Protein AF-0000000085160464 (afdb_homodimer)

Sequence (758 aa):
MPRIQLLLGLDDAFGRAIARGVIRYAKAKPDWKVYGYGRLFTGELAQPDGLIVRAETPEESERFSAMNIPVVDVACAYPGTGLMEAYNDDEETGRRGAAYLRSLGFQSFAFGGIEGTLWSRRRFQGYFEFLHRDFSLITQFERPLHWWRDPALDRTDLKQWLQSLSRPTALFAANDIVGLRIIESCKEVGLSVPSDISVLGVDDEDLLCELADPSLSSIRLNCEGIGMVAAELLDKALNQQSDSIRVLNIEKGLHPMHIVERESTQTVIHSDPLVVQTVTWLRANARKHIDVRDLVINLPASRRTVEKRIRKALGCSPRQLIEQYRLEYAKYLLATTNMPLDSVAQSSGFTVIQRFYSVFKKSEGCTPAIWRRNNRKNPMPRIQLLLGLDDAFGRAIARGVIRYAKAKPDWKVYGYGRLFTGELAQPDGLIVRAETPEESERFSAMNIPVVDVACAYPGTGLMEAYNDDEETGRRGAAYLRSLGFQSFAFGGIEGTLWSRRRFQGYFEFLHRDFSLITQFERPLHWWRDPALDRTDLKQWLQSLSRPTALFAANDIVGLRIIESCKEVGLSVPSDISVLGVDDEDLLCELADPSLSSIRLNCEGIGMVAAELLDKALNQQSDSIRVLNIEKGLHPMHIVERESTQTVIHSDPLVVQTVTWLRANARKHIDVRDLVINLPASRRTVEKRIRKALGCSPRQLIEQYRLEYAKYLLATTNMPLDSVAQSSGFTVIQRFYSVFKKSEGCTPAIWRRNNRKNP

Nearest PDB structures (foldseek):
  4fe7-assembly1_A-2  TM=7.861E-01  e=1.285E-26  Escherichia coli
  3hcw-assembly1_B  TM=7.671E-01  e=3.015E-11  Staphylococcus aureus subsp. aureus Mu50
  3d8u-assembly1_A  TM=6.554E-01  e=3.004E-09  Vibrio parahaemolyticus
  7cdx-assembly1_B  TM=6.446E-01  e=5.611E-09  Agrobacterium tumefaciens A6
  3d02-assembly1_A  TM=6.623E-01  e=1.469E-06  Klebsiella pneumoniae subsp. pneumoniae MGH 78578

Radius of gyration: 27.65 Å; Cα contacts (8 Å, |Δi|>4): 1590; chains: 2; bounding box: 73×80×71 Å

Secondary structure (DSSP, 8-state):
--EEEEES--SSHHHHHHHHHHHHHHHT-TT-EEE-STTTS----SS-SEEEE---SHHHHHHHHT-SS-EEESS--SSS---EEEEE-HHHHHHHHHHHHHHTT---EEEEEETT-HHHHHHHHHHHHHS-S-GGGEEEEEE-HHHHH-TTS--HHHHHHHHHS-SSEEEEESSHHHHHHHHHHHHHTT--TTTTEEEEEES--HHHHHHSSSPPEEEPP-HHHHHHHHHHHHHHHHHS-STT------EEEE----EE--GGG-----SSHHHHHHHHHHHHHTTSS--HHHHHHTSSS-HHHHHHHHHHHHSS-HHHHHHHHHHHHHHHHHHH----HHHHHHHTT-SSHHHHHHHHHHHHSS-HHHHHHHH--B-/--EEEEES--SSHHHHHHHHHHHHHHHT-TT-EEE-STTTS----SS-SEEEE---SHHHHHHHHTSSS-EEESS--SSS---EEEEE-HHHHHHHHHHHHHHTT---EEEEEETT-HHHHHHHHHHHHHT-S-GGGEEEEEE-HHHHH-TTS--HHHHHHHHHS-SSEEEEESSHHHHHHHHHHHHHTT--TTTTEEEEEES--HHHHHHSSSPPEEEPP-HHHHHHHHHHHHHHHHHS-STT------EEEE----EE--GGG-----SSHHHHHHHHHHHHHTTSS--HHHHHHTSSS-HHHHHHHHHHHHSS-HHHHHHHHHHHHHHHHHHH----HHHHHHHTT-SSHHHHHHHHHHHHSS-HHHHHHHH--B-

Foldseek 3Di:
DFEEEEAEDPPFPLSVLLVLLQVVLCVVPVVYHYAYDDPVGPDDDPDGQEYEHADDDPVSLQVVLPDPHAYEYENQFDPDSLHHYQYAQLLLVLLQLLVVLVVLPDDAEEEEFAPSGDSRVSSVNSVCVNNPVPCVRYYYDYYHPVQLQDPPDDCPVVLVVLVVGAFQYEYEYSALSSQQVNLVSCVVNVHDFPGGYFYEHEQPGVVSQVPHVQRHKYFHASSSVSSNVRSVVSVCLSPPDPDCSPSPNHYDYDYTDGIDDTRRHQFHDDPDVLLRLLSVVLLVPLQAQDDLVNSQVPGPDDSVVSQVVNCVTPVDGSRLSSLVSLLVQLLVCLQEHPDDLVVSCNRSNNPDSVVNQVSNCVVVVDGSVVSSVVRRNPD/DFEEEEAEDPPFPLSVLLVLLQVVLCVVPVVYDYAYDDPVRPDDDPDGQEYEHADPDPVSLQVVLPDPHAYEYENQFDPDSLHHYQYAQLLLLLLQLLVVLVVLPDDAEEEEFAPSGDSRVSSVNSVCVNNPPPSVRYYYDYYHPVQLQDPPDDCPVVLVVLVVGAFQYEYEYSALSSQQVNLVSCVVNVHDFPGGYFYEHEQPGPVSQVPHVQRHKYFHASSSVSSNVSSVVSVCLSPPDPDCSPSPNHYDYDYTDGIDDTRRHQFHDDPPVLLRLLSVVLLVPLQAQDDLVNSQVPGPDDSVVSQVVNCVTPVDGSRLSSLVSLLVQLLVCLQEHPDDLVVSCNRSNNPDSVVNQVSNCVVVVDGSVVSSVVRNNPD

InterPro domains:
  IPR009057 Homedomain-like superfamily [SSF46689] (325-376)
  IPR018060 AraC-like, DNA binding HTH domain [PF12833] (301-373)
  IPR018060 AraC-like, DNA binding HTH domain [PS01124] (276-374)
  IPR018060 AraC-like, DNA binding HTH domain [SM00342] (289-372)
  IPR018062 HTH domain AraC-type, conserved site [PS00041] (326-368)
  IPR028082 Periplasmic binding protein-like I [SSF53822] (7-287)
  IPR046335 Transcriptional regulator LacI/GalR-like, sensor domain [PF13377] (99-265)

Organism: Gracilinema caldarium (strain ATCC 51460 / DSM 7334 / H1) (NCBI:txid744872)

Structure (mmCIF, N/CA/C/O backbone):
data_AF-0000000085160464-model_v1
#
loop_
_entity.id
_entity.type
_entity.pdbx_description
1 polymer 'Transcriptional regulator, AraC family'
#
loop_
_atom_site.group_PDB
_atom_site.id
_atom_site.type_symbol
_atom_site.label_atom_id
_atom_site.label_alt_id
_atom_site.label_comp_id
_atom_site.label_asym_id
_atom_site.label_entity_id
_atom_site.label_seq_id
_atom_site.pdbx_PDB_ins_code
_atom_site.Cartn_x
_atom_site.Cartn_y
_atom_site.Cartn_z
_atom_site.occupancy
_atom_site.B_iso_or_equiv
_atom_site.auth_seq_id
_atom_site.auth_comp_id
_atom_site.auth_asym_id
_atom_site.auth_atom_id
_atom_site.pdbx_PDB_model_num
ATOM 1 N N . MET A 1 1 ? 23.984 -18.219 -3.9 1 74.75 1 MET A N 1
ATOM 2 C CA . MET A 1 1 ? 22.828 -17.344 -4.039 1 74.75 1 MET A CA 1
ATOM 3 C C . MET A 1 1 ? 22.641 -16.484 -2.795 1 74.75 1 MET A C 1
ATOM 5 O O . MET A 1 1 ? 22.375 -17 -1.707 1 74.75 1 MET A O 1
ATOM 9 N N . PRO A 1 2 ? 22.984 -15.172 -2.934 1 85.31 2 PRO A N 1
ATOM 10 C CA . PRO A 1 2 ? 22.875 -14.344 -1.73 1 85.31 2 PRO A CA 1
ATOM 11 C C . PRO A 1 2 ? 21.469 -14.32 -1.14 1 85.31 2 PRO A C 1
ATOM 13 O O . PRO A 1 2 ? 20.5 -14.172 -1.876 1 85.31 2 PRO A O 1
ATOM 16 N N . ARG A 1 3 ? 21.453 -14.617 0.14 1 88.31 3 ARG A N 1
ATOM 17 C CA . ARG A 1 3 ? 20.219 -14.531 0.913 1 88.31 3 ARG A CA 1
ATOM 18 C C . ARG A 1 3 ? 20.094 -13.188 1.617 1 88.31 3 ARG A C 1
ATOM 20 O O . ARG A 1 3 ? 20.844 -12.906 2.557 1 88.31 3 ARG A O 1
ATOM 27 N N . ILE A 1 4 ? 19.156 -12.406 1.125 1 89.75 4 ILE A N 1
ATOM 28 C CA . ILE A 1 4 ? 18.984 -11.047 1.621 1 89.75 4 ILE A CA 1
ATOM 29 C 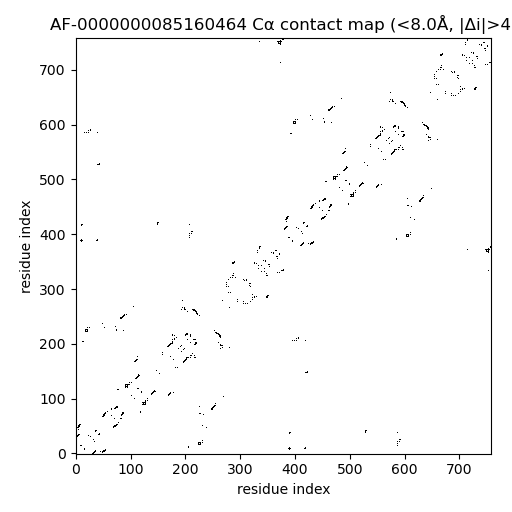C . ILE A 1 4 ? 17.797 -10.977 2.57 1 89.75 4 ILE A C 1
ATOM 31 O O . ILE A 1 4 ? 16.688 -11.406 2.219 1 89.75 4 ILE A O 1
ATOM 35 N N . GLN A 1 5 ? 18.031 -10.461 3.789 1 90.31 5 GLN A N 1
ATOM 36 C CA . GLN A 1 5 ? 16.953 -10.312 4.766 1 90.31 5 GLN A CA 1
ATOM 37 C C . GLN A 1 5 ? 16.547 -8.844 4.914 1 90.31 5 GLN A C 1
ATOM 39 O O . GLN A 1 5 ? 17.391 -7.969 5.066 1 90.31 5 GLN A O 1
ATOM 44 N N . LEU A 1 6 ? 15.289 -8.633 4.762 1 90.5 6 LEU A N 1
ATOM 45 C CA . LEU A 1 6 ? 14.727 -7.32 5.062 1 90.5 6 LEU A CA 1
ATOM 46 C C . LEU A 1 6 ? 14.234 -7.262 6.504 1 90.5 6 LEU A C 1
ATOM 48 O O . LEU A 1 6 ? 13.398 -8.07 6.914 1 90.5 6 LEU A O 1
ATOM 52 N N . LEU A 1 7 ? 14.797 -6.383 7.25 1 88 7 LEU A N 1
ATOM 53 C CA . LEU A 1 7 ? 14.336 -6.137 8.609 1 88 7 LEU A CA 1
ATOM 54 C C . LEU A 1 7 ? 13.727 -4.746 8.734 1 88 7 LEU A C 1
ATOM 56 O O . LEU A 1 7 ? 14.289 -3.869 9.391 1 88 7 LEU A O 1
ATOM 60 N N . LEU A 1 8 ? 12.617 -4.664 8.039 1 87.19 8 LEU A N 1
ATOM 61 C CA . LEU A 1 8 ? 11.852 -3.422 8.094 1 87.19 8 LEU A CA 1
ATOM 62 C C . LEU A 1 8 ? 10.359 -3.711 8.172 1 87.19 8 LEU A C 1
ATOM 64 O O . LEU A 1 8 ? 9.898 -4.754 7.695 1 87.19 8 LEU A O 1
ATOM 68 N N . GLY A 1 9 ? 9.703 -2.949 8.922 1 82.44 9 GLY A N 1
ATOM 69 C CA . GLY A 1 9 ? 8.258 -3.115 9.023 1 82.44 9 GLY A CA 1
ATOM 70 C C . GLY A 1 9 ? 7.535 -2.869 7.715 1 82.44 9 GLY A C 1
ATOM 71 O O . GLY A 1 9 ? 7.898 -1.965 6.961 1 82.44 9 GLY A O 1
ATOM 72 N N . LEU A 1 10 ? 6.527 -3.686 7.41 1 86.75 10 LEU A N 1
ATOM 73 C CA . LEU A 1 10 ? 5.754 -3.539 6.18 1 86.75 10 LEU A CA 1
ATOM 74 C C . LEU A 1 10 ? 4.367 -2.977 6.473 1 86.75 10 LEU A C 1
ATOM 76 O O . LEU A 1 10 ? 3.457 -3.096 5.652 1 86.75 10 LEU A O 1
ATOM 80 N N . ASP A 1 11 ? 4.254 -2.389 7.598 1 86.38 11 ASP A N 1
ATOM 81 C CA . ASP A 1 11 ? 2.934 -1.942 8.031 1 86.38 11 ASP A CA 1
ATOM 82 C C . ASP A 1 11 ? 2.719 -0.467 7.707 1 86.38 11 ASP A C 1
ATOM 84 O O . ASP A 1 11 ? 1.778 0.155 8.211 1 86.38 11 ASP A O 1
ATOM 88 N N . ASP A 1 12 ? 3.611 0.073 6.887 1 88.88 12 ASP A N 1
ATOM 89 C CA . ASP A 1 12 ? 3.42 1.439 6.41 1 88.88 12 ASP A CA 1
ATOM 90 C C . ASP A 1 12 ? 3.893 1.591 4.965 1 88.88 12 ASP A C 1
ATOM 92 O O . ASP A 1 12 ? 4.496 0.673 4.406 1 88.88 12 ASP A O 1
ATOM 96 N N . ALA A 1 13 ? 3.502 2.725 4.453 1 89.81 13 ALA A N 1
ATOM 97 C CA . ALA A 1 13 ? 3.814 2.969 3.047 1 89.81 13 ALA A CA 1
ATOM 98 C C . ALA A 1 13 ? 5.324 3.031 2.822 1 89.81 13 ALA A C 1
ATO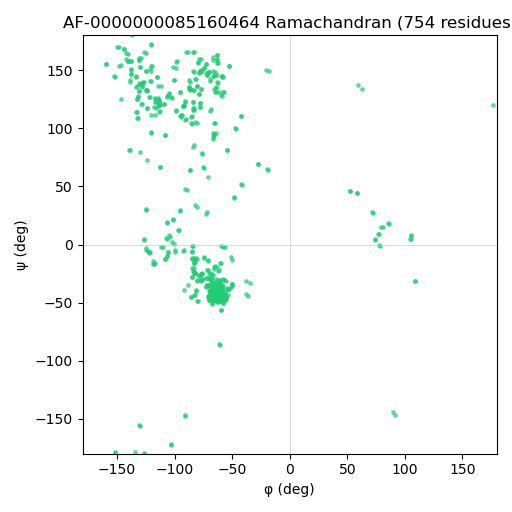M 100 O O . ALA A 1 13 ? 5.82 2.594 1.782 1 89.81 13 ALA A O 1
ATOM 101 N N . PHE A 1 14 ? 6.066 3.553 3.775 1 92.69 14 PHE A N 1
ATOM 102 C CA . PHE A 1 14 ? 7.516 3.66 3.695 1 92.69 14 PHE A CA 1
ATOM 103 C C . PHE A 1 14 ? 8.156 2.283 3.545 1 92.69 14 PHE A C 1
ATOM 105 O O . PHE A 1 14 ? 8.852 2.02 2.564 1 92.69 14 PHE A O 1
ATOM 112 N N . GLY A 1 15 ? 7.871 1.437 4.441 1 90.81 15 GLY A N 1
ATOM 113 C CA . GLY A 1 15 ? 8.453 0.103 4.426 1 90.81 15 GLY A CA 1
ATOM 114 C C . GLY A 1 15 ? 8.062 -0.703 3.201 1 90.81 15 GLY A C 1
ATOM 115 O O . GLY A 1 15 ? 8.898 -1.396 2.615 1 90.81 15 GLY A O 1
ATOM 116 N N . ARG A 1 16 ? 6.852 -0.636 2.861 1 91.12 16 ARG A N 1
ATOM 117 C CA . ARG A 1 16 ? 6.367 -1.41 1.724 1 91.12 16 ARG A CA 1
ATOM 118 C C . ARG A 1 16 ? 7 -0.93 0.423 1 91.12 16 ARG A C 1
ATOM 120 O O . ARG A 1 16 ? 7.363 -1.739 -0.433 1 91.12 16 ARG A O 1
ATOM 127 N N . ALA A 1 17 ? 7.082 0.385 0.302 1 92.94 17 ALA A N 1
ATOM 128 C CA . ALA A 1 17 ? 7.688 0.935 -0.908 1 92.94 17 ALA A CA 1
ATOM 129 C C . ALA A 1 17 ? 9.164 0.568 -0.995 1 92.94 17 ALA A C 1
ATOM 131 O O . ALA A 1 17 ? 9.68 0.28 -2.08 1 92.94 17 ALA A O 1
ATOM 132 N N . ILE A 1 18 ? 9.867 0.594 0.118 1 94.19 18 ILE A N 1
ATOM 133 C CA . ILE A 1 18 ? 11.266 0.178 0.15 1 94.19 18 ILE A CA 1
ATOM 134 C C . ILE A 1 18 ? 11.375 -1.279 -0.294 1 94.19 18 ILE A C 1
ATOM 136 O O . ILE A 1 18 ? 12.211 -1.613 -1.137 1 94.19 18 ILE A O 1
ATOM 140 N N . ALA A 1 19 ? 10.523 -2.107 0.292 1 92.62 19 ALA A N 1
ATOM 141 C CA . ALA A 1 19 ? 10.531 -3.523 -0.066 1 92.62 19 ALA A CA 1
ATOM 142 C C . ALA A 1 19 ? 10.297 -3.713 -1.562 1 92.62 19 ALA A C 1
ATOM 144 O O . ALA A 1 19 ? 10.945 -4.547 -2.197 1 92.62 19 ALA A O 1
ATOM 145 N N . ARG A 1 20 ? 9.383 -2.957 -2.088 1 91.12 20 ARG A N 1
ATOM 146 C CA . ARG A 1 20 ? 9.102 -3.033 -3.518 1 91.12 20 ARG A CA 1
ATOM 147 C C . ARG A 1 20 ? 10.344 -2.723 -4.34 1 91.12 20 ARG A C 1
ATOM 149 O O . ARG A 1 20 ? 10.617 -3.383 -5.344 1 91.12 20 ARG A O 1
ATOM 156 N N . GLY A 1 21 ? 11.055 -1.68 -3.922 1 90.25 21 GLY A N 1
ATOM 157 C CA . GLY A 1 21 ? 12.289 -1.337 -4.598 1 90.25 21 GLY A CA 1
ATOM 158 C C . GLY A 1 21 ? 13.328 -2.447 -4.555 1 90.25 21 GLY A C 1
ATOM 159 O O . GLY A 1 21 ? 13.969 -2.74 -5.562 1 90.25 21 GLY A O 1
ATOM 160 N N . VAL A 1 22 ? 13.453 -3.086 -3.408 1 91.44 22 VAL A N 1
ATOM 161 C CA . VAL A 1 22 ? 14.398 -4.184 -3.238 1 91.44 22 VAL A CA 1
ATOM 162 C C . VAL A 1 22 ? 14 -5.352 -4.133 1 91.44 22 VAL A C 1
ATOM 164 O O . VAL A 1 22 ? 14.844 -5.945 -4.809 1 91.44 22 VAL A O 1
ATOM 167 N N . ILE A 1 23 ? 12.727 -5.656 -4.125 1 88.06 23 ILE A N 1
ATOM 168 C CA . ILE A 1 23 ? 12.203 -6.773 -4.906 1 88.06 23 ILE A CA 1
ATOM 169 C C . ILE A 1 23 ? 12.438 -6.52 -6.395 1 88.06 23 ILE A C 1
ATOM 171 O O . ILE A 1 23 ? 12.859 -7.418 -7.125 1 88.06 23 ILE A O 1
ATOM 175 N N . ARG A 1 24 ? 12.219 -5.332 -6.793 1 83.12 24 ARG A N 1
ATOM 176 C CA . ARG A 1 24 ? 12.43 -4.98 -8.195 1 83.12 24 ARG A CA 1
ATOM 177 C C . ARG A 1 24 ? 13.891 -5.152 -8.586 1 83.12 24 ARG A C 1
ATOM 179 O O . ARG A 1 24 ? 14.195 -5.656 -9.672 1 83.12 24 ARG A O 1
ATOM 186 N N . TYR A 1 25 ? 14.711 -4.711 -7.73 1 85.19 25 TYR A N 1
ATOM 187 C CA . TYR A 1 25 ? 16.141 -4.902 -7.98 1 85.19 25 TYR A CA 1
ATOM 188 C C . TYR A 1 25 ? 16.484 -6.387 -8.055 1 85.19 25 TYR A C 1
ATOM 190 O O . TYR A 1 25 ? 17.219 -6.812 -8.953 1 85.19 25 TYR A O 1
ATOM 198 N N . ALA A 1 26 ? 15.938 -7.125 -7.133 1 83.44 26 ALA A N 1
ATOM 199 C CA . ALA A 1 26 ? 16.234 -8.555 -7.023 1 83.44 26 ALA A CA 1
ATOM 200 C C . ALA A 1 26 ? 15.758 -9.305 -8.266 1 83.44 26 ALA A C 1
ATOM 202 O O . ALA A 1 26 ? 16.328 -10.328 -8.633 1 83.44 26 ALA A O 1
ATOM 203 N N . LYS A 1 27 ? 14.734 -8.844 -8.836 1 76.12 27 LYS A N 1
ATOM 204 C CA . LYS A 1 27 ? 14.203 -9.484 -10.039 1 76.12 27 LYS A CA 1
ATOM 205 C C . LYS A 1 27 ? 15.234 -9.469 -11.164 1 76.12 27 LYS A C 1
ATOM 207 O O . LYS A 1 27 ? 15.266 -10.383 -11.992 1 76.12 27 LYS A O 1
ATOM 212 N N . ALA A 1 28 ? 16 -8.492 -11.125 1 72.12 28 ALA A N 1
ATOM 213 C CA . ALA A 1 28 ? 17.031 -8.375 -12.156 1 72.12 28 ALA A CA 1
ATOM 214 C C . ALA A 1 28 ? 18.266 -9.195 -11.789 1 72.12 28 ALA A C 1
ATOM 216 O O . ALA A 1 28 ? 19.219 -9.273 -12.57 1 72.12 28 ALA A O 1
ATOM 217 N N . LYS A 1 29 ? 18.203 -9.797 -10.664 1 75.38 29 LYS A N 1
ATOM 218 C CA . LYS A 1 29 ? 19.297 -10.609 -10.164 1 75.38 29 LYS A CA 1
ATOM 219 C C . LYS A 1 29 ? 18.844 -12.055 -9.93 1 75.38 29 LYS A C 1
ATOM 221 O O . LYS A 1 29 ? 18.359 -12.383 -8.844 1 75.38 29 LYS A O 1
ATOM 226 N N . PRO A 1 30 ? 19.062 -12.891 -10.82 1 64.75 30 PRO A N 1
ATOM 227 C CA . PRO A 1 30 ? 18.516 -14.25 -10.727 1 64.75 30 PRO A CA 1
ATOM 228 C C . PRO A 1 30 ? 19.016 -15 -9.492 1 64.75 30 PRO A C 1
ATOM 230 O O . PRO A 1 30 ? 18.344 -15.922 -9.016 1 64.75 30 PRO A O 1
ATOM 233 N N . ASP A 1 31 ? 20.062 -14.547 -8.844 1 75.5 31 ASP A N 1
ATOM 234 C CA . ASP A 1 31 ? 20.672 -15.336 -7.766 1 75.5 31 ASP A CA 1
ATOM 235 C C . ASP A 1 31 ? 20.219 -14.828 -6.398 1 75.5 31 ASP A C 1
ATOM 237 O O . ASP A 1 31 ? 20.5 -15.453 -5.375 1 75.5 31 ASP A O 1
ATOM 241 N N . TRP A 1 32 ? 19.469 -13.75 -6.312 1 81.94 32 TRP A N 1
ATOM 242 C CA . TRP A 1 32 ? 19.078 -13.172 -5.031 1 81.94 32 TRP A CA 1
ATOM 243 C C . TRP A 1 32 ? 17.844 -13.883 -4.484 1 81.94 32 TRP A C 1
ATOM 245 O O . TRP A 1 32 ? 16.891 -14.156 -5.223 1 81.94 32 TRP A O 1
ATOM 255 N N . LYS A 1 33 ? 17.922 -14.227 -3.238 1 81.75 33 LYS A N 1
ATOM 256 C CA . LYS A 1 33 ? 16.75 -14.617 -2.48 1 81.75 33 LYS A CA 1
ATOM 257 C C . LYS A 1 33 ? 16.422 -13.602 -1.388 1 81.75 33 LYS A C 1
ATOM 259 O O . LYS A 1 33 ? 17.266 -13.32 -0.527 1 81.75 33 LYS A O 1
ATOM 264 N N . VAL A 1 34 ? 15.281 -13.094 -1.528 1 85.75 34 VAL A N 1
ATOM 265 C CA . VAL A 1 34 ? 14.906 -12.031 -0.603 1 85.75 34 VAL A CA 1
ATOM 266 C C . VAL A 1 34 ? 13.922 -12.57 0.437 1 85.75 34 VAL A C 1
ATOM 268 O O . VAL A 1 34 ? 12.961 -13.258 0.092 1 85.75 34 VAL A O 1
ATOM 271 N N . TYR A 1 35 ? 14.289 -12.273 1.673 1 81.75 35 TYR A N 1
ATOM 272 C CA . TYR A 1 35 ? 13.445 -12.703 2.789 1 81.75 35 TYR A CA 1
ATOM 273 C C . TYR A 1 35 ? 12.969 -11.5 3.602 1 81.75 35 TYR A C 1
ATOM 275 O O . TYR A 1 35 ? 13.664 -10.484 3.688 1 81.75 35 TYR A O 1
ATOM 283 N N . GLY A 1 36 ? 11.781 -11.562 4 1 77.19 36 GLY A N 1
ATOM 284 C CA . GLY A 1 36 ? 11.266 -10.492 4.836 1 77.19 36 GLY A CA 1
ATOM 285 C C . GLY A 1 36 ? 10.492 -10.992 6.043 1 77.19 36 GLY A C 1
ATOM 286 O O . GLY A 1 36 ? 10.539 -12.188 6.359 1 77.19 36 GLY A O 1
ATOM 287 N N . TYR A 1 37 ? 9.969 -9.898 6.824 1 60.44 37 TYR A N 1
ATOM 288 C CA . TYR A 1 37 ? 9.312 -10.234 8.086 1 60.44 37 TYR A CA 1
ATOM 289 C C . TYR A 1 37 ? 7.797 -10.195 7.934 1 60.44 37 TYR A C 1
ATOM 291 O O . TYR A 1 37 ? 7.273 -9.586 6.996 1 60.44 37 TYR A O 1
ATOM 299 N N . GLY A 1 38 ? 7.219 -11.016 8.812 1 58.06 38 GLY A N 1
ATOM 300 C CA . GLY A 1 38 ? 5.777 -10.969 9.008 1 58.06 38 GLY A CA 1
ATOM 301 C C . GLY A 1 38 ? 5.016 -11.891 8.078 1 58.06 38 GLY A C 1
ATOM 302 O O . GLY A 1 38 ? 5.449 -13.023 7.82 1 58.06 38 GLY A O 1
ATOM 303 N N . ARG A 1 39 ? 3.898 -11.469 7.668 1 55.56 39 ARG A N 1
ATOM 304 C CA . ARG A 1 39 ? 2.967 -12.266 6.879 1 55.56 39 ARG A CA 1
ATOM 305 C C . ARG A 1 39 ? 3.516 -12.531 5.48 1 55.56 39 ARG A C 1
ATOM 307 O O . ARG A 1 39 ? 3.17 -13.539 4.852 1 55.56 39 ARG A O 1
ATOM 314 N N . LEU A 1 40 ? 4.254 -11.641 5.031 1 56.88 40 LEU A N 1
ATOM 315 C CA . LEU A 1 40 ? 4.719 -11.75 3.652 1 56.88 40 LEU A CA 1
ATOM 316 C C . LEU A 1 40 ? 6.016 -12.547 3.578 1 56.88 40 LEU A C 1
ATOM 318 O O . LEU A 1 40 ? 6.262 -13.25 2.594 1 56.88 40 LEU A O 1
ATOM 322 N N . PHE A 1 41 ? 6.918 -12.391 4.664 1 56.53 41 PHE A N 1
ATOM 323 C CA . PHE A 1 41 ? 8.18 -13.109 4.543 1 56.53 41 PHE A CA 1
ATOM 324 C C . PHE A 1 41 ? 8.477 -13.906 5.805 1 56.53 41 PHE A C 1
ATOM 326 O O . PHE A 1 41 ? 8.57 -13.344 6.898 1 56.53 41 PHE A O 1
ATOM 333 N N . THR A 1 42 ? 7.816 -15.156 5.992 1 53.44 42 THR A N 1
ATOM 334 C CA . THR A 1 42 ? 7.816 -15.906 7.242 1 53.44 42 THR A CA 1
ATOM 335 C C . THR A 1 42 ? 9.195 -16.516 7.512 1 53.44 42 THR A C 1
ATOM 337 O O . THR A 1 42 ? 9.656 -17.375 6.766 1 53.44 42 THR A O 1
ATOM 340 N N . GLY A 1 43 ? 10.328 -15.75 7.602 1 57.97 43 GLY A N 1
ATOM 341 C CA . GLY A 1 43 ? 11.375 -16.406 8.367 1 57.97 43 GLY A CA 1
ATOM 342 C C . GLY A 1 43 ? 12.672 -15.609 8.414 1 57.97 43 GLY A C 1
ATOM 343 O O . GLY A 1 43 ? 12.922 -14.773 7.543 1 57.97 43 GLY A O 1
ATOM 344 N N . GLU A 1 44 ? 12.961 -15.328 9.711 1 64.5 44 GLU A N 1
ATOM 345 C CA . GLU A 1 44 ? 14.312 -14.797 9.898 1 64.5 44 GLU A CA 1
ATOM 346 C C . GLU A 1 44 ? 15.367 -15.867 9.648 1 64.5 44 GLU A C 1
ATOM 348 O O . GLU A 1 44 ? 15.289 -16.969 10.203 1 64.5 44 GLU A O 1
ATOM 353 N N . LEU A 1 45 ? 16 -15.477 8.625 1 71.88 45 LEU A N 1
ATOM 354 C CA . LEU A 1 45 ? 17.125 -16.359 8.336 1 71.88 45 LEU A CA 1
ATOM 355 C C . LEU A 1 45 ? 18.125 -16.375 9.492 1 71.88 45 LEU A C 1
ATOM 357 O O . LEU A 1 45 ? 18.391 -15.336 10.094 1 71.88 45 LEU A O 1
ATOM 361 N N . ALA A 1 46 ? 18.469 -17.516 9.859 1 71.56 46 ALA A N 1
ATOM 362 C CA . ALA A 1 46 ? 19.5 -17.625 10.906 1 71.56 46 ALA A CA 1
ATOM 363 C C . ALA A 1 46 ? 20.797 -16.953 10.477 1 71.56 46 ALA A C 1
ATOM 365 O O . ALA A 1 46 ? 21.438 -16.281 11.273 1 71.56 46 ALA A O 1
ATOM 366 N N . GLN A 1 47 ? 21.188 -17.078 9.188 1 82.19 47 GLN A N 1
ATOM 367 C CA . GLN A 1 47 ? 22.438 -16.516 8.711 1 82.19 47 GLN A CA 1
ATOM 368 C C . GLN A 1 47 ? 22.266 -15.891 7.328 1 82.19 47 GLN A C 1
ATOM 370 O O . GLN A 1 47 ? 22.703 -16.453 6.324 1 82.19 47 GLN A O 1
ATOM 375 N N . PRO A 1 48 ? 21.75 -14.656 7.285 1 88.5 48 PRO A N 1
ATOM 376 C CA . PRO A 1 48 ? 21.656 -13.984 5.988 1 88.5 48 PRO A CA 1
ATOM 377 C C . PRO A 1 48 ? 23.016 -13.531 5.461 1 88.5 48 PRO A C 1
ATOM 379 O O . PRO A 1 48 ? 23.984 -13.406 6.23 1 88.5 48 PRO A O 1
ATOM 382 N N . ASP A 1 49 ? 23.094 -13.398 4.164 1 91.31 49 ASP A N 1
ATOM 383 C CA . ASP A 1 49 ? 24.312 -12.891 3.547 1 91.31 49 ASP A CA 1
ATOM 384 C C . ASP A 1 49 ? 24.359 -11.367 3.602 1 91.31 49 ASP A C 1
ATOM 386 O O . ASP A 1 49 ? 25.438 -10.773 3.521 1 91.31 49 ASP A O 1
ATOM 390 N N . GLY A 1 50 ? 23.266 -10.742 3.693 1 92.19 50 GLY A N 1
ATOM 391 C CA . GLY A 1 50 ? 23.125 -9.297 3.775 1 92.19 50 GLY A CA 1
ATOM 392 C C . GLY A 1 50 ? 21.797 -8.852 4.359 1 92.19 50 GLY A C 1
ATOM 393 O O . GLY A 1 50 ? 20.828 -9.602 4.332 1 92.19 50 GLY A O 1
ATOM 394 N N . LEU A 1 51 ? 21.891 -7.605 4.918 1 92.25 51 LEU A N 1
ATOM 395 C CA . LEU A 1 51 ? 20.688 -7.078 5.547 1 92.25 51 LEU A CA 1
ATOM 396 C C . LEU A 1 51 ? 20.344 -5.695 5 1 92.25 51 LEU A C 1
ATOM 398 O O . LEU A 1 51 ? 21.234 -4.883 4.754 1 92.25 51 LEU A O 1
ATOM 402 N N . ILE A 1 52 ? 19.094 -5.48 4.797 1 93.06 52 ILE A N 1
ATOM 403 C CA . ILE A 1 52 ? 18.516 -4.141 4.672 1 93.06 52 ILE A CA 1
ATOM 404 C C . ILE A 1 52 ? 17.594 -3.863 5.852 1 93.06 52 ILE A C 1
ATOM 406 O O . ILE A 1 52 ? 16.625 -4.594 6.07 1 93.06 52 ILE A O 1
ATOM 410 N N . VAL A 1 53 ? 17.938 -2.779 6.602 1 92.56 53 VAL A N 1
ATOM 411 C CA . VAL A 1 53 ? 17.266 -2.609 7.887 1 92.56 53 VAL A CA 1
ATOM 412 C C . VAL A 1 53 ? 16.719 -1.189 8 1 92.56 53 VAL A C 1
ATOM 414 O O . VAL A 1 53 ? 17.125 -0.295 7.262 1 92.56 53 VAL A O 1
ATOM 417 N N . ARG A 1 54 ? 15.695 -1.047 8.766 1 91.81 54 ARG A N 1
ATOM 418 C CA . ARG A 1 54 ? 15.219 0.23 9.289 1 91.81 54 ARG A CA 1
ATOM 419 C C . ARG A 1 54 ? 15.5 0.348 10.781 1 91.81 54 ARG A C 1
ATOM 421 O O . ARG A 1 54 ? 14.703 -0.108 11.602 1 91.81 54 ARG A O 1
ATOM 428 N N . ALA A 1 55 ? 16.609 0.947 11.102 1 90.25 55 ALA A N 1
ATOM 429 C CA . ALA A 1 55 ? 16.953 1.105 12.508 1 90.25 55 ALA A CA 1
ATOM 430 C C . ALA A 1 55 ? 16.172 2.244 13.148 1 90.25 55 ALA A C 1
ATOM 432 O O . ALA A 1 55 ? 16.312 3.406 12.758 1 90.25 55 ALA A O 1
ATOM 433 N N . GLU A 1 56 ? 15.391 1.921 14.125 1 82.94 56 GLU A N 1
ATOM 434 C CA . GLU A 1 56 ? 14.5 2.926 14.695 1 82.94 56 GLU A CA 1
ATOM 435 C C . GLU A 1 56 ? 14.969 3.361 16.078 1 82.94 56 GLU A C 1
ATOM 437 O O . GLU A 1 56 ? 14.469 4.34 16.641 1 82.94 56 GLU A O 1
ATOM 442 N N . THR A 1 57 ? 15.898 2.621 16.641 1 85.31 57 THR A N 1
ATOM 443 C CA . THR A 1 57 ? 16.469 2.98 17.938 1 85.31 57 THR A CA 1
ATOM 444 C C . THR A 1 57 ? 18 2.928 17.875 1 85.31 57 THR A C 1
ATOM 446 O O . THR A 1 57 ? 18.578 2.246 17.016 1 85.31 57 THR A O 1
ATOM 449 N N . PRO A 1 58 ? 18.562 3.629 18.797 1 86.62 58 PRO A N 1
ATOM 450 C CA . PRO A 1 58 ? 20.031 3.545 18.859 1 86.62 58 PRO A CA 1
ATOM 451 C C . PRO A 1 58 ? 20.531 2.125 19.125 1 86.62 58 PRO A C 1
ATOM 453 O O . PRO A 1 58 ? 21.562 1.718 18.562 1 86.62 58 PRO A O 1
ATOM 456 N N . GLU A 1 59 ? 19.781 1.424 19.891 1 89.25 59 GLU A N 1
ATOM 457 C CA . GLU A 1 59 ? 20.156 0.053 20.219 1 89.25 59 GLU A CA 1
ATOM 458 C C . GLU A 1 59 ? 20.141 -0.841 18.984 1 89.25 59 GLU A C 1
ATOM 460 O O . GLU A 1 59 ? 21.047 -1.656 18.797 1 89.25 59 GLU A O 1
ATOM 465 N N . GLU A 1 60 ? 19.188 -0.646 18.188 1 88.88 60 GLU A N 1
ATOM 466 C CA . GLU A 1 60 ? 19.109 -1.41 16.938 1 88.88 60 GLU A CA 1
ATOM 467 C C . GLU A 1 60 ? 20.266 -1.082 16.016 1 88.88 60 GLU A C 1
ATOM 469 O O . GLU A 1 60 ? 20.859 -1.979 15.414 1 88.88 60 GLU A O 1
ATOM 474 N N . SER A 1 61 ? 20.531 0.131 15.922 1 88.69 61 SER A N 1
ATOM 475 C CA . SER A 1 61 ? 21.625 0.573 15.062 1 88.69 61 SER A CA 1
ATOM 476 C C . SER A 1 61 ? 22.953 -0.054 15.484 1 88.69 61 SER A C 1
ATOM 478 O O . SER A 1 61 ? 23.719 -0.513 14.641 1 88.69 61 SER A O 1
ATOM 480 N N . GLU A 1 62 ? 23.188 -0.056 16.75 1 90.06 62 GLU A N 1
ATOM 481 C CA . GLU A 1 62 ? 24.406 -0.648 17.281 1 90.06 62 GLU A CA 1
ATOM 482 C C . GLU A 1 62 ? 24.453 -2.15 17.031 1 90.06 62 GLU A C 1
ATOM 484 O O . GLU A 1 62 ? 25.516 -2.689 16.672 1 90.06 62 GLU A O 1
ATOM 489 N N . ARG A 1 63 ? 23.344 -2.768 17.203 1 91.12 63 ARG A N 1
ATOM 490 C CA . ARG A 1 63 ? 23.25 -4.203 16.969 1 91.12 63 ARG A CA 1
ATOM 491 C C . ARG A 1 63 ? 23.594 -4.547 15.523 1 91.12 63 ARG A C 1
ATOM 493 O O . ARG A 1 63 ? 24.344 -5.48 15.258 1 91.12 63 ARG A O 1
ATOM 500 N N . PHE A 1 64 ? 23.094 -3.811 14.609 1 90.5 64 PHE A N 1
ATOM 501 C CA . PHE A 1 64 ? 23.312 -4.07 13.195 1 90.5 64 PHE A CA 1
ATOM 502 C C . PHE A 1 64 ? 24.75 -3.775 12.805 1 90.5 64 PHE A C 1
ATOM 504 O O . PHE A 1 64 ? 25.328 -4.473 11.969 1 90.5 64 PHE A O 1
ATOM 511 N N . SER A 1 65 ? 25.344 -2.785 13.406 1 88.69 65 SER A N 1
ATOM 512 C CA . SER A 1 65 ? 26.719 -2.396 13.125 1 88.69 65 SER A CA 1
ATOM 513 C C . SER A 1 65 ? 27.703 -3.473 13.578 1 88.69 65 SER A C 1
ATOM 515 O O . SER A 1 65 ? 28.797 -3.594 13.023 1 88.69 65 SER A O 1
ATOM 517 N N . ALA A 1 66 ? 27.328 -4.223 14.492 1 90 66 ALA A N 1
ATOM 518 C CA . ALA A 1 66 ? 28.203 -5.219 15.086 1 90 66 ALA A CA 1
ATOM 519 C C . ALA A 1 66 ? 28.188 -6.516 14.281 1 90 66 ALA A C 1
ATOM 521 O O . ALA A 1 66 ? 29 -7.41 14.523 1 90 66 ALA A O 1
ATOM 522 N N . MET A 1 67 ? 27.359 -6.547 13.344 1 88.62 67 MET A N 1
ATOM 523 C CA . MET A 1 67 ? 27.25 -7.773 12.555 1 88.62 67 MET A CA 1
ATOM 524 C C . MET A 1 67 ? 28.375 -7.875 11.539 1 88.62 67 MET A C 1
ATOM 526 O O . MET A 1 67 ? 28.859 -6.859 11.031 1 88.62 67 MET A O 1
ATOM 530 N N . ASN A 1 68 ? 28.812 -9.055 11.227 1 87.75 68 ASN A N 1
ATOM 531 C CA . ASN A 1 68 ? 29.922 -9.297 10.312 1 87.75 68 ASN A CA 1
ATOM 532 C C . ASN A 1 68 ? 29.422 -9.562 8.891 1 87.75 68 ASN A C 1
ATOM 534 O O . ASN A 1 68 ? 29.984 -10.398 8.18 1 87.75 68 ASN A O 1
ATOM 538 N N . ILE A 1 69 ? 28.328 -8.992 8.562 1 91 69 ILE A N 1
ATOM 539 C CA . ILE A 1 69 ? 27.797 -9.062 7.211 1 91 69 ILE A CA 1
ATOM 540 C C . ILE A 1 69 ? 27.422 -7.664 6.723 1 91 69 ILE A C 1
ATOM 542 O O . ILE A 1 69 ? 27.266 -6.746 7.527 1 91 69 ILE A O 1
ATOM 546 N N . PRO A 1 70 ? 27.297 -7.48 5.414 1 92.31 70 PRO A N 1
ATOM 547 C CA . PRO A 1 70 ? 26.875 -6.176 4.902 1 92.31 70 PRO A CA 1
ATOM 548 C C . PRO A 1 70 ? 25.469 -5.801 5.328 1 92.31 70 PRO A C 1
ATOM 550 O O . PRO A 1 70 ? 24.547 -6.613 5.199 1 92.31 70 PRO A O 1
ATOM 553 N N . VAL A 1 71 ? 25.359 -4.562 5.84 1 93.31 71 VAL A N 1
ATOM 554 C CA . VAL A 1 71 ? 24.078 -4.043 6.285 1 93.31 71 VAL A CA 1
ATOM 555 C C . VAL A 1 71 ? 23.844 -2.654 5.691 1 93.31 71 VAL A C 1
ATOM 557 O O . VAL A 1 71 ? 24.75 -1.806 5.715 1 93.31 71 VAL A O 1
ATOM 560 N N . VAL A 1 72 ? 22.672 -2.445 5.137 1 94.56 72 VAL A N 1
ATOM 561 C CA . VAL A 1 72 ? 22.266 -1.125 4.66 1 94.56 72 VAL A CA 1
ATOM 562 C C . VAL A 1 72 ? 21.094 -0.613 5.496 1 94.56 72 VAL A C 1
ATOM 564 O O . VAL A 1 72 ? 20.078 -1.291 5.621 1 94.56 72 VAL A O 1
ATOM 567 N N . ASP A 1 73 ? 21.25 0.547 6.09 1 94.5 73 ASP A N 1
ATOM 568 C CA . ASP A 1 73 ? 20.172 1.191 6.836 1 94.5 73 ASP A CA 1
ATOM 569 C C . ASP A 1 73 ? 19.422 2.193 5.957 1 94.5 73 ASP A C 1
ATOM 571 O O . ASP A 1 73 ? 20.031 3.059 5.332 1 94.5 73 ASP A O 1
ATOM 575 N N . VAL A 1 74 ? 18.062 2.078 5.992 1 94.44 74 VAL A N 1
ATOM 576 C CA . VAL A 1 74 ? 17.266 2.941 5.121 1 94.44 74 VAL A CA 1
ATOM 577 C C . VAL A 1 74 ? 16.594 4.031 5.949 1 94.44 74 VAL A C 1
ATOM 579 O O . VAL A 1 74 ? 16 4.957 5.398 1 94.44 74 VAL A O 1
ATOM 582 N N . ALA A 1 75 ? 16.609 3.979 7.242 1 89.12 75 ALA A N 1
ATOM 583 C CA . ALA A 1 75 ? 16.031 5 8.117 1 89.12 75 ALA A CA 1
ATOM 584 C C . ALA A 1 75 ? 17.031 6.125 8.367 1 89.12 75 ALA A C 1
ATOM 586 O O . ALA A 1 75 ? 16.672 7.305 8.359 1 89.12 75 ALA A O 1
ATOM 587 N N . CYS A 1 76 ? 18.281 5.715 8.648 1 86.75 76 CYS A N 1
ATOM 588 C CA . CYS A 1 76 ? 19.391 6.629 8.867 1 86.75 76 CYS A CA 1
ATOM 589 C C . CYS A 1 76 ? 19.047 7.668 9.922 1 86.75 76 CYS A C 1
ATOM 591 O O . CYS A 1 76 ? 19.25 8.867 9.719 1 86.75 76 CYS A O 1
ATOM 593 N N . ALA A 1 77 ? 18.484 7.168 10.992 1 87.06 77 ALA A N 1
ATOM 594 C CA . ALA A 1 77 ? 17.984 8.047 12.055 1 87.06 77 ALA A CA 1
ATOM 595 C C . ALA A 1 77 ? 19.109 8.453 12.992 1 87.06 77 ALA A C 1
ATOM 597 O O . ALA A 1 77 ? 19 9.453 13.711 1 87.06 77 ALA A O 1
ATOM 598 N N . TYR A 1 78 ? 20.203 7.746 12.922 1 84.44 78 TYR A N 1
ATOM 599 C CA . TYR A 1 78 ? 21.25 7.973 13.906 1 84.44 78 TYR A CA 1
ATOM 600 C C . TYR A 1 78 ? 22.609 8.078 13.234 1 84.44 78 TYR A C 1
ATOM 602 O O . TYR A 1 78 ? 22.938 7.289 12.336 1 84.44 78 TYR A O 1
ATOM 610 N N . PRO A 1 79 ? 23.328 9.016 13.656 1 78.94 79 PRO A N 1
ATOM 611 C CA . PRO A 1 79 ? 24.641 9.25 13.031 1 78.94 79 PRO A CA 1
ATOM 612 C C . PRO A 1 79 ? 25.719 8.289 13.523 1 78.94 79 PRO A C 1
ATOM 614 O O . PRO A 1 79 ? 25.578 7.695 14.594 1 78.94 79 PRO A O 1
ATOM 617 N N . GLY A 1 80 ? 26.781 8.125 12.672 1 76.12 80 GLY A N 1
ATOM 618 C CA . GLY A 1 80 ? 28.016 7.477 13.086 1 76.12 80 GLY A CA 1
ATOM 619 C C . GLY A 1 80 ? 27.859 5.977 13.281 1 76.12 80 GLY A C 1
ATOM 620 O O . GLY A 1 80 ? 28.531 5.391 14.133 1 76.12 80 GLY A O 1
ATOM 621 N N . THR A 1 81 ? 26.969 5.297 12.609 1 79.06 81 THR A N 1
ATOM 622 C CA . THR A 1 81 ? 26.703 3.883 12.859 1 79.06 81 THR A CA 1
ATOM 623 C C . THR A 1 81 ? 27.688 3.004 12.094 1 79.06 81 THR A C 1
ATOM 625 O O . THR A 1 81 ? 27.891 1.836 12.438 1 79.06 81 THR A O 1
ATOM 628 N N . GLY A 1 82 ? 28.312 3.549 11.055 1 82.38 82 GLY A N 1
ATOM 629 C CA . GLY A 1 82 ? 29.188 2.758 10.203 1 82.38 82 GLY A CA 1
ATOM 630 C C . GLY A 1 82 ? 28.422 1.891 9.219 1 82.38 82 GLY A C 1
ATOM 631 O O . GLY A 1 82 ? 29.016 1.232 8.367 1 82.38 82 GLY A O 1
ATOM 632 N N . LEU A 1 83 ? 27.172 1.921 9.25 1 88.81 83 LEU A N 1
ATOM 633 C CA . LEU A 1 83 ? 26.359 1.167 8.305 1 88.81 83 LEU A CA 1
ATOM 634 C C . LEU A 1 83 ? 26.328 1.855 6.949 1 88.81 83 LEU A C 1
ATOM 636 O O . LEU A 1 83 ? 26.5 3.072 6.859 1 88.81 83 LEU A O 1
ATOM 640 N N . MET A 1 84 ? 26.188 1.047 5.895 1 91.94 84 MET A N 1
ATOM 641 C CA . MET A 1 84 ? 25.812 1.668 4.629 1 91.94 84 MET A CA 1
ATOM 642 C C . MET A 1 84 ? 24.422 2.279 4.715 1 91.94 84 MET A C 1
ATOM 644 O O . MET A 1 84 ? 23.562 1.77 5.434 1 91.94 84 MET A O 1
ATOM 648 N N . GLU A 1 85 ? 24.312 3.381 3.979 1 92.94 85 GLU A N 1
ATOM 649 C CA . GLU A 1 85 ? 23.047 4.105 4.129 1 92.94 85 GLU A CA 1
ATOM 650 C C . GLU A 1 85 ? 22.453 4.457 2.773 1 92.94 85 GLU A C 1
ATOM 652 O O . GLU A 1 85 ? 23.172 4.875 1.86 1 92.94 85 GLU A O 1
ATOM 657 N N . ALA A 1 86 ? 21.266 4.133 2.553 1 93.5 86 ALA A N 1
ATOM 658 C CA . ALA A 1 86 ? 20.391 4.668 1.52 1 93.5 86 ALA A CA 1
ATOM 659 C C . ALA A 1 86 ? 19.234 5.461 2.139 1 93.5 86 ALA A C 1
ATOM 661 O O . ALA A 1 86 ? 18.422 4.91 2.881 1 93.5 86 ALA A O 1
ATOM 662 N N . TYR A 1 87 ? 19.219 6.801 1.889 1 91.44 87 TYR A N 1
ATOM 663 C CA . TYR A 1 87 ? 18.297 7.598 2.689 1 91.44 87 TYR A CA 1
ATOM 664 C C . TYR A 1 87 ? 17.641 8.688 1.848 1 91.44 87 TYR A C 1
ATOM 666 O O . TYR A 1 87 ? 18.031 8.914 0.701 1 91.44 87 TYR A O 1
ATOM 674 N N . ASN A 1 88 ? 16.594 9.234 2.367 1 94.38 88 ASN A N 1
ATOM 675 C CA . ASN A 1 88 ? 15.945 10.43 1.821 1 94.38 88 ASN A CA 1
ATOM 676 C C . ASN A 1 88 ? 16.734 11.695 2.168 1 94.38 88 ASN A C 1
ATOM 678 O O . ASN A 1 88 ? 17.188 11.852 3.297 1 94.38 88 ASN A O 1
ATOM 682 N N . ASP A 1 89 ? 16.953 12.586 1.183 1 94 89 ASP A N 1
ATOM 683 C CA . ASP A 1 89 ? 17.516 13.898 1.473 1 94 89 ASP A CA 1
ATOM 684 C C . ASP A 1 89 ? 16.562 14.742 2.303 1 94 89 ASP A C 1
ATOM 686 O O . ASP A 1 89 ? 15.742 15.484 1.75 1 94 89 ASP A O 1
ATOM 690 N N . ASP A 1 90 ? 16.766 14.672 3.541 1 96.31 90 ASP A N 1
ATOM 691 C CA . ASP A 1 90 ? 15.812 15.281 4.461 1 96.31 90 ASP A CA 1
ATOM 692 C C . ASP A 1 90 ? 15.961 16.797 4.469 1 96.31 90 ASP A C 1
ATOM 694 O O . ASP A 1 90 ? 14.984 17.531 4.688 1 96.31 90 ASP A O 1
ATOM 698 N N . GLU A 1 91 ? 17.156 17.328 4.223 1 94.69 91 GLU A N 1
ATOM 699 C CA . GLU A 1 91 ? 17.312 18.766 4.098 1 94.69 91 GLU A CA 1
ATOM 700 C C . GLU A 1 91 ? 16.531 19.297 2.898 1 94.69 91 GLU A C 1
ATOM 702 O O . GLU A 1 91 ? 15.828 20.312 3.006 1 94.69 91 GLU A O 1
ATOM 707 N N . GLU A 1 92 ? 16.672 18.562 1.854 1 93.75 92 GLU A N 1
ATOM 708 C CA . GLU A 1 92 ? 15.898 18.938 0.67 1 93.75 92 GLU A CA 1
ATOM 709 C C . GLU A 1 92 ? 14.398 18.812 0.917 1 93.75 92 GLU A C 1
ATOM 711 O O . GLU A 1 92 ? 13.609 19.594 0.391 1 93.75 92 GLU A O 1
ATOM 716 N N . THR A 1 93 ? 14.008 17.875 1.686 1 96.94 93 THR A N 1
ATOM 717 C CA . THR A 1 93 ? 12.609 17.703 2.055 1 96.94 93 THR A CA 1
ATOM 718 C C . THR A 1 93 ? 12.094 18.938 2.793 1 96.94 93 THR A C 1
ATOM 720 O O . THR A 1 93 ? 11 19.422 2.498 1 96.94 93 THR A O 1
ATOM 723 N N . GLY A 1 94 ? 12.938 19.391 3.723 1 96.31 94 GLY A N 1
ATOM 724 C CA . GLY A 1 94 ? 12.586 20.609 4.434 1 96.31 94 GLY A CA 1
ATOM 725 C C . GLY A 1 94 ? 12.477 21.812 3.523 1 96.31 94 GLY A C 1
ATOM 726 O O . GLY A 1 94 ? 11.531 22.609 3.633 1 96.31 94 GLY A O 1
ATOM 727 N N . ARG A 1 95 ? 13.43 21.906 2.592 1 91.88 95 ARG A N 1
ATOM 728 C CA . ARG A 1 95 ? 13.43 23.031 1.649 1 91.88 95 ARG A CA 1
ATOM 729 C C . ARG A 1 95 ? 12.18 23.016 0.778 1 91.88 95 ARG A C 1
ATOM 731 O O . ARG A 1 95 ? 11.57 24.047 0.539 1 91.88 95 ARG A O 1
ATOM 738 N N . ARG A 1 96 ? 11.797 21.859 0.39 1 91.31 96 ARG A N 1
ATOM 739 C CA . ARG A 1 96 ? 10.617 21.703 -0.454 1 91.31 96 ARG A CA 1
ATOM 740 C C . ARG A 1 96 ? 9.352 22.078 0.303 1 91.31 96 ARG A C 1
ATOM 742 O O . ARG A 1 96 ? 8.453 22.719 -0.253 1 91.31 96 ARG A O 1
ATOM 749 N N . GLY A 1 97 ? 9.32 21.625 1.531 1 95.12 97 GLY A N 1
ATOM 750 C CA . GLY A 1 97 ? 8.188 22.016 2.357 1 95.12 97 GLY A CA 1
ATOM 751 C C . GLY A 1 97 ? 8.078 23.516 2.553 1 95.12 97 GLY A C 1
ATOM 752 O O . GLY A 1 97 ? 6.996 24.094 2.418 1 95.12 97 GLY A O 1
ATOM 753 N N . ALA A 1 98 ? 9.188 24.141 2.768 1 91.19 98 ALA A N 1
ATOM 754 C CA . ALA A 1 98 ? 9.242 25.578 2.969 1 91.19 98 ALA A CA 1
ATOM 755 C C . ALA A 1 98 ? 8.82 26.328 1.704 1 91.19 98 ALA A C 1
ATOM 757 O O . ALA A 1 98 ? 8.016 27.266 1.764 1 91.19 98 ALA A O 1
ATOM 758 N N . ALA A 1 99 ? 9.375 25.875 0.622 1 85.31 99 ALA A N 1
ATOM 759 C CA . ALA A 1 99 ? 9.062 26.516 -0.656 1 85.31 99 ALA A CA 1
ATOM 760 C C . ALA A 1 99 ? 7.574 26.422 -0.967 1 85.31 99 ALA A C 1
ATOM 762 O O . ALA A 1 99 ? 6.965 27.406 -1.397 1 85.31 99 ALA A O 1
ATOM 763 N N . TYR A 1 100 ? 7.008 25.328 -0.766 1 86.38 100 TYR A N 1
ATOM 764 C CA . TYR A 1 100 ? 5.59 25.094 -1.022 1 86.38 100 TYR A CA 1
ATOM 765 C C . TYR A 1 100 ? 4.723 25.969 -0.135 1 86.38 100 TYR A C 1
ATOM 767 O O . TYR A 1 100 ? 3.85 26.688 -0.629 1 86.38 100 TYR A O 1
ATOM 775 N N . LEU A 1 101 ? 5.012 25.969 1.168 1 88.94 101 LEU A N 1
ATOM 776 C CA . LEU A 1 101 ? 4.191 26.719 2.113 1 88.94 101 LEU A CA 1
ATOM 777 C C . LEU A 1 101 ? 4.332 28.219 1.882 1 88.94 101 LEU A C 1
ATOM 779 O O . LEU A 1 101 ? 3.361 28.969 2.014 1 88.94 101 LEU A O 1
ATOM 783 N N . ARG A 1 102 ? 5.484 28.625 1.546 1 82.81 102 ARG A N 1
ATOM 784 C CA . ARG A 1 102 ? 5.691 30.031 1.209 1 82.81 102 ARG A CA 1
ATOM 785 C C . ARG A 1 102 ? 4.91 30.422 -0.042 1 82.81 102 ARG A C 1
ATOM 787 O O . ARG A 1 102 ? 4.363 31.516 -0.124 1 82.81 102 ARG A O 1
ATOM 794 N N . SER A 1 103 ? 4.902 29.516 -0.957 1 77 103 SER A N 1
ATOM 795 C CA . SER A 1 103 ? 4.219 29.797 -2.217 1 77 103 SER A CA 1
ATOM 796 C C . SER A 1 103 ? 2.719 29.969 -2.004 1 77 103 SER A C 1
ATOM 798 O O . SER A 1 103 ? 2.039 30.578 -2.834 1 77 103 SER A O 1
ATOM 800 N N . LEU A 1 104 ? 2.23 29.484 -0.871 1 78.38 104 LEU A N 1
ATOM 801 C CA . LEU A 1 104 ? 0.818 29.641 -0.54 1 78.38 104 LEU A CA 1
ATOM 802 C C . LEU A 1 104 ? 0.539 31.016 0.034 1 78.38 104 LEU A C 1
ATOM 804 O O . LEU A 1 104 ? -0.621 31.406 0.205 1 78.38 104 LEU A O 1
ATOM 808 N N . GLY A 1 105 ? 1.6 31.766 0.386 1 75.88 105 GLY A N 1
ATOM 809 C CA . GLY A 1 105 ? 1.448 33.156 0.797 1 75.88 105 GLY A CA 1
ATOM 810 C C . GLY A 1 105 ? 1.599 33.344 2.293 1 75.88 105 GLY A C 1
ATOM 811 O O . GLY A 1 105 ? 1.411 34.469 2.799 1 75.88 105 GLY A O 1
ATOM 812 N N . PHE A 1 106 ? 2 32.344 3.014 1 83.44 106 PHE A N 1
ATOM 813 C CA . PHE A 1 106 ? 2.121 32.438 4.461 1 83.44 106 PHE A CA 1
ATOM 814 C C . PHE A 1 106 ? 3.295 33.344 4.848 1 83.44 106 PHE A C 1
ATOM 816 O O . PHE A 1 106 ? 4.305 33.375 4.141 1 83.44 106 PHE A O 1
ATOM 823 N N . GLN A 1 107 ? 3.045 33.969 6 1 79.94 107 GLN A N 1
ATOM 824 C CA . GLN A 1 107 ? 4.105 34.812 6.527 1 79.94 107 GLN A CA 1
ATOM 825 C C . GLN A 1 107 ? 4.582 34.344 7.891 1 79.94 107 GLN A C 1
ATOM 827 O O . GLN A 1 107 ? 5.59 34.812 8.414 1 79.94 107 GLN A O 1
ATOM 832 N N . SER A 1 108 ? 3.84 33.5 8.492 1 88.12 108 SER A N 1
ATOM 833 C CA . SER A 1 108 ? 4.195 32.875 9.758 1 88.12 108 SER A CA 1
ATOM 834 C C . SER A 1 108 ? 4.398 31.375 9.586 1 88.12 108 SER A C 1
ATOM 836 O O . SER A 1 108 ? 3.645 30.719 8.867 1 88.12 108 SER A O 1
ATOM 838 N N . PHE A 1 109 ? 5.492 30.922 10.242 1 92.12 109 PHE A N 1
ATOM 839 C CA . PHE A 1 109 ? 5.879 29.531 10.039 1 92.12 109 PHE A CA 1
ATOM 840 C C . PHE A 1 109 ? 6.184 28.844 11.367 1 92.12 109 PHE A C 1
ATOM 842 O O . PHE A 1 109 ? 6.676 29.484 12.297 1 92.12 109 PHE A O 1
ATOM 849 N N . ALA A 1 110 ? 5.816 27.609 11.383 1 96.12 110 ALA A N 1
ATOM 850 C CA . ALA A 1 110 ? 6.078 26.781 12.555 1 96.12 110 ALA A CA 1
ATOM 851 C C . ALA A 1 110 ? 6.5 25.375 12.148 1 96.12 110 ALA A C 1
ATOM 853 O O . ALA A 1 110 ? 6.289 24.969 11 1 96.12 110 ALA A O 1
ATOM 854 N N . PHE A 1 111 ? 7.207 24.656 13.094 1 97.25 111 PHE A N 1
ATOM 855 C CA . PHE A 1 111 ? 7.695 23.312 12.82 1 97.25 111 PHE A CA 1
ATOM 856 C C . PHE A 1 111 ? 7.352 22.375 13.969 1 97.25 111 PHE A C 1
ATOM 858 O O . PHE A 1 111 ? 7.586 22.688 15.133 1 97.25 111 PHE A O 1
ATOM 865 N N . GLY A 1 112 ? 6.672 21.266 13.617 1 98.44 112 GLY A N 1
ATOM 866 C CA . GLY A 1 112 ? 6.504 20.172 14.547 1 98.44 112 GLY A CA 1
ATOM 867 C C . GLY A 1 112 ? 7.5 19.047 14.32 1 98.44 112 GLY A C 1
ATOM 868 O O . GLY A 1 112 ? 7.426 18.328 13.32 1 98.44 112 GLY A O 1
ATOM 869 N N . GLY A 1 113 ? 8.352 18.828 15.281 1 97.94 113 GLY A N 1
ATOM 870 C CA . GLY A 1 113 ? 9.461 17.938 15.039 1 97.94 113 GLY A CA 1
ATOM 871 C C . GLY A 1 113 ? 9.484 16.75 15.992 1 97.94 113 GLY A C 1
ATOM 872 O O . GLY A 1 113 ? 8.617 16.625 16.859 1 97.94 113 GLY A O 1
ATOM 873 N N . ILE A 1 114 ? 10.406 15.812 15.688 1 95.94 114 ILE A N 1
ATOM 874 C CA . ILE A 1 114 ? 10.641 14.625 16.5 1 95.94 114 ILE A CA 1
ATOM 875 C C . ILE A 1 114 ? 12.031 14.688 17.125 1 95.94 114 ILE A C 1
ATOM 877 O O . ILE A 1 114 ? 13.039 14.719 16.406 1 95.94 114 ILE A O 1
ATOM 881 N N . GLU A 1 115 ? 11.977 14.602 18.406 1 94.38 115 GLU A N 1
ATOM 882 C CA . GLU A 1 115 ? 13.227 14.695 19.156 1 94.38 115 GLU A CA 1
ATOM 883 C C . GLU A 1 115 ? 14.102 13.469 18.938 1 94.38 115 GLU A C 1
ATOM 885 O O . GLU A 1 115 ? 13.602 12.344 18.844 1 94.38 115 GLU A O 1
ATOM 890 N N . GLY A 1 116 ? 15.391 13.703 18.828 1 89.06 116 GLY A N 1
ATOM 891 C CA . GLY A 1 116 ? 16.344 12.617 18.844 1 89.06 116 GLY A CA 1
ATOM 892 C C . GLY A 1 116 ? 16.484 11.922 17.5 1 89.06 116 GLY A C 1
ATOM 893 O O . GLY A 1 116 ? 17.016 10.812 17.422 1 89.06 116 GLY A O 1
ATOM 894 N N . THR A 1 117 ? 16.031 12.484 16.484 1 91 117 THR A N 1
ATOM 895 C CA . THR A 1 117 ? 16.109 11.859 15.172 1 91 117 THR A CA 1
ATOM 896 C C . THR A 1 117 ? 16.797 12.781 14.172 1 91 117 THR A C 1
ATOM 898 O O . THR A 1 117 ? 16.422 13.953 14.039 1 91 117 THR A O 1
ATOM 901 N N . LEU A 1 118 ? 17.719 12.211 13.445 1 92.31 118 LEU A N 1
ATOM 902 C CA . LEU A 1 118 ? 18.531 12.992 12.531 1 92.31 118 LEU A CA 1
ATOM 903 C C . LEU A 1 118 ? 17.703 13.508 11.359 1 92.31 118 LEU A C 1
ATOM 905 O O . LEU A 1 118 ? 17.875 14.656 10.93 1 92.31 118 LEU A O 1
ATOM 909 N N . TRP A 1 119 ? 16.828 12.672 10.805 1 93.94 119 TRP A N 1
ATOM 910 C CA . TRP A 1 119 ? 16.078 13.102 9.633 1 93.94 119 TRP A CA 1
ATOM 911 C C . TRP A 1 119 ? 15.125 14.242 9.992 1 93.94 119 TRP A C 1
ATOM 913 O O . TRP A 1 119 ? 14.891 15.148 9.188 1 93.94 119 TRP A O 1
ATOM 923 N N . SER A 1 120 ? 14.523 14.258 11.172 1 96.19 120 SER A N 1
ATOM 924 C CA . SER A 1 120 ? 13.688 15.375 11.602 1 96.19 120 SER A CA 1
ATOM 925 C C . SER A 1 120 ? 14.5 16.672 11.711 1 96.19 120 SER A C 1
ATOM 927 O O . SER A 1 120 ? 14.062 17.719 11.25 1 96.19 120 SER A O 1
ATOM 929 N N . ARG A 1 121 ? 15.633 16.578 12.289 1 95.31 121 ARG A N 1
ATOM 930 C CA . ARG A 1 121 ? 16.5 17.734 12.438 1 95.31 121 ARG A CA 1
ATOM 931 C C . ARG A 1 121 ? 16.906 18.281 11.078 1 95.31 121 ARG A C 1
ATOM 933 O O . ARG A 1 121 ? 16.922 19.5 10.883 1 95.31 121 ARG A O 1
ATOM 940 N N . ARG A 1 122 ? 17.219 17.422 10.188 1 95.69 122 ARG A N 1
ATOM 941 C CA . ARG A 1 122 ? 17.625 17.828 8.852 1 95.69 122 ARG A CA 1
ATOM 942 C C . ARG A 1 122 ? 16.469 18.469 8.094 1 95.69 122 ARG A C 1
ATOM 944 O O . ARG A 1 122 ? 16.672 19.422 7.34 1 95.69 122 ARG A O 1
ATOM 951 N N . ARG A 1 123 ? 15.297 17.938 8.266 1 97.06 123 ARG A N 1
ATOM 952 C CA . ARG A 1 123 ? 14.117 18.547 7.652 1 97.06 123 ARG A CA 1
ATOM 953 C C . ARG A 1 123 ? 13.898 19.969 8.18 1 97.06 123 ARG A C 1
ATOM 955 O O . ARG A 1 123 ? 13.633 20.891 7.406 1 97.06 123 ARG A O 1
ATOM 962 N N . PHE A 1 124 ? 14.094 20.109 9.492 1 95.62 124 PHE A N 1
ATOM 963 C CA . PHE A 1 124 ? 13.977 21.453 10.062 1 95.62 124 PHE A CA 1
ATOM 964 C C . PHE A 1 124 ? 15.055 22.375 9.516 1 95.62 124 PHE A C 1
ATOM 966 O O . PHE A 1 124 ? 14.789 23.547 9.211 1 95.62 124 PHE A O 1
ATOM 973 N N . GLN A 1 125 ? 16.266 21.844 9.445 1 92.81 125 GLN A N 1
ATOM 974 C CA . GLN A 1 125 ? 17.359 22.656 8.938 1 92.81 125 GLN A CA 1
ATOM 975 C C . GLN A 1 125 ? 17.078 23.172 7.535 1 92.81 125 GLN A C 1
ATOM 977 O O . GLN A 1 125 ? 17.266 24.359 7.25 1 92.81 125 GLN A O 1
ATOM 982 N N . GLY A 1 126 ? 16.594 22.297 6.676 1 93.88 126 GLY A N 1
ATOM 983 C CA . GLY A 1 126 ? 16.219 22.719 5.332 1 93.88 126 GLY A CA 1
ATOM 984 C C . GLY A 1 126 ? 15.086 23.719 5.312 1 93.88 126 GLY A C 1
ATOM 985 O O . GLY A 1 126 ? 15.125 24.688 4.551 1 93.88 126 GLY A O 1
ATOM 986 N N . TYR A 1 127 ? 14.148 23.453 6.184 1 94.75 127 TYR A N 1
ATOM 987 C CA . TYR A 1 127 ? 12.992 24.344 6.324 1 94.75 127 TYR A CA 1
ATOM 988 C C . TYR A 1 127 ? 13.414 25.734 6.773 1 94.75 127 TYR A C 1
ATOM 990 O O . TYR A 1 127 ? 13.031 26.734 6.168 1 94.75 127 TYR A O 1
ATOM 998 N N . PHE A 1 128 ? 14.234 25.75 7.691 1 91.06 128 PHE A N 1
ATOM 999 C CA . PHE A 1 128 ? 14.719 26.984 8.297 1 91.06 128 PHE A CA 1
ATOM 1000 C C . PHE A 1 128 ? 15.594 27.75 7.32 1 91.06 128 PHE A C 1
ATOM 1002 O O . PHE A 1 128 ? 15.43 28.969 7.152 1 91.06 128 PHE A O 1
ATOM 1009 N N . GLU A 1 129 ? 16.469 27.094 6.707 1 87.81 129 GLU A N 1
ATOM 1010 C CA . GLU A 1 129 ? 17.422 27.734 5.816 1 87.81 129 GLU A CA 1
ATOM 1011 C C . GLU A 1 129 ? 16.719 28.391 4.625 1 87.81 129 GLU A C 1
ATOM 1013 O O . GLU A 1 129 ? 17.125 29.453 4.176 1 87.81 129 GLU A O 1
ATOM 1018 N N . PHE A 1 130 ? 15.711 27.734 4.105 1 87.56 130 PHE A N 1
ATOM 1019 C CA . PHE A 1 130 ? 14.977 28.281 2.967 1 87.56 130 PHE A CA 1
ATOM 1020 C C . PHE A 1 130 ? 14.203 29.531 3.361 1 87.56 130 PHE A C 1
ATOM 1022 O O . PHE A 1 130 ? 14.148 30.5 2.598 1 87.56 130 PHE A O 1
ATOM 1029 N N . LEU A 1 131 ? 13.422 29.562 4.414 1 84.44 131 LEU A N 1
ATOM 1030 C CA . LEU A 1 131 ? 12.57 30.656 4.852 1 84.44 131 LEU A CA 1
ATOM 1031 C C . LEU A 1 131 ? 13.406 31.797 5.434 1 84.44 131 LEU A C 1
ATOM 1033 O O . LEU A 1 131 ? 12.883 32.875 5.738 1 84.44 131 LEU A O 1
ATOM 1037 N N . HIS A 1 132 ? 14.547 31.891 5.027 1 70.44 132 HIS A N 1
ATOM 1038 C CA . HIS A 1 132 ? 15.492 32.938 5.438 1 70.44 132 HIS A CA 1
ATOM 1039 C C . HIS A 1 132 ? 15.781 32.844 6.934 1 70.44 132 HIS A C 1
ATOM 1041 O O . HIS A 1 132 ? 14.945 32.375 7.711 1 70.44 132 HIS A O 1
ATOM 1047 N N . ARG A 1 133 ? 17.141 32.938 7.18 1 56.53 133 ARG A N 1
ATOM 1048 C CA . ARG A 1 133 ? 17.969 32.656 8.344 1 56.53 133 ARG A CA 1
ATOM 1049 C C . ARG A 1 133 ? 17.422 33.344 9.586 1 56.53 133 ARG A C 1
ATOM 1051 O O . ARG A 1 133 ? 17.953 33.156 10.688 1 56.53 133 ARG A O 1
ATOM 1058 N N . ASP A 1 134 ? 16.484 34.219 9.383 1 49.69 134 ASP A N 1
ATOM 1059 C CA . ASP A 1 134 ? 16.234 34.688 10.734 1 49.69 134 ASP A CA 1
ATOM 1060 C C . ASP A 1 134 ? 15.281 33.75 11.477 1 49.69 134 ASP A C 1
ATOM 1062 O O . ASP A 1 134 ? 14.086 33.688 11.164 1 49.69 134 ASP A O 1
ATOM 1066 N N . PHE A 1 135 ? 15.867 32.688 12.094 1 51.22 135 PHE A N 1
ATOM 1067 C CA . PHE A 1 135 ? 15.273 31.641 12.914 1 51.22 135 PHE A CA 1
ATOM 1068 C C . PHE A 1 135 ? 14.172 32.188 13.805 1 51.22 135 PHE A C 1
ATOM 1070 O O . PHE A 1 135 ? 13.258 31.469 14.195 1 51.22 135 PHE A O 1
ATOM 1077 N N . SER A 1 136 ? 14.422 33.562 14.211 1 53.72 136 SER A N 1
ATOM 1078 C CA . SER A 1 136 ? 13.578 34.125 15.266 1 53.72 136 SER A CA 1
ATOM 1079 C C . SER A 1 136 ? 12.109 34.062 14.875 1 53.72 136 SER A C 1
ATOM 1081 O O . SER A 1 136 ? 11.227 34.188 15.734 1 53.72 136 SER A O 1
ATOM 1083 N N . LEU A 1 137 ? 11.953 33.5 13.508 1 65.56 137 LEU A N 1
ATOM 1084 C CA . LEU A 1 137 ? 10.594 33.688 13.008 1 65.56 137 LEU A CA 1
ATOM 1085 C C . LEU A 1 137 ? 9.852 32.344 12.922 1 65.56 137 LEU A C 1
ATOM 1087 O O . LEU A 1 137 ? 8.633 32.344 12.758 1 65.56 137 LEU A O 1
ATOM 1091 N N . ILE A 1 138 ? 10.703 31.266 13.305 1 84.44 138 ILE A N 1
ATOM 1092 C CA . ILE A 1 138 ? 10.008 29.984 13.188 1 84.44 138 ILE A CA 1
ATOM 1093 C C . ILE A 1 138 ? 9.969 29.297 14.547 1 84.44 138 ILE A C 1
ATOM 1095 O O . ILE A 1 138 ? 11.016 29.016 15.141 1 84.44 138 ILE A O 1
ATOM 1099 N N . THR A 1 139 ? 8.836 29.188 15.125 1 89.31 139 THR A N 1
ATOM 1100 C CA . THR A 1 139 ? 8.68 28.453 16.375 1 89.31 139 THR A CA 1
ATOM 1101 C C . THR A 1 139 ? 8.57 26.953 16.125 1 89.31 139 THR A C 1
ATOM 1103 O O . THR A 1 139 ? 8.016 26.531 15.117 1 89.31 139 THR A O 1
ATOM 1106 N N . GLN A 1 140 ? 9.211 26.219 17.094 1 93.25 140 GLN A N 1
ATOM 1107 C CA . GLN A 1 140 ? 9.211 24.766 16.953 1 93.25 140 GLN A CA 1
ATOM 1108 C C . GLN A 1 140 ? 8.648 24.094 18.203 1 93.25 140 GLN A C 1
ATOM 1110 O O . GLN A 1 140 ? 8.727 24.641 19.297 1 93.25 140 GLN A O 1
ATOM 1115 N N . PHE A 1 141 ? 8 22.922 18.031 1 97.81 141 PHE A N 1
ATOM 1116 C CA . PHE A 1 141 ? 7.547 22.031 19.078 1 97.81 141 PHE A CA 1
ATOM 1117 C C . PHE A 1 141 ? 8.023 20.609 18.812 1 97.81 141 PHE A C 1
ATOM 1119 O O . PHE A 1 141 ? 7.699 20.016 17.781 1 97.81 141 PHE A O 1
ATOM 1126 N N . GLU A 1 142 ? 8.805 20.031 19.781 1 97.12 142 GLU A N 1
ATOM 1127 C CA . GLU A 1 142 ? 9.367 18.703 19.547 1 97.12 142 GLU A CA 1
ATOM 1128 C C . GLU A 1 142 ? 9.062 17.766 20.719 1 97.12 142 GLU A C 1
ATOM 1130 O O . GLU A 1 142 ? 9.07 18.188 21.875 1 97.12 142 GLU A O 1
ATOM 1135 N N . ARG A 1 143 ? 8.664 16.562 20.359 1 96.94 143 ARG A N 1
ATOM 1136 C CA . ARG A 1 143 ? 8.516 15.438 21.281 1 96.94 143 ARG A CA 1
ATOM 1137 C C . ARG A 1 143 ? 9.055 14.156 20.656 1 96.94 143 ARG A C 1
ATOM 1139 O O . ARG A 1 143 ? 9.234 14.078 19.438 1 96.94 143 ARG A O 1
ATOM 1146 N N . PRO A 1 144 ? 9.414 13.172 21.5 1 92.94 144 PRO A N 1
ATOM 1147 C CA . PRO A 1 144 ? 9.875 11.906 20.938 1 92.94 144 PRO A CA 1
ATOM 1148 C C . PRO A 1 144 ? 8.805 11.195 20.109 1 92.94 144 PRO A C 1
ATOM 1150 O O . PRO A 1 144 ? 7.613 11.414 20.328 1 92.94 144 PRO A O 1
ATOM 1153 N N . LEU A 1 145 ? 9.289 10.352 19.203 1 89.5 145 LEU A N 1
ATOM 1154 C CA . LEU A 1 145 ? 8.398 9.664 18.266 1 89.5 145 LEU A CA 1
ATOM 1155 C C . LEU A 1 145 ? 7.32 8.883 19.016 1 89.5 145 LEU A C 1
ATOM 1157 O O . LEU A 1 145 ? 6.16 8.867 18.609 1 89.5 145 LEU A O 1
ATOM 1161 N N . HIS A 1 146 ? 7.688 8.211 20.094 1 85.81 146 HIS A N 1
ATOM 1162 C CA . HIS A 1 146 ? 6.727 7.406 20.844 1 85.81 146 HIS A CA 1
ATOM 1163 C C . HIS A 1 146 ? 5.609 8.273 21.406 1 85.81 146 HIS A C 1
ATOM 1165 O O . HIS A 1 146 ? 4.465 7.828 21.531 1 85.81 146 HIS A O 1
ATOM 1171 N N . TRP A 1 147 ? 5.91 9.523 21.75 1 91.06 147 TRP A N 1
ATOM 1172 C CA . TRP A 1 147 ? 4.91 10.461 22.266 1 91.06 147 TRP A CA 1
ATOM 1173 C C . TRP A 1 147 ? 3.891 10.805 21.172 1 91.06 147 TRP A C 1
ATOM 1175 O O . TRP A 1 147 ? 2.688 10.836 21.438 1 91.06 147 TRP A O 1
ATOM 1185 N N . TRP A 1 148 ? 4.355 11.023 19.969 1 91.31 148 TRP A N 1
ATOM 1186 C CA . TRP A 1 148 ? 3.48 11.359 18.859 1 91.31 148 TRP A CA 1
ATOM 1187 C C . TRP A 1 148 ? 2.607 10.164 18.469 1 91.31 148 TRP A C 1
ATOM 1189 O O . TRP A 1 148 ? 1.471 10.336 18.031 1 91.31 148 TRP A O 1
ATOM 1199 N N . ARG A 1 149 ? 3.098 8.992 18.609 1 86.75 149 ARG A N 1
ATOM 1200 C CA . ARG A 1 149 ? 2.418 7.781 18.156 1 86.75 149 ARG A CA 1
ATOM 1201 C C . ARG A 1 149 ? 1.322 7.375 19.141 1 86.75 149 ARG A C 1
ATOM 1203 O O . ARG A 1 149 ? 0.326 6.762 18.75 1 86.75 149 ARG A O 1
ATOM 1210 N N . ASP A 1 150 ? 1.456 7.73 20.406 1 83.25 150 ASP A N 1
ATOM 1211 C CA . ASP A 1 150 ? 0.503 7.32 21.438 1 83.25 150 ASP A CA 1
ATOM 1212 C C . ASP A 1 150 ? -0.621 8.344 21.578 1 83.25 150 ASP A C 1
ATOM 1214 O O . ASP A 1 150 ? -0.43 9.398 22.188 1 83.25 150 ASP A O 1
ATOM 1218 N N . PRO A 1 151 ? -1.774 8.023 21.141 1 79.56 151 PRO A N 1
ATOM 1219 C CA . PRO A 1 151 ? -2.867 9 21.188 1 79.56 151 PRO A CA 1
ATOM 1220 C C . PRO A 1 151 ? -3.371 9.258 22.609 1 79.56 151 PRO A C 1
ATOM 1222 O O . PRO A 1 151 ? -4.094 10.227 22.844 1 79.56 151 PRO A O 1
ATOM 1225 N N . ALA A 1 152 ? -3.018 8.43 23.531 1 78.31 152 ALA A N 1
ATOM 1226 C CA . ALA A 1 152 ? -3.555 8.508 24.891 1 78.31 152 ALA A CA 1
ATOM 1227 C C . ALA A 1 152 ? -2.768 9.508 25.734 1 78.31 152 ALA A C 1
ATOM 1229 O O . ALA A 1 152 ? -3.215 9.906 26.812 1 78.31 152 ALA A O 1
ATOM 1230 N N . LEU A 1 153 ? -1.631 9.93 25.234 1 86.25 153 LEU A N 1
ATOM 1231 C CA . LEU A 1 153 ? -0.775 10.805 26.031 1 86.25 153 LEU A CA 1
ATOM 1232 C C . LEU A 1 153 ? -1.307 12.234 26.031 1 86.25 153 LEU A C 1
ATOM 1234 O O . LEU A 1 153 ? -1.923 12.672 25.062 1 86.25 153 LEU A O 1
ATOM 1238 N N . ASP A 1 154 ? -1.062 12.891 27.125 1 91.06 154 ASP A N 1
ATOM 1239 C CA . ASP A 1 154 ? -1.503 14.266 27.312 1 91.06 154 ASP A CA 1
ATOM 1240 C C . ASP A 1 154 ? -0.83 15.203 26.312 1 91.06 154 ASP A C 1
ATOM 1242 O O . ASP A 1 154 ? 0.38 15.117 26.094 1 91.06 154 ASP A O 1
ATOM 1246 N N . ARG A 1 155 ? -1.706 16.125 25.703 1 95.19 155 ARG A N 1
ATOM 1247 C CA . ARG A 1 155 ? -1.184 17.047 24.688 1 95.19 155 ARG A CA 1
ATOM 1248 C C . ARG A 1 155 ? -1.479 18.484 25.047 1 95.19 155 ARG A C 1
ATOM 1250 O O . ARG A 1 155 ? -1.648 19.328 24.156 1 95.19 155 ARG A O 1
ATOM 1257 N N . THR A 1 156 ? -1.557 18.734 26.312 1 97.44 156 THR A N 1
ATOM 1258 C CA . THR A 1 156 ? -1.858 20.078 26.797 1 97.44 156 THR A CA 1
ATOM 1259 C C . THR A 1 156 ? -0.796 21.078 26.344 1 97.44 156 THR A C 1
ATOM 1261 O O . THR A 1 156 ? -1.121 22.188 25.906 1 97.44 156 THR A O 1
ATOM 1264 N N . ASP A 1 157 ? 0.434 20.672 26.438 1 97.56 157 ASP A N 1
ATOM 1265 C CA . ASP A 1 157 ? 1.523 21.562 26.016 1 97.56 157 ASP A CA 1
ATOM 1266 C C . ASP A 1 157 ? 1.446 21.859 24.531 1 97.56 157 ASP A C 1
ATOM 1268 O O . ASP A 1 157 ? 1.688 23 24.109 1 97.56 157 ASP A O 1
ATOM 1272 N N . LEU A 1 158 ? 1.152 20.906 23.766 1 98.25 158 LEU A N 1
ATOM 1273 C CA . LEU A 1 158 ? 0.993 21.094 22.328 1 98.25 158 LEU A CA 1
ATOM 1274 C C . LEU A 1 158 ? -0.161 22.047 22.031 1 98.25 158 LEU A C 1
ATOM 1276 O O . LEU A 1 158 ? -0.03 22.953 21.203 1 98.25 158 LEU A O 1
ATOM 1280 N N . LYS A 1 159 ? -1.218 21.828 22.672 1 98.25 159 LYS A N 1
ATOM 1281 C CA . LYS A 1 159 ? -2.402 22.656 22.484 1 98.25 159 LYS A CA 1
ATOM 1282 C C . LYS A 1 159 ? -2.109 24.109 22.844 1 98.25 159 LYS A C 1
ATOM 1284 O O . LYS A 1 159 ? -2.492 25.031 22.094 1 98.25 159 LYS A O 1
ATOM 1289 N N . GLN A 1 160 ? -1.452 24.281 23.938 1 97.94 160 GLN A N 1
ATOM 1290 C CA . GLN A 1 160 ? -1.076 25.641 24.344 1 97.94 160 GLN A CA 1
ATOM 1291 C C . GLN A 1 160 ? -0.153 26.281 23.312 1 97.94 160 GLN A C 1
ATOM 1293 O O . GLN A 1 160 ? -0.314 27.453 22.984 1 97.94 160 GLN A O 1
ATOM 1298 N N . TRP A 1 161 ? 0.758 25.531 22.844 1 98.19 161 TRP A N 1
ATOM 1299 C CA . TRP A 1 161 ? 1.683 26.016 21.828 1 98.19 161 TRP A CA 1
ATOM 1300 C C . TRP A 1 161 ? 0.936 26.422 20.562 1 98.19 161 TRP A C 1
ATOM 1302 O O . TRP A 1 161 ? 1.175 27.5 20.016 1 98.19 161 TRP A O 1
ATOM 1312 N N . LEU A 1 162 ? 0.013 25.641 20.109 1 98.25 162 LEU A N 1
ATOM 1313 C CA . LEU A 1 162 ? -0.762 25.906 18.906 1 98.25 162 LEU A CA 1
ATOM 1314 C C . LEU A 1 162 ? -1.582 27.188 19.047 1 98.25 162 LEU A C 1
ATOM 1316 O O . LEU A 1 162 ? -1.677 27.984 18.109 1 98.25 162 LEU A O 1
ATOM 1320 N N . GLN A 1 163 ? -2.111 27.375 20.188 1 96.94 163 GLN A N 1
ATOM 1321 C CA . GLN A 1 163 ? -2.93 28.562 20.453 1 96.94 163 GLN A CA 1
ATOM 1322 C C . GLN A 1 163 ? -2.078 29.828 20.484 1 96.94 163 GLN A C 1
ATOM 1324 O O . GLN A 1 163 ? -2.584 30.922 20.266 1 96.94 163 GLN A O 1
ATOM 1329 N N . SER A 1 164 ? -0.849 29.656 20.766 1 96.31 164 SER A N 1
ATOM 1330 C CA . SER A 1 164 ? 0.043 30.797 20.891 1 96.31 164 SER A CA 1
ATOM 1331 C C . SER A 1 164 ? 0.552 31.25 19.531 1 96.31 164 SER A C 1
ATOM 1333 O O . SER A 1 164 ? 1.109 32.344 19.406 1 96.31 164 SER A O 1
ATOM 1335 N N . LEU A 1 165 ? 0.356 30.484 18.5 1 94.5 165 LEU A N 1
ATOM 1336 C CA . LEU A 1 165 ? 0.893 30.781 17.172 1 94.5 165 LEU A CA 1
ATOM 1337 C C . LEU A 1 165 ? 0.142 31.938 16.531 1 94.5 165 LEU A C 1
ATOM 1339 O O . LEU A 1 165 ? -1.059 32.125 16.766 1 94.5 165 LEU A O 1
ATOM 1343 N N . SER A 1 166 ? 0.95 32.688 15.719 1 89.69 166 SER A N 1
ATOM 1344 C CA . SER A 1 166 ? 0.295 33.688 14.891 1 89.69 166 SER A CA 1
ATOM 1345 C C . SER A 1 166 ? -0.619 33.031 13.859 1 89.69 166 SER A C 1
ATOM 1347 O O . SER A 1 166 ? -0.346 31.938 13.383 1 89.69 166 SER A O 1
ATOM 1349 N N . ARG A 1 167 ? -1.656 33.75 13.555 1 86.69 167 ARG A N 1
ATOM 1350 C CA . ARG A 1 167 ? -2.586 33.219 12.562 1 86.69 167 ARG A CA 1
ATOM 1351 C C . ARG A 1 167 ? -2.768 34.188 11.406 1 86.69 167 ARG A C 1
ATOM 1353 O O . ARG A 1 167 ? -2.828 35.406 11.602 1 86.69 167 ARG A O 1
ATOM 1360 N N . PRO A 1 168 ? -2.701 33.75 10.203 1 87.5 168 PRO A N 1
ATOM 1361 C CA . PRO A 1 168 ? -2.523 32.344 9.828 1 87.5 168 PRO A CA 1
ATOM 1362 C C . PRO A 1 168 ? -1.06 31.906 9.844 1 87.5 168 PRO A C 1
ATOM 1364 O O . PRO A 1 168 ? -0.166 32.719 9.617 1 87.5 168 PRO A O 1
ATOM 1367 N N . THR A 1 169 ? -0.881 30.609 10.172 1 92.56 169 THR A N 1
ATOM 1368 C CA . THR A 1 169 ? 0.474 30.078 10.227 1 92.56 169 THR A CA 1
ATOM 1369 C C . THR A 1 169 ? 0.573 28.781 9.43 1 92.56 169 THR A C 1
ATOM 1371 O O . THR A 1 169 ? -0.351 27.969 9.445 1 92.56 169 THR A O 1
ATOM 1374 N N . ALA A 1 170 ? 1.697 28.656 8.68 1 93.25 170 ALA A N 1
ATOM 1375 C CA . ALA A 1 170 ? 2.023 27.406 8.016 1 93.25 170 ALA A CA 1
ATOM 1376 C C . ALA A 1 170 ? 2.887 26.516 8.914 1 93.25 170 ALA A C 1
ATOM 1378 O O . ALA A 1 170 ? 3.959 26.938 9.359 1 93.25 170 ALA A O 1
ATOM 1379 N N . LEU A 1 171 ? 2.402 25.344 9.164 1 97.56 171 LEU A N 1
ATOM 1380 C CA . LEU A 1 171 ? 3.113 24.422 10.047 1 97.56 171 LEU A CA 1
ATOM 1381 C C . LEU A 1 171 ? 3.615 23.203 9.281 1 97.56 171 LEU A C 1
ATOM 1383 O O . LEU A 1 171 ? 2.832 22.5 8.633 1 97.56 171 LEU A O 1
ATOM 1387 N N . PHE A 1 172 ? 4.941 23 9.281 1 98.25 172 PHE A N 1
ATOM 1388 C CA . PHE A 1 172 ? 5.59 21.844 8.688 1 98.25 172 PHE A CA 1
ATOM 1389 C C . PHE A 1 172 ? 5.824 20.766 9.727 1 98.25 172 PHE A C 1
ATOM 1391 O O . PHE A 1 172 ? 6.59 20.953 10.672 1 98.25 172 PHE A O 1
ATOM 1398 N N . ALA A 1 173 ? 5.086 19.641 9.586 1 98.75 173 ALA A N 1
ATOM 1399 C CA . ALA A 1 173 ? 5.266 18.484 10.469 1 98.75 173 ALA A CA 1
ATOM 1400 C C . ALA A 1 173 ? 6.367 17.562 9.953 1 98.75 173 ALA A C 1
ATOM 1402 O O . ALA A 1 173 ? 6.453 17.297 8.75 1 98.75 173 ALA A O 1
ATOM 1403 N N . ALA A 1 174 ? 7.156 17.047 10.844 1 98.06 174 ALA A N 1
ATOM 1404 C CA . ALA A 1 174 ? 8.312 16.219 10.477 1 98.06 174 ALA A CA 1
ATOM 1405 C C . ALA A 1 174 ? 7.875 14.969 9.727 1 98.06 174 ALA A C 1
ATOM 1407 O O . ALA A 1 174 ? 8.625 14.453 8.891 1 98.06 174 ALA A O 1
ATOM 1408 N N . ASN A 1 175 ? 6.809 14.406 10.07 1 96.62 175 ASN A N 1
ATOM 1409 C CA . ASN A 1 175 ? 6.191 13.305 9.336 1 96.62 175 ASN A CA 1
ATOM 1410 C C . ASN A 1 175 ? 4.68 13.289 9.523 1 96.62 175 ASN A C 1
ATOM 1412 O O . ASN A 1 175 ? 4.117 14.156 10.188 1 96.62 175 ASN A O 1
ATOM 1416 N N . ASP A 1 176 ? 4.012 12.367 8.953 1 96.06 176 ASP A N 1
ATOM 1417 C CA . ASP A 1 176 ? 2.557 12.375 8.867 1 96.06 176 ASP A CA 1
ATOM 1418 C C . ASP A 1 176 ? 1.922 12.094 10.227 1 96.06 176 ASP A C 1
ATOM 1420 O O . ASP A 1 176 ? 0.824 12.57 10.516 1 96.06 176 ASP A O 1
ATOM 1424 N N . ILE A 1 177 ? 2.578 11.359 11.086 1 93.94 177 ILE A N 1
ATOM 1425 C CA . ILE A 1 177 ? 2.004 11.109 12.406 1 93.94 177 ILE A CA 1
ATOM 1426 C C . ILE A 1 177 ? 2.004 12.406 13.219 1 93.94 177 ILE A C 1
ATOM 1428 O O . ILE A 1 177 ? 1.057 12.68 13.961 1 93.94 177 ILE A O 1
ATOM 1432 N N . VAL A 1 178 ? 3.045 13.141 13.094 1 96.69 178 VAL A N 1
ATOM 1433 C CA . VAL A 1 178 ? 3.098 14.453 13.727 1 96.69 178 VAL A CA 1
ATOM 1434 C C . VAL A 1 178 ? 1.981 15.344 13.18 1 96.69 178 VAL A C 1
ATOM 1436 O O . VAL A 1 178 ? 1.253 15.977 13.945 1 96.69 178 VAL A O 1
ATOM 1439 N N . GLY A 1 179 ? 1.844 15.328 11.875 1 97.56 179 GLY A N 1
ATOM 1440 C CA . GLY A 1 179 ? 0.786 16.094 11.242 1 97.56 179 GLY A CA 1
ATOM 1441 C C . GLY A 1 179 ? -0.601 15.727 11.727 1 97.56 179 GLY A C 1
ATOM 1442 O O . GLY A 1 179 ? -1.427 16.594 12 1 97.56 179 GLY A O 1
ATOM 1443 N N . LEU A 1 180 ? -0.817 14.445 11.852 1 93.69 180 LEU A N 1
ATOM 1444 C CA . LEU A 1 180 ? -2.107 13.953 12.32 1 93.69 180 LEU A CA 1
ATOM 1445 C C . LEU A 1 180 ? -2.406 14.461 13.727 1 93.69 180 LEU A C 1
ATOM 1447 O O . LEU A 1 180 ? -3.5 14.969 13.984 1 93.69 180 LEU A O 1
ATOM 1451 N N . ARG A 1 181 ? -1.444 14.391 14.609 1 94.44 181 ARG A N 1
ATOM 1452 C CA . ARG A 1 181 ? -1.645 14.805 15.992 1 94.44 181 ARG A CA 1
ATOM 1453 C C . ARG A 1 181 ? -1.868 16.312 16.094 1 94.44 181 ARG A C 1
ATOM 1455 O O . ARG A 1 181 ? -2.654 16.781 16.922 1 94.44 181 ARG A O 1
ATOM 1462 N N . ILE A 1 182 ? -1.196 17.016 15.25 1 97.81 182 ILE A N 1
ATOM 1463 C CA . ILE A 1 182 ? -1.353 18.453 15.227 1 97.81 182 ILE A CA 1
ATOM 1464 C C . ILE A 1 182 ? -2.766 18.812 14.773 1 97.81 182 ILE A C 1
ATOM 1466 O O . ILE A 1 182 ? -3.439 19.641 15.406 1 97.81 182 ILE A O 1
ATOM 1470 N N . ILE A 1 183 ? -3.24 18.188 13.727 1 95.88 183 ILE A N 1
ATOM 1471 C CA . ILE A 1 183 ? -4.574 18.469 13.203 1 95.88 183 ILE A CA 1
ATOM 1472 C C . ILE A 1 183 ? -5.625 18.109 14.258 1 95.88 183 ILE A C 1
ATOM 1474 O O . ILE A 1 183 ? -6.555 18.875 14.5 1 95.88 183 ILE A O 1
ATOM 1478 N N . GLU A 1 184 ? -5.414 17.016 14.922 1 91 184 GLU A N 1
ATOM 1479 C CA . GLU A 1 184 ? -6.324 16.594 15.984 1 91 184 GLU A CA 1
ATOM 1480 C C . GLU A 1 184 ? -6.352 17.625 17.109 1 91 184 GLU A C 1
ATOM 1482 O O . GLU A 1 184 ? -7.418 17.953 17.625 1 91 184 GLU A O 1
ATOM 1487 N N . SER A 1 185 ? -5.223 18.062 17.5 1 96.44 185 SER A N 1
ATOM 1488 C CA . SER A 1 185 ? -5.105 19.016 18.594 1 96.44 185 SER A CA 1
ATOM 1489 C C . SER A 1 185 ? -5.723 20.359 18.219 1 96.44 185 SER A C 1
ATOM 1491 O O . SER A 1 185 ? -6.348 21.016 19.062 1 96.44 185 SER A O 1
ATOM 1493 N N . CYS A 1 186 ? -5.531 20.781 16.969 1 96.56 186 CYS A N 1
ATOM 1494 C CA . CYS A 1 186 ? -6.172 22 16.484 1 96.56 186 CYS A CA 1
ATOM 1495 C C . CYS A 1 186 ? -7.688 21.906 16.641 1 96.56 186 CYS A C 1
ATOM 1497 O O . CYS A 1 186 ? -8.32 22.844 17.156 1 96.56 186 CYS A O 1
ATOM 1499 N N . LYS A 1 187 ? -8.195 20.812 16.219 1 90.5 187 LYS A N 1
ATOM 1500 C CA . LYS A 1 187 ? -9.641 20.609 16.312 1 90.5 187 LYS A CA 1
ATOM 1501 C C . LYS A 1 187 ? -10.117 20.703 17.75 1 90.5 187 LYS A C 1
ATOM 1503 O O . LYS A 1 187 ? -11.148 21.328 18.031 1 90.5 187 LYS A O 1
ATOM 1508 N N . GLU A 1 188 ? -9.391 20.234 18.641 1 91.06 188 GLU A N 1
ATOM 1509 C CA . GLU A 1 188 ? -9.766 20.188 20.047 1 91.06 188 GLU A CA 1
ATOM 1510 C C . GLU A 1 188 ? -9.797 21.578 20.656 1 91.06 188 GLU A C 1
ATOM 1512 O O . GLU A 1 188 ? -10.57 21.844 21.578 1 91.06 188 GLU A O 1
ATOM 1517 N N . VAL A 1 189 ? -9.008 22.422 20.141 1 95.75 189 VAL A N 1
ATOM 1518 C CA . VAL A 1 189 ? -8.922 23.75 20.766 1 95.75 189 VAL A CA 1
ATOM 1519 C C . VAL A 1 189 ? -9.609 24.781 19.875 1 95.75 189 VAL A C 1
ATOM 1521 O O . VAL A 1 189 ? -9.461 25.984 20.078 1 95.75 189 VAL A O 1
ATOM 1524 N N . GLY A 1 190 ? -10.227 24.328 18.812 1 93.44 190 GLY A N 1
ATOM 1525 C CA . GLY A 1 190 ? -11.062 25.203 18 1 93.44 190 GLY A CA 1
ATOM 1526 C C . GLY A 1 190 ? -10.289 25.953 16.938 1 93.44 190 GLY A C 1
ATOM 1527 O O . GLY A 1 190 ? -10.719 27.016 16.484 1 93.44 190 GLY A O 1
ATOM 1528 N N . LEU A 1 191 ? -9.125 25.562 16.594 1 94.5 191 LEU A N 1
ATOM 1529 C CA . LEU A 1 191 ? -8.352 26.141 15.516 1 94.5 191 LEU A CA 1
ATOM 1530 C C . LEU A 1 191 ? -8.688 25.484 14.188 1 94.5 191 LEU A C 1
ATOM 1532 O O . LEU A 1 191 ? -8.727 24.25 14.094 1 94.5 191 LEU A O 1
ATOM 1536 N N . SER A 1 192 ? -8.875 26.25 13.242 1 91.5 192 SER A N 1
ATOM 1537 C CA . SER A 1 192 ? -9.266 25.734 11.938 1 91.5 192 SER A CA 1
ATOM 1538 C C . SER A 1 192 ? -8.047 25.344 11.102 1 91.5 192 SER A C 1
ATOM 1540 O O . SER A 1 192 ? -7.078 26.109 11.023 1 91.5 192 SER A O 1
ATOM 1542 N N . VAL A 1 193 ? -8.055 24.25 10.516 1 93.31 193 VAL A N 1
ATOM 1543 C CA . VAL A 1 193 ? -7.117 23.797 9.492 1 93.31 193 VAL A CA 1
ATOM 1544 C C . VAL A 1 193 ? -7.82 23.75 8.141 1 93.31 193 VAL A C 1
ATOM 1546 O O . VAL A 1 193 ? -8.828 23.047 7.984 1 93.31 193 VAL A O 1
ATOM 1549 N N . PRO A 1 194 ? -7.367 24.438 7.199 1 91.5 194 PRO A N 1
ATOM 1550 C CA . PRO A 1 194 ? -6.055 25.078 7.059 1 91.5 194 PRO A CA 1
ATOM 1551 C C . PRO A 1 194 ? -6.082 26.578 7.363 1 91.5 194 PRO A C 1
ATOM 1553 O O . PRO A 1 194 ? -5.039 27.234 7.344 1 91.5 194 PRO A O 1
ATOM 1556 N N . SER A 1 195 ? -7.141 27.109 7.695 1 84.31 195 SER A N 1
ATOM 1557 C CA . SER A 1 195 ? -7.285 28.562 7.676 1 84.31 195 SER A CA 1
ATOM 1558 C C . SER A 1 195 ? -6.461 29.219 8.781 1 84.31 195 SER A C 1
ATOM 1560 O O . SER A 1 195 ? -5.809 30.234 8.555 1 84.31 195 SER A O 1
ATOM 1562 N N . ASP A 1 196 ? -6.57 28.688 9.984 1 91 196 ASP A N 1
ATOM 1563 C CA . ASP A 1 196 ? -5.75 29.219 11.07 1 91 196 ASP A CA 1
ATOM 1564 C C . ASP A 1 196 ? -4.332 28.656 11.008 1 91 196 ASP A C 1
ATOM 1566 O O . ASP A 1 196 ? -3.357 29.391 11.125 1 91 196 ASP A O 1
ATOM 1570 N N . ILE A 1 197 ? -4.297 27.359 10.867 1 95.31 197 ILE A N 1
ATOM 1571 C CA . ILE A 1 197 ? -3.025 26.641 10.781 1 95.31 197 ILE A CA 1
ATOM 1572 C C . ILE A 1 197 ? -3.07 25.656 9.609 1 95.31 197 ILE A C 1
ATOM 1574 O O . ILE A 1 197 ? -3.869 24.719 9.617 1 95.31 197 ILE A O 1
ATOM 1578 N N . SER A 1 198 ? -2.252 25.922 8.617 1 95.19 198 SER A N 1
ATOM 1579 C CA . SER A 1 198 ? -2.08 24.953 7.543 1 95.19 198 SER A CA 1
ATOM 1580 C C . SER A 1 198 ? -0.989 23.938 7.879 1 95.19 198 SER A C 1
ATOM 1582 O O . SER A 1 198 ? 0.065 24.312 8.398 1 95.19 198 SER A O 1
ATOM 1584 N N . VAL A 1 199 ? -1.289 22.641 7.609 1 98.12 199 VAL A N 1
ATOM 1585 C CA . VAL A 1 199 ? -0.372 21.609 8.062 1 98.12 199 VAL A CA 1
ATOM 1586 C C . VAL A 1 199 ? 0.117 20.781 6.871 1 98.12 199 VAL A C 1
ATOM 1588 O O . VAL A 1 199 ? -0.687 20.312 6.066 1 98.12 199 VAL A O 1
ATOM 1591 N N . LEU A 1 200 ? 1.376 20.672 6.742 1 98.31 200 LEU A N 1
ATOM 1592 C CA . LEU A 1 200 ? 2.039 19.844 5.746 1 98.31 200 LEU A CA 1
ATOM 1593 C C . LEU A 1 200 ? 2.859 18.75 6.414 1 98.31 200 LEU A C 1
ATOM 1595 O O . LEU A 1 200 ? 3.678 19.031 7.293 1 98.31 200 LEU A O 1
ATOM 1599 N N . GLY A 1 201 ? 2.59 17.5 6.012 1 98.62 201 GLY A N 1
ATOM 1600 C CA . GLY A 1 201 ? 3.359 16.375 6.539 1 98.62 201 GLY A CA 1
ATOM 1601 C C . GLY A 1 201 ? 4.387 15.844 5.559 1 98.62 201 GLY A C 1
ATOM 1602 O O . GLY A 1 201 ? 4.711 16.516 4.57 1 98.62 201 GLY A O 1
ATOM 1603 N N . VAL A 1 202 ? 5.012 14.727 5.918 1 98.19 202 VAL A N 1
ATOM 1604 C CA . VAL A 1 202 ? 6.008 14.047 5.098 1 98.19 202 VAL A CA 1
ATOM 1605 C C . VAL A 1 202 ? 5.766 12.539 5.145 1 98.19 202 VAL A C 1
ATOM 1607 O O . VAL A 1 202 ? 5.316 12 6.16 1 98.19 202 VAL A O 1
ATOM 1610 N N . ASP A 1 203 ? 6.062 11.844 4.027 1 95.94 203 ASP A N 1
ATOM 1611 C CA . ASP A 1 203 ? 6.031 10.398 3.84 1 95.94 203 ASP A CA 1
ATOM 1612 C C . ASP A 1 203 ? 4.867 9.984 2.943 1 95.94 203 ASP A C 1
ATOM 1614 O O . ASP A 1 203 ? 4.926 8.945 2.279 1 95.94 203 ASP A O 1
ATOM 1618 N N . ASP A 1 204 ? 3.771 10.773 3.031 1 95.81 204 ASP A N 1
ATOM 1619 C CA . ASP A 1 204 ? 2.553 10.469 2.289 1 95.81 204 ASP A CA 1
ATOM 1620 C C . ASP A 1 204 ? 2.016 9.086 2.66 1 95.81 204 ASP A C 1
ATOM 1622 O O . ASP A 1 204 ? 1.775 8.25 1.787 1 95.81 204 ASP A O 1
ATOM 1626 N N . GLU A 1 205 ? 2.037 8.852 3.982 1 93.88 205 GLU A N 1
ATOM 1627 C CA . GLU A 1 205 ? 1.316 7.68 4.477 1 93.88 205 GLU A CA 1
ATOM 1628 C C . GLU A 1 205 ? -0.186 7.82 4.246 1 93.88 205 GLU A C 1
ATOM 1630 O O . GLU A 1 205 ? -0.873 8.508 5.008 1 93.88 205 GLU A O 1
ATOM 1635 N N . ASP A 1 206 ? -0.666 7.129 3.289 1 90.25 206 ASP A N 1
ATOM 1636 C CA . ASP A 1 206 ? -2.014 7.367 2.783 1 90.25 206 ASP A CA 1
ATOM 1637 C C . ASP A 1 206 ? -3.057 7.156 3.879 1 90.25 206 ASP A C 1
ATOM 1639 O O . ASP A 1 206 ? -4.02 7.918 3.982 1 90.25 206 ASP A O 1
ATOM 1643 N N . LEU A 1 207 ? -2.887 6.141 4.699 1 90.12 207 LEU A N 1
ATOM 1644 C CA . LEU A 1 207 ? -3.865 5.859 5.742 1 90.12 207 LEU A CA 1
ATOM 1645 C C . LEU A 1 207 ? -3.926 7 6.754 1 90.12 207 LEU A C 1
ATOM 1647 O O . LEU A 1 207 ? -5.012 7.453 7.121 1 90.12 207 LEU A O 1
ATOM 1651 N N . LEU A 1 208 ? -2.779 7.531 7.152 1 90.81 208 LEU A N 1
ATOM 1652 C CA . LEU A 1 208 ? -2.746 8.633 8.102 1 90.81 208 LEU A CA 1
ATOM 1653 C C . LEU A 1 208 ? -3.271 9.922 7.469 1 90.81 208 LEU A C 1
ATOM 1655 O O . LEU A 1 208 ? -4.023 10.664 8.102 1 90.81 208 LEU A O 1
ATOM 1659 N N . CYS A 1 209 ? -2.826 10.156 6.273 1 93.25 209 CYS A N 1
ATOM 1660 C CA . CYS A 1 209 ? -3.229 11.375 5.574 1 93.25 209 CYS A CA 1
ATOM 1661 C C . CYS A 1 209 ? -4.742 11.422 5.391 1 93.25 209 CYS A C 1
ATOM 1663 O O . CYS A 1 209 ? -5.359 12.469 5.566 1 93.25 209 CYS A O 1
ATOM 1665 N N . GLU A 1 210 ? -5.289 10.273 5.098 1 86.75 210 GLU A N 1
ATOM 1666 C CA . GLU A 1 210 ? -6.734 10.211 4.887 1 86.75 210 GLU A CA 1
ATOM 1667 C C . GLU A 1 210 ? -7.484 10.234 6.215 1 86.75 210 GLU A C 1
ATOM 1669 O O . GLU A 1 210 ? -8.602 10.758 6.297 1 86.75 210 GLU A O 1
ATOM 1674 N N . LEU A 1 211 ? -6.902 9.711 7.219 1 86.88 211 LEU A N 1
ATOM 1675 C CA . LEU A 1 211 ? -7.52 9.664 8.539 1 86.88 211 LEU A CA 1
ATOM 1676 C C . LEU A 1 211 ? -7.637 11.062 9.133 1 86.88 211 LEU A C 1
ATOM 1678 O O . LEU A 1 211 ? -8.594 11.359 9.844 1 86.88 211 LEU A O 1
ATOM 1682 N N . ALA A 1 212 ? -6.672 11.844 8.852 1 90 212 ALA A N 1
ATOM 1683 C CA . ALA A 1 212 ? -6.695 13.219 9.328 1 90 212 ALA A CA 1
ATOM 1684 C C . ALA A 1 212 ? -7.934 13.953 8.828 1 90 212 ALA A C 1
ATOM 1686 O O . ALA A 1 212 ? -8.406 13.703 7.715 1 90 212 ALA A O 1
ATOM 1687 N N . ASP A 1 213 ? -8.422 14.82 9.711 1 85.44 213 ASP A N 1
ATOM 1688 C CA . ASP A 1 213 ? -9.57 15.641 9.359 1 85.44 213 ASP A CA 1
ATOM 1689 C C . ASP A 1 213 ? -9.336 17.109 9.719 1 85.44 213 ASP A C 1
ATOM 1691 O O . ASP A 1 213 ? -9.422 17.484 10.891 1 85.44 213 ASP A O 1
ATOM 1695 N N . PRO A 1 214 ? -9.156 17.953 8.664 1 89.06 214 PRO A N 1
ATOM 1696 C CA . PRO A 1 214 ? -9.102 17.703 7.223 1 89.06 214 PRO A CA 1
ATOM 1697 C C . PRO A 1 214 ? -7.934 16.812 6.824 1 89.06 214 PRO A C 1
ATOM 1699 O O . PRO A 1 214 ? -6.973 16.672 7.586 1 89.06 214 PRO A O 1
ATOM 1702 N N . SER A 1 215 ? -8.023 16.156 5.605 1 91.31 215 SER A N 1
ATOM 1703 C CA . SER A 1 215 ? -6.988 15.25 5.121 1 91.31 215 SER A CA 1
ATOM 1704 C C . SER A 1 215 ? -5.645 15.961 5 1 91.31 215 SER A C 1
ATOM 1706 O O . SER A 1 215 ? -5.586 17.125 4.602 1 91.31 215 SER A O 1
ATOM 1708 N N . LEU A 1 216 ? -4.594 15.258 5.277 1 96 216 LEU A N 1
ATOM 1709 C CA . LEU A 1 216 ? -3.264 15.828 5.473 1 96 216 LEU A CA 1
ATOM 1710 C C . LEU A 1 216 ? -2.482 15.844 4.16 1 96 216 LEU A C 1
ATOM 1712 O O . LEU A 1 216 ? -2.295 14.805 3.531 1 96 216 LEU A O 1
ATOM 1716 N N . SER A 1 217 ? -2.104 17.062 3.725 1 95.88 217 SER A N 1
ATOM 1717 C CA . SER A 1 217 ? -1.116 17.172 2.656 1 95.88 217 SER A CA 1
ATOM 1718 C C . SER A 1 217 ? 0.25 16.656 3.109 1 95.88 217 SER A C 1
ATOM 1720 O O . SER A 1 217 ? 0.613 16.812 4.281 1 95.88 217 SER A O 1
ATOM 1722 N N . SER A 1 218 ? 0.993 16.031 2.158 1 97.56 218 SER A N 1
ATOM 1723 C CA . SER A 1 218 ? 2.238 15.398 2.572 1 97.56 218 SER A CA 1
ATOM 1724 C C . SER A 1 218 ? 3.244 15.359 1.428 1 97.56 218 SER A C 1
ATOM 1726 O O . SER A 1 218 ? 2.861 15.25 0.261 1 97.56 218 SER A O 1
ATOM 1728 N N . ILE A 1 219 ? 4.484 15.516 1.771 1 95.94 219 ILE A N 1
ATOM 1729 C CA . ILE A 1 219 ? 5.555 15.312 0.802 1 95.94 219 ILE A CA 1
ATOM 1730 C C . ILE A 1 219 ? 5.797 13.812 0.607 1 95.94 219 ILE A C 1
ATOM 1732 O O . ILE A 1 219 ? 6.051 13.086 1.573 1 95.94 219 ILE A O 1
ATOM 1736 N N . ARG A 1 220 ? 5.672 13.359 -0.56 1 92.75 220 ARG A N 1
ATOM 1737 C CA . ARG A 1 220 ? 5.957 11.961 -0.871 1 92.75 220 ARG A CA 1
ATOM 1738 C C . ARG A 1 220 ? 7.457 11.734 -1.034 1 92.75 220 ARG A C 1
ATOM 1740 O O . ARG A 1 220 ? 8.148 12.539 -1.658 1 92.75 220 ARG A O 1
ATOM 1747 N N . LEU A 1 221 ? 7.965 10.656 -0.47 1 93.81 221 LEU A N 1
ATOM 1748 C CA . LEU A 1 221 ? 9.367 10.297 -0.619 1 93.81 221 LEU A CA 1
ATOM 1749 C C . LEU A 1 221 ? 9.547 9.242 -1.71 1 93.81 221 LEU A C 1
ATOM 1751 O O . LEU A 1 221 ? 8.594 8.547 -2.066 1 93.81 221 LEU A O 1
ATOM 1755 N N . ASN A 1 222 ? 10.742 9.188 -2.236 1 90.56 222 ASN A N 1
ATOM 1756 C CA . ASN A 1 222 ? 11.062 8.164 -3.229 1 90.56 222 ASN A CA 1
ATOM 1757 C C . ASN A 1 222 ? 11.516 6.863 -2.57 1 90.56 222 ASN A C 1
ATOM 1759 O O . ASN A 1 222 ? 12.617 6.379 -2.826 1 90.56 222 ASN A O 1
ATOM 1763 N N . CYS A 1 223 ? 10.602 6.27 -1.832 1 95.19 223 CYS A N 1
ATOM 1764 C CA . CYS A 1 223 ? 10.938 5.109 -1.015 1 95.19 223 CYS A CA 1
ATOM 1765 C C . CYS A 1 223 ? 11.305 3.914 -1.887 1 95.19 223 CYS A C 1
ATOM 1767 O O . CYS A 1 223 ? 12.188 3.131 -1.538 1 95.19 223 CYS A O 1
ATOM 1769 N N . GLU A 1 224 ? 10.586 3.736 -2.965 1 90.62 224 GLU A N 1
ATOM 1770 C CA . GLU A 1 224 ? 10.953 2.66 -3.881 1 90.62 224 GLU A CA 1
ATOM 1771 C C . GLU A 1 224 ? 12.375 2.844 -4.402 1 90.62 224 GLU A C 1
ATOM 1773 O O . GLU A 1 224 ? 13.148 1.884 -4.469 1 90.62 224 GLU A O 1
ATOM 1778 N N . GLY A 1 225 ? 12.648 4.086 -4.77 1 89.75 225 GLY A N 1
ATOM 1779 C CA . GLY A 1 225 ? 14.008 4.395 -5.18 1 89.75 225 GLY A CA 1
ATOM 1780 C C . GLY A 1 225 ? 15.039 4.102 -4.105 1 89.75 225 GLY A C 1
ATOM 1781 O O . GLY A 1 225 ? 16.109 3.553 -4.387 1 89.75 225 GLY A O 1
ATOM 1782 N N . ILE A 1 226 ? 14.734 4.457 -2.928 1 93.69 226 ILE A N 1
ATOM 1783 C CA . ILE A 1 226 ? 15.617 4.191 -1.798 1 93.69 226 ILE A CA 1
ATOM 1784 C C . ILE A 1 226 ? 15.844 2.688 -1.66 1 93.69 226 ILE A C 1
ATOM 1786 O O . ILE A 1 226 ? 16.969 2.242 -1.423 1 93.69 226 ILE A O 1
ATOM 1790 N N . GLY A 1 227 ? 14.773 1.898 -1.834 1 94.38 227 GLY A N 1
ATOM 1791 C CA . GLY A 1 227 ? 14.906 0.451 -1.804 1 94.38 227 GLY A CA 1
ATOM 1792 C C . GLY A 1 227 ? 15.836 -0.088 -2.873 1 94.38 227 GLY A C 1
ATOM 1793 O O . GLY A 1 227 ? 16.656 -0.965 -2.604 1 94.38 227 GLY A O 1
ATOM 1794 N N . MET A 1 228 ? 15.727 0.437 -4.062 1 89.62 228 MET A N 1
ATOM 1795 C CA . MET A 1 228 ? 16.578 0.014 -5.168 1 89.62 228 MET A CA 1
ATOM 1796 C C . MET A 1 228 ? 18.031 0.34 -4.883 1 89.62 228 MET A C 1
ATOM 1798 O O . MET A 1 228 ? 18.922 -0.496 -5.098 1 89.62 228 MET A O 1
ATOM 1802 N N . VAL A 1 229 ? 18.219 1.523 -4.383 1 90.56 229 VAL A N 1
ATOM 1803 C CA . VAL A 1 229 ? 19.578 1.968 -4.078 1 90.56 229 VAL A CA 1
ATOM 1804 C C . VAL A 1 229 ? 20.172 1.113 -2.953 1 90.56 229 VAL A C 1
ATOM 1806 O O . VAL A 1 229 ? 21.344 0.731 -3.002 1 90.56 229 VAL A O 1
ATOM 1809 N N . ALA A 1 230 ? 19.375 0.821 -1.96 1 94.62 230 ALA A N 1
ATOM 1810 C CA . ALA A 1 230 ? 19.828 -0.022 -0.856 1 94.62 230 ALA A CA 1
ATOM 1811 C C . ALA A 1 230 ? 20.25 -1.396 -1.357 1 94.62 230 ALA A C 1
ATOM 1813 O O . ALA A 1 230 ? 21.297 -1.911 -0.951 1 94.62 230 ALA A O 1
ATOM 1814 N N . ALA A 1 231 ? 19.453 -1.942 -2.217 1 91.94 231 ALA A N 1
ATOM 1815 C CA . ALA A 1 231 ? 19.766 -3.246 -2.799 1 91.94 231 ALA A CA 1
ATOM 1816 C C . ALA A 1 231 ? 21.047 -3.186 -3.623 1 91.94 231 ALA A C 1
ATOM 1818 O O . ALA A 1 231 ? 21.875 -4.098 -3.564 1 91.94 231 ALA A O 1
ATOM 1819 N N . GLU A 1 232 ? 21.156 -2.107 -4.355 1 89.75 232 GLU A N 1
ATOM 1820 C CA . GLU A 1 232 ? 22.359 -1.916 -5.168 1 89.75 232 GLU A CA 1
ATOM 1821 C C . GLU A 1 232 ? 23.609 -1.846 -4.297 1 89.75 232 GLU A C 1
ATOM 1823 O O . GLU A 1 232 ? 24.625 -2.471 -4.609 1 89.75 232 GLU A O 1
ATOM 1828 N N . LEU A 1 233 ? 23.516 -1.053 -3.281 1 91.56 233 LEU A N 1
ATOM 1829 C CA . LEU A 1 233 ? 24.641 -0.931 -2.352 1 91.56 233 LEU A CA 1
ATOM 1830 C C . LEU A 1 233 ? 25 -2.287 -1.752 1 91.56 233 LEU A C 1
ATOM 1832 O O . LEU A 1 233 ? 26.172 -2.643 -1.669 1 91.56 233 LEU A O 1
ATOM 1836 N N . LEU A 1 234 ? 24 -3.016 -1.375 1 92 234 LEU A N 1
ATOM 1837 C CA . LEU A 1 234 ? 24.219 -4.332 -0.778 1 92 234 LEU A CA 1
ATOM 1838 C C . LEU A 1 234 ? 24.859 -5.281 -1.775 1 92 234 LEU A C 1
ATOM 1840 O O . LEU A 1 234 ? 25.781 -6.027 -1.422 1 92 234 LEU A O 1
ATOM 1844 N N . ASP A 1 235 ? 24.422 -5.25 -2.957 1 89.5 235 ASP A N 1
ATOM 1845 C CA . ASP A 1 235 ? 24.938 -6.094 -4.023 1 89.5 235 ASP A CA 1
ATOM 1846 C C . ASP A 1 235 ? 26.438 -5.836 -4.25 1 89.5 235 ASP A C 1
ATOM 1848 O O . ASP A 1 235 ? 27.219 -6.777 -4.371 1 89.5 235 ASP A O 1
ATOM 1852 N N . LYS A 1 236 ? 26.781 -4.555 -4.328 1 87.81 236 LYS A N 1
ATOM 1853 C CA . LYS A 1 236 ? 28.172 -4.168 -4.504 1 87.81 236 LYS A CA 1
ATOM 1854 C C . LYS A 1 236 ? 29.031 -4.664 -3.348 1 87.81 236 LYS A C 1
ATOM 1856 O O . LYS A 1 236 ? 30.141 -5.145 -3.559 1 87.81 236 LYS A O 1
ATOM 1861 N N . ALA A 1 237 ? 28.484 -4.574 -2.156 1 88.56 237 ALA A N 1
ATOM 1862 C CA . ALA A 1 237 ? 29.219 -5.008 -0.967 1 88.56 237 ALA A CA 1
ATOM 1863 C C . ALA A 1 237 ? 29.422 -6.52 -0.973 1 88.56 237 ALA A C 1
ATOM 1865 O O . ALA A 1 237 ? 30.469 -7.012 -0.538 1 88.56 237 ALA A O 1
ATOM 1866 N N . LEU A 1 238 ? 28.469 -7.25 -1.424 1 88.44 238 LEU A N 1
ATOM 1867 C CA . LEU A 1 238 ? 28.516 -8.711 -1.452 1 88.44 238 LEU A CA 1
ATOM 1868 C C . LEU A 1 238 ? 29.484 -9.203 -2.525 1 88.44 238 LEU A C 1
ATOM 1870 O O . LEU A 1 238 ? 30.062 -10.273 -2.389 1 88.44 238 LEU A O 1
ATOM 1874 N N . ASN A 1 239 ? 29.578 -8.547 -3.578 1 83.19 239 ASN A N 1
ATOM 1875 C CA . ASN A 1 239 ? 30.438 -8.945 -4.684 1 83.19 239 ASN A CA 1
ATOM 1876 C C . ASN A 1 239 ? 31.875 -8.445 -4.492 1 83.19 239 ASN A C 1
ATOM 1878 O O . ASN A 1 239 ? 32.781 -8.883 -5.191 1 83.19 239 ASN A O 1
ATOM 1882 N N . GLN A 1 240 ? 31.984 -7.391 -3.812 1 72.69 240 GLN A N 1
ATOM 1883 C CA . GLN A 1 240 ? 33.344 -6.914 -3.561 1 72.69 240 GLN A CA 1
ATOM 1884 C C . GLN A 1 240 ? 34.094 -7.879 -2.658 1 72.69 240 GLN A C 1
ATOM 1886 O O . GLN A 1 240 ? 33.531 -8.477 -1.749 1 72.69 240 GLN A O 1
ATOM 1891 N N . GLN A 1 241 ? 34.906 -8.93 -3.188 1 53.72 241 GLN A N 1
ATOM 1892 C CA . GLN A 1 241 ? 35.844 -9.844 -2.578 1 53.72 241 GLN A CA 1
ATOM 1893 C C . GLN A 1 241 ? 36.344 -9.305 -1.234 1 53.72 241 GLN A C 1
ATOM 1895 O O . GLN A 1 241 ? 36.281 -8.102 -0.979 1 53.72 241 GLN A O 1
ATOM 1900 N N . SER A 1 242 ? 36.75 -10.367 -0.154 1 47.22 242 SER A N 1
ATOM 1901 C CA . SER A 1 242 ? 37.156 -10.359 1.245 1 47.22 242 SER A CA 1
ATOM 1902 C C . SER A 1 242 ? 38.062 -9.164 1.551 1 47.22 242 SER A C 1
ATOM 1904 O O . SER A 1 242 ? 38.281 -8.844 2.717 1 47.22 242 SER A O 1
ATOM 1906 N N . ASP A 1 243 ? 38.969 -8.898 0.672 1 45.66 243 ASP A N 1
ATOM 1907 C CA . ASP A 1 243 ? 40.062 -8.203 1.333 1 45.66 243 ASP A CA 1
ATOM 1908 C C . ASP A 1 243 ? 39.594 -6.891 1.953 1 45.66 243 ASP A C 1
ATOM 1910 O O . ASP A 1 243 ? 39.938 -6.582 3.098 1 45.66 243 ASP A O 1
ATOM 1914 N N . SER A 1 244 ? 39.531 -5.676 1.283 1 42.88 244 SER A N 1
ATOM 1915 C CA . SER A 1 244 ? 39.406 -4.379 1.938 1 42.88 244 SER A CA 1
ATOM 1916 C C . SER A 1 244 ? 37.938 -3.992 2.092 1 42.88 244 SER A C 1
ATOM 1918 O O . SER A 1 244 ? 37.406 -3.232 1.283 1 42.88 244 SER A O 1
ATOM 1920 N N . ILE A 1 245 ? 37.156 -4.871 2.555 1 42.09 245 ILE A N 1
ATOM 1921 C CA . ILE A 1 245 ? 35.781 -4.426 2.879 1 42.09 245 ILE A CA 1
ATOM 1922 C C . ILE A 1 245 ? 35.844 -3.145 3.705 1 42.09 245 ILE A C 1
ATOM 1924 O O . ILE A 1 245 ? 36.031 -3.195 4.926 1 42.09 245 ILE A O 1
ATOM 1928 N N . ARG A 1 246 ? 36.719 -2.232 3.387 1 40.78 246 ARG A N 1
ATOM 1929 C CA . ARG A 1 246 ? 36.594 -0.968 4.102 1 40.78 246 ARG A CA 1
ATOM 1930 C C . ARG A 1 246 ? 35.125 -0.553 4.207 1 40.78 246 ARG A C 1
ATOM 1932 O O . ARG A 1 246 ? 34.344 -0.766 3.277 1 40.78 246 ARG A O 1
ATOM 1939 N N . VAL A 1 247 ? 34.594 -0.612 5.445 1 46.97 247 VAL A N 1
ATOM 1940 C CA . VAL A 1 247 ? 33.375 0.014 5.902 1 46.97 247 VAL A CA 1
ATOM 1941 C C . VAL A 1 247 ? 32.969 1.152 4.961 1 46.97 247 VAL A C 1
ATOM 1943 O O . VAL A 1 247 ? 33.656 2.188 4.922 1 46.97 247 VAL A O 1
ATOM 1946 N N . LEU A 1 248 ? 32.656 0.837 3.707 1 50.16 248 LEU A N 1
ATOM 1947 C CA . LEU A 1 248 ? 32.281 1.918 2.805 1 50.16 248 LEU A CA 1
ATOM 1948 C C . LEU A 1 248 ? 31.125 2.742 3.396 1 50.16 248 LEU A C 1
ATOM 1950 O O . LEU A 1 248 ? 30.078 2.199 3.736 1 50.16 248 LEU A O 1
ATOM 1954 N N . ASN A 1 249 ? 31.453 3.66 4.285 1 60.41 249 ASN A N 1
ATOM 1955 C CA . ASN A 1 249 ? 30.516 4.734 4.613 1 60.41 249 ASN A CA 1
ATOM 1956 C C . ASN A 1 249 ? 29.844 5.293 3.365 1 60.41 249 ASN A C 1
ATOM 1958 O O . ASN A 1 249 ? 30.016 6.469 3.031 1 60.41 249 ASN A O 1
ATOM 1962 N N . ILE A 1 250 ? 29.266 4.316 2.57 1 67.5 250 ILE A N 1
ATOM 1963 C CA . ILE A 1 250 ? 28.625 4.773 1.342 1 67.5 250 ILE A CA 1
ATOM 1964 C C . ILE A 1 250 ? 27.203 5.238 1.644 1 67.5 250 ILE A C 1
ATOM 1966 O O . ILE A 1 250 ? 26.438 4.512 2.275 1 67.5 250 ILE A O 1
ATOM 1970 N N . GLU A 1 251 ? 27.062 6.477 1.418 1 76.31 251 GLU A N 1
ATOM 1971 C CA . GLU A 1 251 ? 25.75 7.094 1.589 1 76.31 251 GLU A CA 1
ATOM 1972 C C . GLU A 1 251 ? 25.203 7.586 0.256 1 76.31 251 GLU A C 1
ATOM 1974 O O . GLU A 1 251 ? 25.938 8.125 -0.572 1 76.31 251 GLU A O 1
ATOM 1979 N N . LYS A 1 252 ? 24.016 7.121 -0.01 1 80.62 252 LYS A N 1
ATOM 1980 C CA . LYS A 1 252 ? 23.312 7.648 -1.185 1 80.62 252 LYS A CA 1
ATOM 1981 C C . LYS A 1 252 ? 21.953 8.227 -0.811 1 80.62 252 LYS A C 1
ATOM 1983 O O . LYS A 1 252 ? 21.109 7.516 -0.269 1 80.62 252 LYS A O 1
ATOM 1988 N N . GLY A 1 253 ? 21.875 9.492 -1.057 1 86.19 253 GLY A N 1
ATOM 1989 C CA . GLY A 1 253 ? 20.641 10.18 -0.777 1 86.19 253 GLY A CA 1
ATOM 1990 C C . GLY A 1 253 ? 19.781 10.414 -2.016 1 86.19 253 GLY A C 1
ATOM 1991 O O . GLY A 1 253 ? 20.328 10.625 -3.105 1 86.19 253 GLY A O 1
ATOM 1992 N N . LEU A 1 254 ? 18.5 10.266 -1.8 1 86.88 254 LEU A N 1
ATOM 1993 C CA . LEU A 1 254 ? 17.578 10.562 -2.883 1 86.88 254 LEU A CA 1
ATOM 1994 C C . LEU A 1 254 ? 16.688 11.75 -2.531 1 86.88 254 LEU A C 1
ATOM 1996 O O . LEU A 1 254 ? 16.281 11.906 -1.378 1 86.88 254 LEU A O 1
ATOM 2000 N N . HIS A 1 255 ? 16.391 12.523 -3.506 1 86.94 255 HIS A N 1
ATOM 2001 C CA . HIS A 1 255 ? 15.492 13.664 -3.314 1 86.94 255 HIS A CA 1
ATOM 2002 C C . HIS A 1 255 ? 14.055 13.195 -3.105 1 86.94 255 HIS A C 1
ATOM 2004 O O . HIS A 1 255 ? 13.641 12.172 -3.654 1 86.94 255 HIS A O 1
ATOM 2010 N N . PRO A 1 256 ? 13.352 14 -2.23 1 90.25 256 PRO A N 1
ATOM 2011 C CA . PRO A 1 256 ? 11.922 13.703 -2.115 1 90.25 256 PRO A CA 1
ATOM 2012 C C . PRO A 1 256 ? 11.164 13.922 -3.424 1 90.25 256 PRO A C 1
ATOM 2014 O O . PRO A 1 256 ? 11.719 14.484 -4.371 1 90.25 256 PRO A O 1
ATOM 2017 N N . MET A 1 257 ? 9.992 13.336 -3.441 1 84.31 257 MET A N 1
ATOM 2018 C CA . MET A 1 257 ? 9.148 13.469 -4.629 1 84.31 257 MET A CA 1
ATOM 2019 C C . MET A 1 257 ? 8.227 14.68 -4.508 1 84.31 257 MET A C 1
ATOM 2021 O O . MET A 1 257 ? 8.633 15.727 -4.008 1 84.31 257 MET A O 1
ATOM 2025 N N . HIS A 1 258 ? 7.121 14.672 -4.992 1 81.06 258 HIS A N 1
ATOM 2026 C CA . HIS A 1 258 ? 6.207 15.805 -5.066 1 81.06 258 HIS A CA 1
ATOM 2027 C C . HIS A 1 258 ? 5.309 15.867 -3.836 1 81.06 258 HIS A C 1
ATOM 2029 O O . HIS A 1 258 ? 5.277 14.93 -3.037 1 81.06 258 HIS A O 1
ATOM 2035 N N . ILE A 1 259 ? 4.684 16.984 -3.697 1 86.06 259 ILE A N 1
ATOM 2036 C CA . ILE A 1 259 ? 3.697 17.172 -2.643 1 86.06 259 ILE A CA 1
ATOM 2037 C C . ILE A 1 259 ? 2.344 16.641 -3.094 1 86.06 259 ILE A C 1
ATOM 2039 O O . ILE A 1 259 ? 1.887 16.938 -4.199 1 86.06 259 ILE A O 1
ATOM 2043 N N . VAL A 1 260 ? 1.812 15.727 -2.342 1 87.69 260 VAL A N 1
ATOM 2044 C CA . VAL A 1 260 ? 0.429 15.297 -2.521 1 87.69 260 VAL A CA 1
ATOM 2045 C C . VAL A 1 260 ? -0.505 16.219 -1.741 1 87.69 260 VAL A C 1
ATOM 2047 O O . VAL A 1 260 ? -0.602 16.125 -0.515 1 87.69 260 VAL A O 1
ATOM 2050 N N . GLU A 1 261 ? -1.151 17.062 -2.49 1 85.25 261 GLU A N 1
ATOM 2051 C CA . GLU A 1 261 ? -2.002 18.078 -1.869 1 85.25 261 GLU A CA 1
ATOM 2052 C C . GLU A 1 261 ? -3.344 17.484 -1.445 1 85.25 261 GLU A C 1
ATOM 2054 O O . GLU A 1 261 ? -3.947 16.703 -2.189 1 85.25 261 GLU A O 1
ATOM 2059 N N . ARG A 1 262 ? -3.664 17.766 -0.173 1 87.25 262 ARG A N 1
ATOM 2060 C CA . ARG A 1 262 ? -4.977 17.438 0.372 1 87.25 262 ARG A CA 1
ATOM 2061 C C . ARG A 1 262 ? -5.594 18.625 1.092 1 87.25 262 ARG A C 1
ATOM 2063 O O . ARG A 1 262 ? -5.207 19.766 0.845 1 87.25 262 ARG A O 1
ATOM 2070 N N . GLU A 1 263 ? -6.48 18.422 2.016 1 84.81 263 GLU A N 1
ATOM 2071 C CA . GLU A 1 263 ? -7.316 19.484 2.559 1 84.81 263 GLU A CA 1
ATOM 2072 C C . GLU A 1 263 ? -6.531 20.359 3.531 1 84.81 263 GLU A C 1
ATOM 2074 O O . GLU A 1 263 ? -6.824 21.547 3.674 1 84.81 263 GLU A O 1
ATOM 2079 N N . SER A 1 264 ? -5.504 19.891 4.141 1 94.31 264 SER A N 1
ATOM 2080 C CA . SER A 1 264 ? -4.844 20.578 5.25 1 94.31 264 SER A CA 1
ATOM 2081 C C . SER A 1 264 ? -4.023 21.766 4.762 1 94.31 264 SER A C 1
ATOM 2083 O O . SER A 1 264 ? -3.564 22.578 5.562 1 94.31 264 SER A O 1
ATOM 2085 N N . THR A 1 265 ? -3.838 21.859 3.426 1 91.56 265 THR A N 1
ATOM 2086 C CA . THR A 1 265 ? -3.102 23 2.898 1 91.56 265 THR A CA 1
ATOM 2087 C C . THR A 1 265 ? -3.914 23.719 1.824 1 91.56 265 THR A C 1
ATOM 2089 O O . THR A 1 265 ? -3.4 24.609 1.144 1 91.56 265 THR A O 1
ATOM 2092 N N . GLN A 1 266 ? -5.059 23.281 1.629 1 78.81 266 GLN A N 1
ATOM 2093 C CA . GLN A 1 266 ? -5.895 23.891 0.603 1 78.81 266 GLN A CA 1
ATOM 2094 C C . GLN A 1 266 ? -6.434 25.25 1.062 1 78.81 266 GLN A C 1
ATOM 2096 O O . GLN A 1 266 ? -7.59 25.344 1.481 1 78.81 266 GLN A O 1
ATOM 2101 N N . THR A 1 267 ? -5.605 26.141 1.223 1 73.69 267 THR A N 1
ATOM 2102 C CA . THR A 1 267 ? -5.996 27.5 1.617 1 73.69 267 THR A CA 1
ATOM 2103 C C . THR A 1 267 ? -5.215 28.531 0.823 1 73.69 267 THR A C 1
ATOM 2105 O O . THR A 1 267 ? -4.312 28.203 0.057 1 73.69 267 THR A O 1
ATOM 2108 N N . VAL A 1 268 ? -5.875 29.734 0.623 1 61.97 268 VAL A N 1
ATOM 2109 C CA . VAL A 1 268 ? -5.164 30.859 0.026 1 61.97 268 VAL A CA 1
ATOM 2110 C C . VAL A 1 268 ? -5.109 32.031 1.02 1 61.97 268 VAL A C 1
ATOM 2112 O O . VAL A 1 268 ? -6.117 32.344 1.649 1 61.97 268 VAL A O 1
ATOM 2115 N N . ILE A 1 269 ? -3.896 32.375 1.377 1 62.75 269 ILE A N 1
ATOM 2116 C CA . ILE A 1 269 ? -3.729 33.531 2.258 1 62.75 269 ILE A CA 1
ATOM 2117 C C . ILE A 1 269 ? -3.699 34.812 1.43 1 62.75 269 ILE A C 1
ATOM 2119 O O . ILE A 1 269 ? -2.91 34.938 0.49 1 62.75 269 ILE A O 1
ATOM 2123 N N . HIS A 1 270 ? -4.766 35.656 1.538 1 64.88 270 HIS A N 1
ATOM 2124 C CA . HIS A 1 270 ? -4.852 36.969 0.912 1 64.88 270 HIS A CA 1
ATOM 2125 C C . HIS A 1 270 ? -5.254 38.031 1.924 1 64.88 270 HIS A C 1
ATOM 2127 O O . HIS A 1 270 ? -5.93 37.75 2.912 1 64.88 270 HIS A O 1
ATOM 2133 N N . SER A 1 271 ? -4.59 39.219 1.855 1 68.44 271 SER A N 1
ATOM 2134 C CA . SER A 1 271 ? -4.863 40.312 2.771 1 68.44 271 SER A CA 1
ATOM 2135 C C . SER A 1 271 ? -6.34 40.688 2.746 1 68.44 271 SER A C 1
ATOM 2137 O O . SER A 1 271 ? -6.867 41.219 3.729 1 68.44 271 SER A O 1
ATOM 2139 N N . ASP A 1 272 ? -7.027 40.562 1.719 1 75.81 272 ASP A N 1
ATOM 2140 C CA . ASP A 1 272 ? -8.453 40.844 1.571 1 75.81 272 ASP A CA 1
ATOM 2141 C C . ASP A 1 272 ? -9.305 39.688 2.096 1 75.81 272 ASP A C 1
ATOM 2143 O O . ASP A 1 272 ? -9.344 38.625 1.494 1 75.81 272 ASP A O 1
ATOM 2147 N N . PRO A 1 273 ? -9.883 39.969 3.312 1 77.94 273 PRO A N 1
ATOM 2148 C CA . PRO A 1 273 ? -10.695 38.906 3.912 1 77.94 273 PRO A CA 1
ATOM 2149 C C . PRO A 1 273 ? -11.719 38.344 2.941 1 77.94 273 PRO A C 1
ATOM 2151 O O . PRO A 1 273 ? -12.07 37.156 3.035 1 77.94 273 PRO A O 1
ATOM 2154 N N . LEU A 1 274 ? -12.188 39.25 2.121 1 83.19 274 LEU A N 1
ATOM 2155 C CA . LEU A 1 274 ? -13.172 38.781 1.155 1 83.19 274 LEU A CA 1
ATOM 2156 C C . LEU A 1 274 ? -12.562 37.75 0.23 1 83.19 274 LEU A C 1
ATOM 2158 O O . LEU A 1 274 ? -13.227 36.781 -0.139 1 83.19 274 LEU A O 1
ATOM 2162 N N . VAL A 1 275 ? -11.352 37.906 -0.088 1 82.62 275 VAL A N 1
ATOM 2163 C CA . VAL A 1 275 ? -10.648 36.938 -0.952 1 82.62 275 VAL A CA 1
ATOM 2164 C C . VAL A 1 275 ? -10.461 35.625 -0.22 1 82.62 275 VAL A C 1
ATOM 2166 O O . VAL A 1 275 ? -10.727 34.562 -0.777 1 82.62 275 VAL A O 1
ATOM 2169 N N . VAL A 1 276 ? -10.141 35.781 0.966 1 75.31 276 VAL A N 1
ATOM 2170 C CA . VAL A 1 276 ? -9.914 34.594 1.785 1 75.31 276 VAL A CA 1
ATOM 2171 C C . VAL A 1 276 ? -11.219 33.812 1.938 1 75.31 276 VAL A C 1
ATOM 2173 O O . VAL A 1 276 ? -11.242 32.594 1.757 1 75.31 276 VAL A O 1
ATOM 2176 N N . GLN A 1 277 ? -12.242 34.562 2.273 1 78.06 277 GLN A N 1
ATOM 2177 C CA . GLN A 1 277 ? -13.539 33.938 2.451 1 78.06 277 GLN A CA 1
ATOM 2178 C C . GLN A 1 277 ? -14.016 33.281 1.161 1 78.06 277 GLN A C 1
ATOM 2180 O O . GLN A 1 277 ? -14.57 32.188 1.19 1 78.06 277 GLN A O 1
ATOM 2185 N N . THR A 1 278 ? -13.758 33.969 0.099 1 81.75 278 THR A N 1
ATOM 2186 C CA . THR A 1 278 ? -14.172 33.469 -1.205 1 81.75 278 THR A CA 1
ATOM 2187 C C . THR A 1 278 ? -13.469 32.156 -1.522 1 81.75 278 THR A C 1
ATOM 2189 O O . THR A 1 278 ? -14.117 31.141 -1.85 1 81.75 278 THR A O 1
ATOM 2192 N N . VAL A 1 279 ? -12.211 32.125 -1.323 1 79.38 279 VAL A N 1
ATOM 2193 C CA . VAL A 1 279 ? -11.406 30.953 -1.671 1 79.38 279 VAL A CA 1
ATOM 2194 C C . VAL A 1 279 ? -11.727 29.797 -0.727 1 79.38 279 VAL A C 1
ATOM 2196 O O . VAL A 1 279 ? -11.875 28.656 -1.163 1 79.38 279 VAL A O 1
ATOM 2199 N N . THR A 1 280 ? -11.891 30.172 0.505 1 71.75 280 THR A N 1
ATOM 2200 C CA . THR A 1 280 ? -12.227 29.172 1.504 1 71.75 280 THR A CA 1
ATOM 2201 C C . THR A 1 280 ? -13.555 28.484 1.16 1 71.75 280 THR A C 1
ATOM 2203 O O . THR A 1 280 ? -13.648 27.266 1.191 1 71.75 280 THR A O 1
ATOM 2206 N N . TRP A 1 281 ? -14.516 29.328 0.852 1 79.12 281 TRP A N 1
ATOM 2207 C CA . TRP A 1 281 ? -15.828 28.781 0.521 1 79.12 281 TRP A CA 1
ATOM 2208 C C . TRP A 1 281 ? -15.773 27.953 -0.753 1 79.12 281 TRP A C 1
ATOM 2210 O O . TRP A 1 281 ? -16.375 26.875 -0.829 1 79.12 281 TRP A O 1
ATOM 2220 N N . LEU A 1 282 ? -15.047 28.406 -1.681 1 81.31 282 LEU A N 1
ATOM 2221 C CA . LEU A 1 282 ? -14.969 27.703 -2.959 1 81.31 282 LEU A CA 1
ATOM 2222 C C . LEU A 1 282 ? -14.258 26.359 -2.799 1 81.31 282 LEU A C 1
ATOM 2224 O O . LEU A 1 282 ? -14.688 25.359 -3.377 1 81.31 282 LEU A O 1
ATOM 2228 N N . ARG A 1 283 ? -13.281 26.344 -2.1 1 72.31 283 ARG A N 1
ATOM 2229 C CA . ARG A 1 283 ? -12.531 25.109 -1.896 1 72.31 283 ARG A CA 1
ATOM 2230 C C . ARG A 1 283 ? -13.375 24.062 -1.179 1 72.31 283 ARG A C 1
ATOM 2232 O O . ARG A 1 283 ? -13.273 22.875 -1.466 1 72.31 283 ARG A O 1
ATOM 2239 N N . ALA A 1 284 ? -14.227 24.578 -0.309 1 68.31 284 ALA A N 1
ATOM 2240 C CA . ALA A 1 284 ? -15.078 23.688 0.466 1 68.31 284 ALA A CA 1
ATOM 2241 C C . ALA A 1 284 ? -16.25 23.172 -0.374 1 68.31 284 ALA A C 1
ATOM 2243 O O . ALA A 1 284 ? -16.781 22.094 -0.129 1 68.31 284 ALA A O 1
ATOM 2244 N N . ASN A 1 285 ? -16.625 23.969 -1.41 1 76.25 285 ASN A N 1
ATOM 2245 C CA . ASN A 1 285 ? -17.922 23.703 -2.023 1 76.25 285 ASN A CA 1
ATOM 2246 C C . ASN A 1 285 ? -17.797 23.469 -3.527 1 76.25 285 ASN A C 1
ATOM 2248 O O . ASN A 1 285 ? -18.781 23.109 -4.188 1 76.25 285 ASN A O 1
ATOM 2252 N N . ALA A 1 286 ? -16.609 23.641 -4 1 75.88 286 ALA A N 1
ATOM 2253 C CA . ALA A 1 286 ? -16.422 23.672 -5.449 1 75.88 286 ALA A CA 1
ATOM 2254 C C . ALA A 1 286 ? -16.844 22.344 -6.086 1 75.88 286 ALA A C 1
ATOM 2256 O O . ALA A 1 286 ? -17.219 22.312 -7.266 1 75.88 286 ALA A O 1
ATOM 2257 N N . ARG A 1 287 ? -16.859 21.266 -5.293 1 76.56 287 ARG A N 1
ATOM 2258 C CA . ARG A 1 287 ? -17.188 19.953 -5.82 1 76.56 287 ARG A CA 1
ATOM 2259 C C . ARG A 1 287 ? -18.688 19.734 -5.891 1 76.56 287 ARG A C 1
ATOM 2261 O O . ARG A 1 287 ? -19.172 18.797 -6.527 1 76.56 287 ARG A O 1
ATOM 2268 N N . LYS A 1 288 ? -19.391 20.547 -5.262 1 78.25 288 LYS A N 1
ATOM 2269 C CA . LYS A 1 288 ? -20.844 20.516 -5.309 1 78.25 288 LYS A CA 1
ATOM 2270 C C . LYS A 1 288 ? -21.375 21.25 -6.531 1 78.25 288 LYS A C 1
ATOM 2272 O O . LYS A 1 288 ? -20.609 21.844 -7.285 1 78.25 288 LYS A O 1
ATOM 2277 N N . HIS A 1 289 ? -22.672 20.984 -6.777 1 82.25 289 HIS A N 1
ATOM 2278 C CA . HIS A 1 289 ? -23.297 21.703 -7.879 1 82.25 289 HIS A CA 1
ATOM 2279 C C . HIS A 1 289 ? -23.609 23.141 -7.488 1 82.25 289 HIS A C 1
ATOM 2281 O O . HIS A 1 289 ? -24.766 23.484 -7.215 1 82.25 289 HIS A O 1
ATOM 2287 N N . ILE A 1 290 ? -22.531 23.953 -7.512 1 85.62 290 ILE A N 1
ATOM 2288 C CA . ILE A 1 290 ? -22.656 25.344 -7.105 1 85.62 290 ILE A CA 1
ATOM 2289 C C . ILE A 1 290 ? -22.266 26.266 -8.266 1 85.62 290 ILE A C 1
ATOM 2291 O O . ILE A 1 290 ? -21.609 25.828 -9.219 1 85.62 290 ILE A O 1
ATOM 2295 N N . ASP A 1 291 ? -22.828 27.469 -8.25 1 86.62 291 ASP A N 1
ATOM 2296 C CA . ASP A 1 291 ? -22.391 28.531 -9.156 1 86.62 291 ASP A CA 1
ATOM 2297 C C . ASP A 1 291 ? -22.047 29.812 -8.383 1 86.62 291 ASP A C 1
ATOM 2299 O O . ASP A 1 291 ? -21.969 29.781 -7.148 1 86.62 291 ASP A O 1
ATOM 2303 N N . VAL A 1 292 ? -21.625 30.875 -9.148 1 89.69 292 VAL A N 1
ATOM 2304 C CA . VAL A 1 292 ? -21.172 32.125 -8.547 1 89.69 292 VAL A CA 1
ATOM 2305 C C . VAL A 1 292 ? -22.281 32.688 -7.672 1 89.69 292 VAL A C 1
ATOM 2307 O O . VAL A 1 292 ? -22 33.312 -6.645 1 89.69 292 VAL A O 1
ATOM 2310 N N . ARG A 1 293 ? -23.531 32.406 -8.055 1 89.75 293 ARG A N 1
ATOM 2311 C CA . ARG A 1 293 ? -24.641 32.906 -7.262 1 89.75 293 ARG A CA 1
ATOM 2312 C C . ARG A 1 293 ? -24.641 32.281 -5.867 1 89.75 293 ARG A C 1
ATOM 2314 O O . ARG A 1 293 ? -24.891 32.969 -4.875 1 89.75 293 ARG A O 1
ATOM 2321 N N . ASP A 1 294 ? -24.391 31.016 -5.855 1 90.69 294 ASP A N 1
ATOM 2322 C CA . ASP A 1 294 ? -24.328 30.297 -4.586 1 90.69 294 ASP A CA 1
ATOM 2323 C C . ASP A 1 294 ? -23.219 30.844 -3.689 1 90.69 294 ASP A C 1
ATOM 2325 O O . ASP A 1 294 ? -23.375 30.906 -2.467 1 90.69 294 ASP A O 1
ATOM 2329 N N . LEU A 1 295 ? -22.141 31.234 -4.297 1 89.69 295 LEU A N 1
ATOM 2330 C CA . LEU A 1 295 ? -21 31.812 -3.59 1 89.69 295 LEU A CA 1
ATOM 2331 C C . LEU A 1 295 ? -21.359 33.156 -2.98 1 89.69 295 LEU A C 1
ATOM 2333 O O . LEU A 1 295 ? -21.141 33.406 -1.791 1 89.69 295 LEU A O 1
ATOM 2337 N N . VAL A 1 296 ? -21.953 34 -3.736 1 90.62 296 VAL A N 1
ATOM 2338 C CA . VAL A 1 296 ? -22.188 35.375 -3.363 1 90.62 296 VAL A CA 1
ATOM 2339 C C . VAL A 1 296 ? -23.219 35.469 -2.238 1 90.62 296 VAL A C 1
ATOM 2341 O O . VAL A 1 296 ? -23.125 36.312 -1.358 1 90.62 296 VAL A O 1
ATOM 2344 N N . ILE A 1 297 ? -24.125 34.469 -2.223 1 89.88 297 ILE A N 1
ATOM 2345 C CA . ILE A 1 297 ? -25.156 34.438 -1.187 1 89.88 297 ILE A CA 1
ATOM 2346 C C . ILE A 1 297 ? -24.5 34.219 0.175 1 89.88 297 ILE A C 1
ATOM 2348 O O . ILE A 1 297 ? -25.031 34.625 1.206 1 89.88 297 ILE A O 1
ATOM 2352 N N . ASN A 1 298 ? -23.312 33.688 0.182 1 86.69 298 ASN A N 1
ATOM 2353 C CA . ASN A 1 298 ? -22.656 33.312 1.425 1 86.69 298 ASN A CA 1
ATOM 2354 C C . ASN A 1 298 ? -21.562 34.312 1.804 1 86.69 298 ASN A C 1
ATOM 2356 O O . ASN A 1 298 ? -20.766 34.031 2.713 1 86.69 298 ASN A O 1
ATOM 2360 N N . LEU A 1 299 ? -21.5 35.344 1.073 1 87.19 299 LEU A N 1
ATOM 2361 C CA . LEU A 1 299 ? -20.469 36.344 1.323 1 87.19 299 LEU A CA 1
ATOM 2362 C C .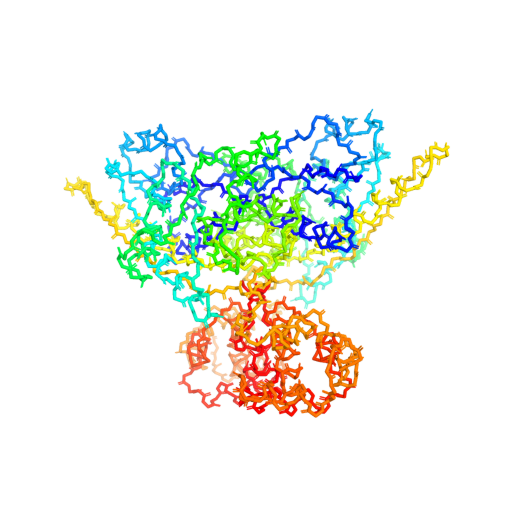 LEU A 1 299 ? -21.078 37.719 1.646 1 87.19 299 LEU A C 1
ATOM 2364 O O . LEU A 1 299 ? -22.203 38 1.22 1 87.19 299 LEU A O 1
ATOM 2368 N N . PRO A 1 300 ? -20.391 38.5 2.449 1 87.62 300 PRO A N 1
ATOM 2369 C CA . PRO A 1 300 ? -20.906 39.812 2.842 1 87.62 300 PRO A CA 1
ATOM 2370 C C . PRO A 1 300 ? -20.672 40.875 1.787 1 87.62 300 PRO A C 1
ATOM 2372 O O . PRO A 1 300 ? -20.312 42.031 2.125 1 87.62 300 PRO A O 1
ATOM 2375 N N . ALA A 1 301 ? -20.656 40.625 0.517 1 90.38 301 ALA A N 1
ATOM 2376 C CA . ALA A 1 301 ? -20.406 41.594 -0.558 1 90.38 301 ALA A CA 1
ATOM 2377 C C . ALA A 1 301 ? -21.219 41.25 -1.804 1 90.38 301 ALA A C 1
ATOM 2379 O O . ALA A 1 301 ? -21.672 40.094 -1.955 1 90.38 301 ALA A O 1
ATOM 2380 N N . SER A 1 302 ? -21.484 42.25 -2.584 1 89.81 302 SER A N 1
ATOM 2381 C CA . SER A 1 302 ? -22.203 42.062 -3.836 1 89.81 302 SER A CA 1
ATOM 2382 C C . SER A 1 302 ? -21.375 41.25 -4.828 1 89.81 302 SER A C 1
ATOM 2384 O O . SER A 1 302 ? -20.172 41.094 -4.66 1 89.81 302 SER A O 1
ATOM 2386 N N . ARG A 1 303 ? -22.078 40.656 -5.801 1 92.31 303 ARG A N 1
ATOM 2387 C CA . ARG A 1 303 ? -21.406 39.875 -6.836 1 92.31 303 ARG A CA 1
ATOM 2388 C C . ARG A 1 303 ? -20.312 40.688 -7.523 1 92.31 303 ARG A C 1
ATOM 2390 O O . ARG A 1 303 ? -19.219 40.188 -7.758 1 92.31 303 ARG A O 1
ATOM 2397 N N . ARG A 1 304 ? -20.656 41.938 -7.812 1 91.62 304 ARG A N 1
ATOM 2398 C CA . ARG A 1 304 ? -19.719 42.812 -8.5 1 91.62 304 ARG A CA 1
ATOM 2399 C C . ARG A 1 304 ? -18.469 43.031 -7.652 1 91.62 304 ARG A C 1
ATOM 2401 O O . ARG A 1 304 ? -17.344 42.969 -8.164 1 91.62 304 ARG A O 1
ATOM 2408 N N . THR A 1 305 ? -18.641 43.281 -6.402 1 93.12 305 THR A N 1
ATOM 2409 C CA . THR A 1 305 ? -17.547 43.531 -5.473 1 93.12 305 THR A CA 1
ATOM 2410 C C . THR A 1 305 ? -16.672 42.281 -5.355 1 93.12 305 THR A C 1
ATOM 2412 O O . THR A 1 305 ? -15.438 42.375 -5.383 1 93.12 305 THR A O 1
ATOM 2415 N N . VAL A 1 306 ? -17.266 41.125 -5.203 1 93.25 306 VAL A N 1
ATOM 2416 C CA . VAL A 1 306 ? -16.531 39.875 -5.066 1 93.25 306 VAL A CA 1
ATOM 2417 C C . VAL A 1 306 ? -15.688 39.625 -6.316 1 93.25 306 VAL A C 1
ATOM 2419 O O . VAL A 1 306 ? -14.492 39.312 -6.219 1 93.25 306 VAL A O 1
ATOM 2422 N N . GLU A 1 307 ? -16.281 39.781 -7.445 1 92.06 307 GLU A N 1
ATOM 2423 C CA . GLU A 1 307 ? -15.578 39.562 -8.703 1 92.06 307 GLU A CA 1
ATOM 2424 C C . GLU A 1 307 ? -14.391 40.5 -8.859 1 92.06 307 GLU A C 1
ATOM 2426 O O . GLU A 1 307 ? -13.297 40.062 -9.25 1 92.06 307 GLU A O 1
ATOM 2431 N N . LYS A 1 308 ? -14.641 41.719 -8.57 1 92.38 308 LYS A N 1
ATOM 2432 C CA . LYS A 1 308 ? -13.586 42.719 -8.68 1 92.38 308 LYS A CA 1
ATOM 2433 C C . LYS A 1 308 ? -12.422 42.406 -7.746 1 92.38 308 LYS A C 1
ATOM 2435 O O . LYS A 1 308 ? -11.266 42.438 -8.156 1 92.38 308 LYS A O 1
ATOM 2440 N N . ARG A 1 309 ? -12.648 42.094 -6.547 1 89.44 309 ARG A N 1
ATOM 2441 C CA . ARG A 1 309 ? -11.617 41.875 -5.531 1 89.44 309 ARG A CA 1
ATOM 2442 C C . ARG A 1 309 ? -10.875 40.562 -5.773 1 89.44 309 ARG A C 1
ATOM 2444 O O . ARG A 1 309 ? -9.664 40.469 -5.562 1 89.44 309 ARG A O 1
ATOM 2451 N N . ILE A 1 310 ? -11.594 39.625 -6.207 1 87.81 310 ILE A N 1
ATOM 2452 C CA . ILE A 1 310 ? -10.961 38.344 -6.527 1 87.81 310 ILE A CA 1
ATOM 2453 C C . ILE A 1 310 ? -10.047 38.531 -7.738 1 87.81 310 ILE A C 1
ATOM 2455 O O . ILE A 1 310 ? -8.906 38.031 -7.738 1 87.81 310 ILE A O 1
ATOM 2459 N N . ARG A 1 311 ? -10.562 39.156 -8.727 1 87.75 311 ARG A N 1
ATOM 2460 C CA . ARG A 1 311 ? -9.75 39.375 -9.914 1 87.75 311 ARG A CA 1
ATOM 2461 C C . ARG A 1 311 ? -8.484 40.156 -9.562 1 87.75 311 ARG A C 1
ATOM 2463 O O . ARG A 1 311 ? -7.402 39.844 -10.07 1 87.75 311 ARG A O 1
ATOM 2470 N N . LYS A 1 312 ? -8.711 41.094 -8.789 1 85.62 312 LYS A N 1
ATOM 2471 C CA . LYS A 1 312 ? -7.566 41.906 -8.359 1 85.62 312 LYS A CA 1
ATOM 2472 C C . LYS A 1 312 ? -6.574 41.062 -7.562 1 85.62 312 LYS A C 1
ATOM 2474 O O . LYS A 1 312 ? -5.359 41.188 -7.738 1 85.62 312 LYS A O 1
ATOM 2479 N N . ALA A 1 313 ? -7.133 40.219 -6.746 1 78.12 313 ALA A N 1
ATOM 2480 C CA . ALA A 1 313 ? -6.312 39.469 -5.805 1 78.12 313 ALA A CA 1
ATOM 2481 C C . ALA A 1 313 ? -5.672 38.25 -6.484 1 78.12 313 ALA A C 1
ATOM 2483 O O . ALA A 1 313 ? -4.516 37.938 -6.219 1 78.12 313 ALA A O 1
ATOM 2484 N N . LEU A 1 314 ? -6.422 37.594 -7.332 1 77.44 314 LEU A N 1
ATOM 2485 C CA . LEU A 1 314 ? -5.98 36.281 -7.805 1 77.44 314 LEU A CA 1
ATOM 2486 C C . LEU A 1 314 ? -5.84 36.25 -9.32 1 77.44 314 LEU A C 1
ATOM 2488 O O . LEU A 1 314 ? -5.375 35.281 -9.898 1 77.44 314 LEU A O 1
ATOM 2492 N N . GLY A 1 315 ? -6.234 37.281 -9.969 1 77.38 315 GLY A N 1
ATOM 2493 C CA . GLY A 1 315 ? -6.07 37.406 -11.406 1 77.38 315 GLY A CA 1
ATOM 2494 C C . GLY A 1 315 ? -7.082 36.594 -12.195 1 77.38 315 GLY A C 1
ATOM 2495 O O . GLY A 1 315 ? -6.891 36.344 -13.391 1 77.38 315 GLY A O 1
ATOM 2496 N N . CYS A 1 316 ? -8.062 36.062 -11.445 1 81.88 316 CYS A N 1
ATOM 2497 C CA . CYS A 1 316 ? -9.102 35.281 -12.109 1 81.88 316 CYS A CA 1
ATOM 2498 C C . CYS A 1 316 ? -10.469 35.531 -11.484 1 81.88 316 CYS A C 1
ATOM 2500 O O . CYS A 1 316 ? -10.555 36.125 -10.414 1 81.88 316 CYS A O 1
ATOM 2502 N N . SER A 1 317 ? -11.539 35.219 -12.25 1 87.5 317 SER A N 1
ATOM 2503 C CA . SER A 1 317 ? -12.891 35.406 -11.75 1 87.5 317 SER A CA 1
ATOM 2504 C C . SER A 1 317 ? -13.297 34.281 -10.82 1 87.5 317 SER A C 1
ATOM 2506 O O . SER A 1 317 ? -12.68 33.188 -10.844 1 87.5 317 SER A O 1
ATOM 2508 N N . PRO A 1 318 ? -14.289 34.5 -9.992 1 88.56 318 PRO A N 1
ATOM 2509 C CA . PRO A 1 318 ? -14.812 33.438 -9.164 1 88.56 318 PRO A CA 1
ATOM 2510 C C . PRO A 1 318 ? -15.227 32.219 -9.984 1 88.56 318 PRO A C 1
ATOM 2512 O O . PRO A 1 318 ? -15.016 31.062 -9.555 1 88.56 318 PRO A O 1
ATOM 2515 N N . ARG A 1 319 ? -15.812 32.5 -11.164 1 88.19 319 ARG A N 1
ATOM 2516 C CA . ARG A 1 319 ? -16.203 31.391 -12.039 1 88.19 319 ARG A CA 1
ATOM 2517 C C . ARG A 1 319 ? -14.992 30.578 -12.461 1 88.19 319 ARG A C 1
ATOM 2519 O O . ARG A 1 319 ? -15.039 29.344 -12.461 1 88.19 319 ARG A O 1
ATOM 2526 N N . GLN A 1 320 ? -13.945 31.234 -12.742 1 85.81 320 GLN A N 1
ATOM 2527 C CA . GLN A 1 320 ? -12.703 30.578 -13.125 1 85.81 320 GLN A CA 1
ATOM 2528 C C . GLN A 1 320 ? -12.117 29.781 -11.961 1 85.81 320 GLN A C 1
ATOM 2530 O O . GLN A 1 320 ? -11.586 28.688 -12.156 1 85.81 320 GLN A O 1
ATOM 2535 N N . LEU A 1 321 ? -12.211 30.359 -10.805 1 84.31 321 LEU A N 1
ATOM 2536 C CA . LEU A 1 321 ? -11.711 29.688 -9.609 1 84.31 321 LEU A CA 1
ATOM 2537 C C . LEU A 1 321 ? -12.484 28.406 -9.344 1 84.31 321 LEU A C 1
ATOM 2539 O O . LEU A 1 321 ? -11.891 27.375 -8.992 1 84.31 321 LEU A O 1
ATOM 2543 N N . ILE A 1 322 ? -13.805 28.5 -9.484 1 86.5 322 ILE A N 1
ATOM 2544 C CA . ILE A 1 322 ? -14.648 27.312 -9.328 1 86.5 322 ILE A CA 1
ATOM 2545 C C . ILE A 1 322 ? -14.188 26.234 -10.289 1 86.5 322 ILE A C 1
ATOM 2547 O O . ILE A 1 322 ? -13.977 25.078 -9.891 1 86.5 322 ILE A O 1
ATOM 2551 N N . GLU A 1 323 ? -14.008 26.656 -11.461 1 85.62 323 GLU A N 1
ATOM 2552 C CA . GLU A 1 323 ? -13.586 25.703 -12.484 1 85.62 323 GLU A CA 1
ATOM 2553 C C . GLU A 1 323 ? -12.211 25.125 -12.164 1 85.62 323 GLU A C 1
ATOM 2555 O O . GLU A 1 323 ? -11.977 23.938 -12.367 1 85.62 323 GLU A O 1
ATOM 2560 N N . GLN A 1 324 ? -11.336 25.953 -11.68 1 80.88 324 GLN A N 1
ATOM 2561 C CA . GLN A 1 324 ? -9.992 25.516 -11.336 1 80.88 324 GLN A CA 1
ATOM 2562 C C . GLN A 1 324 ? -10.023 24.469 -10.211 1 80.88 324 GLN A C 1
ATOM 2564 O O . GLN A 1 324 ? -9.328 23.453 -10.281 1 80.88 324 GLN A O 1
ATOM 2569 N N . TYR A 1 325 ? -10.789 24.812 -9.227 1 78.5 325 TYR A N 1
ATOM 2570 C CA . TYR A 1 325 ? -10.883 23.891 -8.102 1 78.5 325 TYR A CA 1
ATOM 2571 C C . TYR A 1 325 ? -11.539 22.578 -8.516 1 78.5 325 TYR A C 1
ATOM 2573 O O . TYR A 1 325 ? -11.125 21.5 -8.07 1 78.5 325 TYR A O 1
ATOM 2581 N N . ARG A 1 326 ? -12.57 22.688 -9.328 1 81.69 326 ARG A N 1
ATOM 2582 C CA . ARG A 1 326 ? -13.211 21.484 -9.859 1 81.69 326 ARG A CA 1
ATOM 2583 C C . ARG A 1 326 ? -12.219 20.656 -10.672 1 81.69 326 ARG A C 1
ATOM 2585 O O . ARG A 1 326 ? -12.18 19.438 -10.547 1 81.69 326 ARG A O 1
ATOM 2592 N N . LEU A 1 327 ? -11.445 21.375 -11.406 1 82.06 327 LEU A N 1
ATOM 2593 C CA . LEU A 1 327 ? -10.445 20.703 -12.227 1 82.06 327 LEU A CA 1
ATOM 2594 C C . LEU A 1 327 ? -9.414 20 -11.359 1 82.06 327 LEU A C 1
ATOM 2596 O O . LEU A 1 327 ? -9 18.875 -11.664 1 82.06 327 LEU A O 1
ATOM 2600 N N . GLU A 1 328 ? -8.953 20.672 -10.391 1 74.19 328 GLU A N 1
ATOM 2601 C CA . GLU A 1 328 ? -7.973 20.094 -9.477 1 74.19 328 GLU A CA 1
ATOM 2602 C C . GLU A 1 328 ? -8.484 18.797 -8.867 1 74.19 328 GLU A C 1
ATOM 2604 O O . GLU A 1 328 ? -7.746 17.812 -8.789 1 74.19 328 GLU A O 1
ATOM 2609 N N . TYR A 1 329 ? -9.719 18.875 -8.461 1 74 329 TYR A N 1
ATOM 2610 C CA . TYR A 1 329 ? -10.305 17.672 -7.879 1 74 329 TYR A CA 1
ATOM 2611 C C . TYR A 1 329 ? -10.477 16.578 -8.93 1 74 329 TYR A C 1
ATOM 2613 O O . TYR A 1 329 ? -10.258 15.406 -8.656 1 74 329 TYR A O 1
ATOM 2621 N N . ALA A 1 330 ? -10.883 17.062 -10.062 1 80 330 ALA A N 1
ATOM 2622 C CA . ALA A 1 330 ? -11.008 16.094 -11.164 1 80 330 ALA A CA 1
ATOM 2623 C C . ALA A 1 330 ? -9.672 15.406 -11.438 1 80 330 ALA A C 1
ATOM 2625 O O . ALA A 1 330 ? -9.625 14.195 -11.625 1 80 330 ALA A O 1
ATOM 2626 N N . LYS A 1 331 ? -8.68 16.172 -11.406 1 75.69 331 LYS A N 1
ATOM 2627 C CA . LYS A 1 331 ? -7.348 15.617 -11.625 1 75.69 331 LYS A CA 1
ATOM 2628 C C . LYS A 1 331 ? -6.977 14.625 -10.531 1 75.69 331 LYS A C 1
ATOM 2630 O O . LYS A 1 331 ? -6.371 13.586 -10.805 1 75.69 331 LYS A O 1
ATOM 2635 N N . TYR A 1 332 ? -7.324 14.977 -9.359 1 66.19 332 TYR A N 1
ATOM 2636 C CA . TYR A 1 332 ? -7.113 14.078 -8.234 1 66.19 332 TYR A CA 1
ATOM 2637 C C . TYR A 1 332 ? -7.824 12.75 -8.453 1 66.19 332 TYR A C 1
ATOM 2639 O O . TYR A 1 332 ? -7.219 11.68 -8.289 1 66.19 332 TYR A O 1
ATOM 2647 N N . LEU A 1 333 ? -9.125 12.875 -8.883 1 70.62 333 LEU A N 1
ATOM 2648 C CA . LEU A 1 333 ? -9.906 11.672 -9.125 1 70.62 333 LEU A CA 1
ATOM 2649 C C . LEU A 1 333 ? -9.328 10.867 -10.281 1 70.62 333 LEU A C 1
ATOM 2651 O O . LEU A 1 333 ? -9.273 9.641 -10.227 1 70.62 333 LEU A O 1
ATOM 2655 N N . LEU A 1 334 ? -8.891 11.68 -11.211 1 73.25 334 LEU A N 1
ATOM 2656 C CA . LEU A 1 334 ? -8.328 11.023 -12.391 1 73.25 334 LEU A CA 1
ATOM 2657 C C . LEU A 1 334 ? -7.047 10.281 -12.031 1 73.25 334 LEU A C 1
ATOM 2659 O O . LEU A 1 334 ? -6.793 9.195 -12.562 1 73.25 334 LEU A O 1
ATOM 2663 N N . ALA A 1 335 ? -6.344 10.812 -11.117 1 63.03 335 ALA A N 1
ATOM 2664 C CA . ALA A 1 335 ? -5.039 10.25 -10.773 1 63.03 335 ALA A CA 1
ATOM 2665 C C . ALA A 1 335 ? -5.188 9.094 -9.789 1 63.03 335 ALA A C 1
ATOM 2667 O O . ALA A 1 335 ? -4.336 8.195 -9.742 1 63.03 335 ALA A O 1
ATOM 2668 N N . THR A 1 336 ? -6.344 9.148 -9.078 1 56.94 336 THR A N 1
ATOM 2669 C CA . THR A 1 336 ? -6.367 8.281 -7.91 1 56.94 336 THR A CA 1
ATOM 2670 C C . THR A 1 336 ? -7.477 7.238 -8.039 1 56.94 336 THR A C 1
ATOM 2672 O O . THR A 1 336 ? -7.551 6.301 -7.238 1 56.94 336 THR A O 1
ATOM 2675 N N . THR A 1 337 ? -8.422 7.496 -8.961 1 58.69 337 THR A N 1
ATOM 2676 C CA . THR A 1 337 ? -9.562 6.598 -9.094 1 58.69 337 THR A CA 1
ATOM 2677 C C . THR A 1 337 ? -9.695 6.102 -10.531 1 58.69 337 THR A C 1
ATOM 2679 O O . THR A 1 337 ? -9.039 6.617 -11.438 1 58.69 337 THR A O 1
ATOM 2682 N N . ASN A 1 338 ? -10.492 5.074 -10.594 1 58.22 338 ASN A N 1
ATOM 2683 C CA . ASN A 1 338 ? -10.859 4.605 -11.922 1 58.22 338 ASN A CA 1
ATOM 2684 C C . ASN A 1 338 ? -12.258 5.078 -12.32 1 58.22 338 ASN A C 1
ATOM 2686 O O . ASN A 1 338 ? -12.922 4.441 -13.141 1 58.22 338 ASN A O 1
ATOM 2690 N N . MET A 1 339 ? -12.648 6.059 -11.711 1 68.44 339 MET A N 1
ATOM 2691 C CA . MET A 1 339 ? -13.969 6.605 -12.016 1 68.44 339 MET A CA 1
ATOM 2692 C C . MET A 1 339 ? -14.078 6.992 -13.484 1 68.44 339 MET A C 1
ATOM 2694 O O . MET A 1 339 ? -13.133 7.543 -14.055 1 68.44 339 MET A O 1
ATOM 2698 N N . PRO A 1 340 ? -15.273 6.477 -14.102 1 75.81 340 PRO A N 1
ATOM 2699 C CA . PRO A 1 340 ? -15.492 6.969 -15.461 1 75.81 340 PRO A CA 1
ATOM 2700 C C . PRO A 1 340 ? -15.445 8.492 -15.555 1 75.81 340 PRO A C 1
ATOM 2702 O O . PRO A 1 340 ? -15.75 9.18 -14.578 1 75.81 340 PRO A O 1
ATOM 2705 N N . LEU A 1 341 ? -15.102 8.969 -16.719 1 83.75 341 LEU A N 1
ATOM 2706 C CA . LEU A 1 341 ? -14.875 10.398 -16.922 1 83.75 341 LEU A CA 1
ATOM 2707 C C . LEU A 1 341 ? -16.125 11.195 -16.562 1 83.75 341 LEU A C 1
ATOM 2709 O O . LEU A 1 341 ? -16.031 12.281 -15.977 1 83.75 341 LEU A O 1
ATOM 2713 N N . ASP A 1 342 ? -17.25 10.539 -16.891 1 83.12 342 ASP A N 1
ATOM 2714 C CA . ASP A 1 342 ? -18.5 11.25 -16.578 1 83.12 342 ASP A CA 1
ATOM 2715 C C . ASP A 1 342 ? -18.688 11.375 -15.062 1 83.12 342 ASP A C 1
ATOM 2717 O O . ASP A 1 342 ? -19.141 12.414 -14.578 1 83.12 342 ASP A O 1
ATOM 2721 N N . SER A 1 343 ? -18.344 10.336 -14.406 1 81.56 343 SER A N 1
ATOM 2722 C CA . SER A 1 343 ? -18.453 10.344 -12.953 1 81.56 343 SER A CA 1
ATOM 2723 C C . SER A 1 343 ? -17.453 11.297 -12.32 1 81.56 343 SER A C 1
ATOM 2725 O O . SER A 1 343 ? -17.766 11.969 -11.336 1 81.56 343 SER A O 1
ATOM 2727 N N . VAL A 1 344 ? -16.297 11.305 -12.883 1 82.5 344 VAL A N 1
ATOM 2728 C CA . VAL A 1 344 ? -15.266 12.242 -12.422 1 82.5 344 VAL A CA 1
ATOM 2729 C C . VAL A 1 344 ? -15.773 13.672 -12.562 1 82.5 344 VAL A C 1
ATOM 2731 O O . VAL A 1 344 ? -15.664 14.477 -11.633 1 82.5 344 VAL A O 1
ATOM 2734 N N . ALA A 1 345 ? -16.375 13.891 -13.703 1 87.56 345 ALA A N 1
ATOM 2735 C CA . ALA A 1 345 ? -16.875 15.234 -13.969 1 87.56 345 ALA A CA 1
ATOM 2736 C C . ALA A 1 345 ? -17.953 15.617 -12.961 1 87.56 345 ALA A C 1
ATOM 2738 O O . ALA A 1 345 ? -17.906 16.688 -12.352 1 87.56 345 ALA A O 1
ATOM 2739 N N . GLN A 1 346 ? -18.828 14.664 -12.758 1 81.62 346 GLN A N 1
ATOM 2740 C CA . GLN A 1 346 ? -19.953 14.938 -11.859 1 81.62 346 GLN A CA 1
ATOM 2741 C C . GLN A 1 346 ? -19.469 15.086 -10.414 1 81.62 346 GLN A C 1
ATOM 2743 O O . GLN A 1 346 ? -19.906 15.992 -9.703 1 81.62 346 GLN A O 1
ATOM 2748 N N . SER A 1 347 ? -18.562 14.266 -10.078 1 79.81 347 SER A N 1
ATOM 2749 C CA . SER A 1 347 ? -18.062 14.266 -8.711 1 79.81 347 SER A CA 1
ATOM 2750 C C . SER A 1 347 ? -17.219 15.508 -8.43 1 79.81 347 SER A C 1
ATOM 2752 O O . SER A 1 347 ? -17.031 15.883 -7.266 1 79.81 347 SER A O 1
ATOM 2754 N N . SER A 1 348 ? -16.734 16.062 -9.484 1 83.06 348 SER A N 1
ATOM 2755 C CA . SER A 1 348 ? -15.883 17.234 -9.328 1 83.06 348 SER A CA 1
ATOM 2756 C C . SER A 1 348 ? -16.703 18.531 -9.406 1 83.06 348 SER A C 1
ATOM 2758 O O . SER A 1 348 ? -16.141 19.625 -9.258 1 83.06 348 SER A O 1
ATOM 2760 N N . GLY A 1 349 ? -18.031 18.391 -9.703 1 83.94 349 GLY A N 1
ATOM 2761 C CA . GLY A 1 349 ? -18.891 19.562 -9.664 1 83.94 349 GLY A CA 1
ATOM 2762 C C . GLY A 1 349 ? -19.266 20.094 -11.039 1 83.94 349 GLY A C 1
ATOM 2763 O O . GLY A 1 349 ? -19.953 21.094 -11.156 1 83.94 349 GLY A O 1
ATOM 2764 N N . PHE A 1 350 ? -18.844 19.359 -12.086 1 87.31 350 PHE A N 1
ATOM 2765 C CA . PHE A 1 350 ? -19.219 19.781 -13.43 1 87.31 350 PHE A CA 1
ATOM 2766 C C . PHE A 1 350 ? -20.609 19.266 -13.781 1 87.31 350 PHE A C 1
ATOM 2768 O O . PHE A 1 350 ? -20.859 18.062 -13.758 1 87.31 350 PHE A O 1
ATOM 2775 N N . THR A 1 351 ? -21.516 20.188 -14.016 1 79 351 THR A N 1
ATOM 2776 C CA . THR A 1 351 ? -22.891 19.844 -14.336 1 79 351 THR A CA 1
ATOM 2777 C C . THR A 1 351 ? -23.031 19.453 -15.805 1 79 351 THR A C 1
ATOM 2779 O O . THR A 1 351 ? -23.906 18.672 -16.172 1 79 351 THR A O 1
ATOM 2782 N N . VAL A 1 352 ? -22.266 20 -16.625 1 81.44 352 VAL A N 1
ATOM 2783 C CA . VAL A 1 352 ? -22.266 19.75 -18.062 1 81.44 352 VAL A CA 1
ATOM 2784 C C . VAL A 1 352 ? -20.922 19.125 -18.484 1 81.44 352 VAL A C 1
ATOM 2786 O O . VAL A 1 352 ? -19.875 19.75 -18.312 1 81.44 352 VAL A O 1
ATOM 2789 N N . ILE A 1 353 ? -20.984 17.938 -19.094 1 88.25 353 ILE A N 1
ATOM 2790 C CA . ILE A 1 353 ? -19.766 17.172 -19.406 1 88.25 353 ILE A CA 1
ATOM 2791 C C . ILE A 1 353 ? -18.938 17.922 -20.453 1 88.25 353 ILE A C 1
ATOM 2793 O O . ILE A 1 353 ? -17.703 17.875 -20.422 1 88.25 353 ILE A O 1
ATOM 2797 N N . GLN A 1 354 ? -19.625 18.609 -21.344 1 87.12 354 GLN A N 1
ATOM 2798 C CA . GLN A 1 354 ? -18.922 19.359 -22.375 1 87.12 354 GLN A CA 1
ATOM 2799 C C . GLN A 1 354 ? -18.031 20.438 -21.781 1 87.12 354 GLN A C 1
ATOM 2801 O O . GLN A 1 354 ? -16.938 20.703 -22.266 1 87.12 354 GLN A O 1
ATOM 2806 N N . ARG A 1 355 ? -18.516 21.062 -20.719 1 87.56 355 ARG A N 1
ATOM 2807 C CA . ARG A 1 355 ? -17.719 22.078 -20.031 1 87.56 355 ARG A CA 1
ATOM 2808 C C . ARG A 1 355 ? -16.5 21.469 -19.375 1 87.56 355 ARG A C 1
ATOM 2810 O O . ARG A 1 355 ? -15.422 22.078 -19.375 1 87.56 355 ARG A O 1
ATOM 2817 N N . PHE A 1 356 ? -16.656 20.281 -18.781 1 91.75 356 PHE A N 1
ATOM 2818 C CA . PHE A 1 356 ? -15.547 19.562 -18.172 1 91.75 356 PHE A CA 1
ATOM 2819 C C . PHE A 1 356 ? -14.422 19.344 -19.172 1 91.75 356 PHE A C 1
ATOM 2821 O O . PHE A 1 356 ? -13.266 19.688 -18.906 1 91.75 356 PHE A O 1
ATOM 2828 N N . TYR A 1 357 ? -14.797 18.906 -20.312 1 88.56 357 TYR A N 1
ATOM 2829 C CA . TYR A 1 357 ? -13.797 18.625 -21.344 1 88.56 357 TYR A CA 1
ATOM 2830 C C . TYR A 1 357 ? -13.125 19.906 -21.797 1 88.56 357 TYR A C 1
ATOM 2832 O O . TYR A 1 357 ? -11.898 19.953 -21.969 1 88.56 357 TYR A O 1
ATOM 2840 N N . SER A 1 358 ? -13.898 20.969 -22 1 89.25 358 SER A N 1
ATOM 2841 C CA . SER A 1 358 ? -13.383 22.25 -22.469 1 89.25 358 SER A CA 1
ATOM 2842 C C . SER A 1 358 ? -12.422 22.859 -21.469 1 89.25 358 SER A C 1
ATOM 2844 O O . SER A 1 358 ? -11.32 23.281 -21.828 1 89.25 358 SER A O 1
ATOM 2846 N N . VAL A 1 359 ? -12.836 22.891 -20.234 1 86.88 359 VAL A N 1
ATOM 2847 C CA . VAL A 1 359 ? -12.023 23.5 -19.172 1 86.88 359 VAL A CA 1
ATOM 2848 C C . VAL A 1 359 ? -10.75 22.672 -18.969 1 86.88 359 VAL A C 1
ATOM 2850 O O . VAL A 1 359 ? -9.664 23.234 -18.781 1 86.88 359 VAL A O 1
ATOM 2853 N N . PHE A 1 360 ? -10.836 21.391 -18.969 1 88.94 360 PHE A N 1
ATOM 2854 C CA . PHE A 1 360 ? -9.688 20.5 -18.781 1 88.94 360 PHE A CA 1
ATOM 2855 C C . PHE A 1 360 ? -8.664 20.703 -19.891 1 88.94 360 PHE A C 1
ATOM 2857 O O . PHE A 1 360 ? -7.473 20.859 -19.625 1 88.94 360 PHE A O 1
ATOM 2864 N N . LYS A 1 361 ? -9.156 20.75 -21.109 1 86.44 361 LYS A N 1
ATOM 2865 C CA . LYS A 1 361 ? -8.273 20.938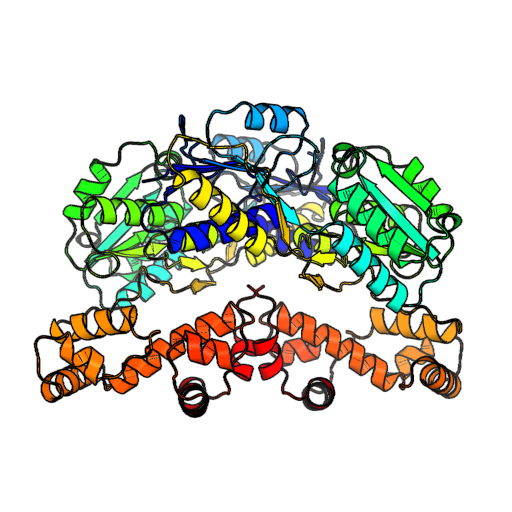 -22.25 1 86.44 361 LYS A CA 1
ATOM 2866 C C . LYS A 1 361 ? -7.57 22.281 -22.203 1 86.44 361 LYS A C 1
ATOM 2868 O O . LYS A 1 361 ? -6.375 22.391 -22.484 1 86.44 361 LYS A O 1
ATOM 2873 N N . LYS A 1 362 ? -8.297 23.219 -21.906 1 81.56 362 LYS A N 1
ATOM 2874 C CA . LYS A 1 362 ? -7.738 24.562 -21.797 1 81.56 362 LYS A CA 1
ATOM 2875 C C . LYS A 1 362 ? -6.66 24.641 -20.719 1 81.56 362 LYS A C 1
ATOM 2877 O O . LYS A 1 362 ? -5.625 25.281 -20.922 1 81.56 362 LYS A O 1
ATOM 2882 N N . SER A 1 363 ? -6.895 23.938 -19.641 1 79.25 363 SER A N 1
ATOM 2883 C CA . SER A 1 363 ? -6 24.031 -18.484 1 79.25 363 SER A CA 1
ATOM 2884 C C . SER A 1 363 ? -4.793 23.125 -18.641 1 79.25 363 SER A C 1
ATOM 2886 O O . SER A 1 363 ? -3.664 23.516 -18.344 1 79.25 363 SER A O 1
ATOM 2888 N N . GLU A 1 364 ? -5.016 21.875 -19.109 1 78.56 364 GLU A N 1
ATOM 2889 C CA . GLU A 1 364 ? -3.965 20.859 -19.078 1 78.56 364 GLU A CA 1
ATOM 2890 C C . GLU A 1 364 ? -3.402 20.609 -20.469 1 78.56 364 GLU A C 1
ATOM 2892 O O . GLU A 1 364 ? -2.4 19.906 -20.625 1 78.56 364 GLU A O 1
ATOM 2897 N N . GLY A 1 365 ? -4.031 21.219 -21.438 1 75.56 365 GLY A N 1
ATOM 2898 C CA . GLY A 1 365 ? -3.555 21.094 -22.812 1 75.56 365 GLY A CA 1
ATOM 2899 C C . GLY A 1 365 ? -3.855 19.734 -23.422 1 75.56 365 GLY A C 1
ATOM 2900 O O . GLY A 1 365 ? -3.363 19.422 -24.516 1 75.56 365 GLY A O 1
ATOM 2901 N N . CYS A 1 366 ? -4.559 18.938 -22.703 1 79.69 366 CYS A N 1
ATOM 2902 C CA . CYS A 1 366 ? -4.949 17.625 -23.203 1 79.69 366 CYS A CA 1
ATOM 2903 C C . CYS A 1 366 ? -6.285 17.188 -22.609 1 79.69 366 CYS A C 1
ATOM 2905 O O . CYS A 1 366 ? -6.828 17.859 -21.734 1 79.69 366 CYS A O 1
ATOM 2907 N N . THR A 1 367 ? -6.84 16.094 -23.156 1 85 367 THR A N 1
ATOM 2908 C CA . THR A 1 367 ? -8.109 15.594 -22.656 1 85 367 THR A CA 1
ATOM 2909 C C . THR A 1 367 ? -7.918 14.898 -21.297 1 85 367 THR A C 1
ATOM 2911 O O . THR A 1 367 ? -6.812 14.453 -20.984 1 85 367 THR A O 1
ATOM 2914 N N . PRO A 1 368 ? -9.008 14.922 -20.469 1 84.44 368 PRO A N 1
ATOM 2915 C CA . PRO A 1 368 ? -8.922 14.234 -19.172 1 84.44 368 PRO A CA 1
ATOM 2916 C C . PRO A 1 368 ? -8.422 12.797 -19.312 1 84.44 368 PRO A C 1
ATOM 2918 O O . PRO A 1 368 ? -7.668 12.32 -18.453 1 84.44 368 PRO A O 1
ATOM 2921 N N . ALA A 1 369 ? -8.82 12.195 -20.344 1 80.56 369 ALA A N 1
ATOM 2922 C CA . ALA A 1 369 ? -8.398 10.812 -20.562 1 80.56 369 ALA A CA 1
ATOM 2923 C C . ALA A 1 369 ? -6.887 10.719 -20.734 1 80.56 369 ALA A C 1
ATOM 2925 O O . ALA A 1 369 ? -6.238 9.852 -20.156 1 80.56 369 ALA A O 1
ATOM 2926 N N . ILE A 1 370 ? -6.41 11.711 -21.453 1 73.62 370 ILE A N 1
ATOM 2927 C CA . ILE A 1 370 ? -4.973 11.766 -21.719 1 73.62 370 ILE A CA 1
ATOM 2928 C C . ILE A 1 370 ? -4.234 12.133 -20.422 1 73.62 370 ILE A C 1
ATOM 2930 O O . ILE A 1 370 ? -3.201 11.539 -20.109 1 73.62 370 ILE A O 1
ATOM 2934 N N . TRP A 1 371 ? -4.715 13.102 -19.703 1 77.81 371 TRP A N 1
ATOM 2935 C CA . TRP A 1 371 ? -4.117 13.539 -18.453 1 77.81 371 TRP A CA 1
ATOM 2936 C C . TRP A 1 371 ? -4.031 12.391 -17.453 1 77.81 371 TRP A C 1
ATOM 2938 O O . TRP A 1 371 ? -3.002 12.195 -16.812 1 77.81 371 TRP A O 1
ATOM 2948 N N . ARG A 1 372 ? -5.133 11.703 -17.25 1 75.25 372 ARG A N 1
ATOM 2949 C CA . ARG A 1 372 ? -5.184 10.547 -16.344 1 75.25 372 ARG A CA 1
ATOM 2950 C C . ARG A 1 372 ? -4.098 9.531 -16.703 1 75.25 372 ARG A C 1
ATOM 2952 O O . ARG A 1 372 ? -3.422 9.008 -15.812 1 75.25 372 ARG A O 1
ATOM 2959 N N . ARG A 1 373 ? -3.945 9.414 -17.875 1 66.12 373 ARG A N 1
ATOM 2960 C CA . ARG A 1 373 ? -2.947 8.469 -18.359 1 66.12 373 ARG A CA 1
ATOM 2961 C C . ARG A 1 373 ? -1.545 8.883 -17.922 1 66.12 373 ARG A C 1
ATOM 2963 O O . ARG A 1 373 ? -0.732 8.031 -17.547 1 66.12 373 ARG A O 1
ATOM 2970 N N . ASN A 1 374 ? -1.439 10.18 -17.984 1 55.19 374 ASN A N 1
ATOM 2971 C CA . ASN A 1 374 ? -0.119 10.734 -17.719 1 55.19 374 ASN A CA 1
ATOM 2972 C C . ASN A 1 374 ? 0.13 10.875 -16.219 1 55.19 374 ASN A C 1
ATOM 2974 O O . ASN A 1 374 ? 1.279 10.969 -15.781 1 55.19 374 ASN A O 1
ATOM 2978 N N . ASN A 1 375 ? -0.9 10.961 -15.445 1 52.94 375 ASN A N 1
ATOM 2979 C CA . ASN A 1 375 ? -0.753 11.383 -14.055 1 52.94 375 ASN A CA 1
ATOM 2980 C C . ASN A 1 375 ? -1.311 10.344 -13.086 1 52.94 375 ASN A C 1
ATOM 2982 O O . ASN A 1 375 ? -1.436 10.609 -11.891 1 52.94 375 ASN A O 1
ATOM 2986 N N . ARG A 1 376 ? -1.85 9.438 -13.555 1 51.16 376 ARG A N 1
ATOM 2987 C CA . ARG A 1 376 ? -2.471 8.414 -12.727 1 51.16 376 ARG A CA 1
ATOM 2988 C C . ARG A 1 376 ? -1.527 7.961 -11.617 1 51.16 376 ARG A C 1
ATOM 2990 O O . ARG A 1 376 ? -0.365 7.641 -11.875 1 51.16 376 ARG A O 1
ATOM 2997 N N . LYS A 1 377 ? -1.871 8.586 -10.422 1 44.5 377 LYS A N 1
ATOM 2998 C CA . LYS A 1 377 ? -1.178 8.109 -9.234 1 44.5 377 LYS A CA 1
ATOM 2999 C C . LYS A 1 377 ? -1.556 6.664 -8.914 1 44.5 377 LYS A C 1
ATOM 3001 O O . LYS A 1 377 ? -2.699 6.258 -9.125 1 44.5 377 LYS A O 1
ATOM 3006 N N . ASN A 1 378 ? -0.874 5.801 -9.32 1 35.62 378 ASN A N 1
ATOM 3007 C CA . ASN A 1 378 ? -1.151 4.379 -9.148 1 35.62 378 ASN A CA 1
ATOM 3008 C C . ASN A 1 378 ? -1.974 4.117 -7.891 1 35.62 378 ASN A C 1
ATOM 3010 O O . ASN A 1 378 ? -1.479 4.289 -6.773 1 35.62 378 ASN A O 1
ATOM 3014 N N . PRO A 1 379 ? -3.273 4.543 -7.914 1 35.03 379 PRO A N 1
ATOM 3015 C CA . PRO A 1 379 ? -3.977 4.105 -6.703 1 35.03 379 PRO A CA 1
ATOM 3016 C C . PRO A 1 379 ? -3.771 2.623 -6.402 1 35.03 379 PRO A C 1
ATOM 3018 O O . PRO A 1 379 ? -3.486 1.84 -7.312 1 35.03 379 PRO A O 1
ATOM 3021 N N . MET B 1 1 ? -18.875 9.906 21.047 1 75.25 1 MET B N 1
ATOM 3022 C CA . MET B 1 1 ? -18.094 9.648 19.844 1 75.25 1 MET B CA 1
ATOM 3023 C C . MET B 1 1 ? -17.562 8.219 19.828 1 75.25 1 MET B C 1
ATOM 3025 O O . MET B 1 1 ? -16.766 7.84 20.688 1 75.25 1 MET B O 1
ATOM 3029 N N . PRO B 1 2 ? -18.172 7.371 18.953 1 85.56 2 PRO B N 1
ATOM 3030 C CA . PRO B 1 2 ? -17.734 5.973 18.984 1 85.56 2 PRO B CA 1
ATOM 3031 C C . PRO B 1 2 ? -16.25 5.82 18.672 1 85.56 2 PRO B C 1
ATOM 3033 O O . PRO B 1 2 ? -15.734 6.445 17.75 1 85.56 2 PRO B O 1
ATOM 3036 N N . ARG B 1 3 ? -15.609 5.098 19.578 1 88.5 3 ARG B N 1
ATOM 3037 C CA . ARG B 1 3 ? -14.211 4.738 19.406 1 88.5 3 ARG B CA 1
ATOM 3038 C C . ARG B 1 3 ? -14.062 3.357 18.781 1 88.5 3 ARG B C 1
ATOM 3040 O O . ARG B 1 3 ? -14.375 2.346 19.422 1 88.5 3 ARG B O 1
ATOM 3047 N N . ILE B 1 4 ? -13.602 3.379 17.547 1 89.81 4 ILE B N 1
ATOM 3048 C CA . ILE B 1 4 ? -13.523 2.143 16.781 1 89.81 4 ILE B CA 1
ATOM 3049 C C . ILE B 1 4 ? -12.07 1.656 16.734 1 89.81 4 ILE B C 1
ATOM 3051 O O . ILE B 1 4 ? -11.172 2.412 16.375 1 89.81 4 ILE B O 1
ATOM 3055 N N . GLN B 1 5 ? -11.859 0.396 17.125 1 90.31 5 GLN B N 1
ATOM 3056 C CA . GLN B 1 5 ? -10.523 -0.188 17.094 1 90.31 5 GLN B CA 1
ATOM 3057 C C . GLN B 1 5 ? -10.391 -1.193 15.953 1 90.31 5 GLN B C 1
ATOM 3059 O O . GLN B 1 5 ? -11.25 -2.059 15.781 1 90.31 5 GLN B O 1
ATOM 3064 N N . LEU B 1 6 ? -9.391 -0.995 15.18 1 90.62 6 LEU B N 1
ATOM 3065 C CA . LEU B 1 6 ? -9.023 -1.975 14.164 1 90.62 6 LEU B CA 1
ATOM 3066 C C . LEU B 1 6 ? -7.984 -2.949 14.695 1 90.62 6 LEU B C 1
ATOM 3068 O O . LEU B 1 6 ? -6.914 -2.533 15.148 1 90.62 6 LEU B O 1
ATOM 3072 N N . LEU B 1 7 ? -8.32 -4.168 14.727 1 88 7 LEU B N 1
ATOM 3073 C CA . LEU B 1 7 ? -7.379 -5.215 15.094 1 88 7 LEU B CA 1
ATOM 3074 C C . LEU B 1 7 ? -7.07 -6.117 13.906 1 88 7 LEU B C 1
ATOM 3076 O O . LEU B 1 7 ? -7.465 -7.285 13.883 1 88 7 LEU B O 1
ATOM 3080 N N . LEU B 1 8 ? -6.418 -5.449 12.984 1 87.31 8 LEU B N 1
ATOM 3081 C CA . LEU B 1 8 ? -5.984 -6.168 11.789 1 87.31 8 LEU B CA 1
ATOM 3082 C C . LEU B 1 8 ? -4.574 -5.75 11.391 1 87.31 8 LEU B C 1
ATOM 3084 O O . LEU B 1 8 ? -4.145 -4.629 11.68 1 87.31 8 LEU B O 1
ATOM 3088 N N . GLY B 1 9 ? -3.812 -6.672 10.992 1 82.31 9 GLY B N 1
ATOM 3089 C CA . GLY B 1 9 ? -2.465 -6.355 10.539 1 82.31 9 GLY B CA 1
ATOM 3090 C C . GLY B 1 9 ? -2.438 -5.441 9.328 1 82.31 9 GLY B C 1
ATOM 3091 O O . GLY B 1 9 ? -3.266 -5.578 8.422 1 82.31 9 GLY B O 1
ATOM 3092 N N . LEU B 1 10 ? -1.528 -4.473 9.305 1 86.62 10 LEU B N 1
ATOM 3093 C CA . LEU B 1 10 ? -1.405 -3.539 8.188 1 86.62 10 LEU B CA 1
ATOM 3094 C C . LEU B 1 10 ? -0.172 -3.855 7.352 1 86.62 10 LEU B C 1
ATOM 3096 O O . LEU B 1 10 ? 0.297 -3.012 6.586 1 86.62 10 LEU B O 1
ATOM 3100 N N . ASP B 1 11 ? 0.295 -5.023 7.512 1 86.44 11 ASP B N 1
ATOM 3101 C CA . ASP B 1 11 ? 1.557 -5.375 6.867 1 86.44 11 ASP B CA 1
ATOM 3102 C C . ASP B 1 11 ? 1.316 -6.082 5.539 1 86.44 11 ASP B C 1
ATOM 3104 O O . ASP B 1 11 ? 2.23 -6.691 4.98 1 86.44 11 ASP B O 1
ATOM 3108 N N . ASP B 1 12 ? 0.07 -6.027 5.078 1 88.88 12 ASP B N 1
ATOM 3109 C CA . ASP B 1 12 ? -0.236 -6.559 3.756 1 88.88 12 ASP B CA 1
ATOM 3110 C C . ASP B 1 12 ? -1.304 -5.719 3.059 1 88.88 12 ASP B C 1
ATOM 3112 O O . ASP B 1 12 ? -1.894 -4.824 3.67 1 88.88 12 ASP B O 1
ATOM 3116 N N . ALA B 1 13 ? -1.411 -6.027 1.791 1 89.75 13 ALA B N 1
ATOM 3117 C CA . ALA B 1 13 ? -2.342 -5.25 0.979 1 89.75 13 ALA B CA 1
ATOM 3118 C C . ALA B 1 13 ? -3.777 -5.426 1.463 1 89.75 13 ALA B C 1
ATOM 3120 O O . ALA B 1 13 ? -4.574 -4.488 1.421 1 89.75 13 ALA B O 1
ATOM 3121 N N . PHE B 1 14 ? -4.125 -6.609 1.934 1 92.75 14 PHE B N 1
ATOM 3122 C CA . PHE B 1 14 ? -5.461 -6.91 2.439 1 92.75 14 PHE B CA 1
ATOM 3123 C C . PHE B 1 14 ? -5.809 -6.008 3.617 1 92.75 14 PHE B C 1
ATOM 3125 O O . PHE B 1 14 ? -6.793 -5.27 3.568 1 92.75 14 PHE B O 1
ATOM 3132 N N . GLY B 1 15 ? -5.008 -6.023 4.598 1 90.81 15 GLY B N 1
ATOM 3133 C CA . GLY B 1 15 ? -5.258 -5.238 5.793 1 90.81 15 GLY B CA 1
ATOM 3134 C C . GLY B 1 15 ? -5.281 -3.744 5.527 1 90.81 15 GLY B C 1
ATOM 3135 O O . GLY B 1 15 ? -6.133 -3.027 6.062 1 90.81 15 GLY B O 1
ATOM 3136 N N . ARG B 1 16 ? -4.379 -3.307 4.773 1 91.12 16 ARG B N 1
ATOM 3137 C CA . ARG B 1 16 ? -4.285 -1.877 4.492 1 91.12 16 ARG B CA 1
ATOM 3138 C C . ARG B 1 16 ? -5.504 -1.394 3.709 1 91.12 16 ARG B C 1
ATOM 3140 O O . ARG B 1 16 ? -6.027 -0.31 3.973 1 91.12 16 ARG B O 1
ATOM 3147 N N . ALA B 1 17 ? -5.895 -2.205 2.736 1 93 17 ALA B N 1
ATOM 3148 C CA . ALA B 1 17 ? -7.059 -1.828 1.939 1 93 17 ALA B CA 1
ATOM 3149 C C . ALA B 1 17 ? -8.328 -1.816 2.791 1 93 17 ALA B C 1
ATOM 3151 O O . ALA B 1 17 ? -9.188 -0.951 2.621 1 93 17 ALA B O 1
ATOM 3152 N N . ILE B 1 18 ? -8.469 -2.77 3.686 1 94.31 18 ILE B N 1
ATOM 3153 C CA . ILE B 1 18 ? -9.602 -2.791 4.605 1 94.31 18 ILE B CA 1
ATOM 3154 C C . ILE B 1 18 ? -9.602 -1.521 5.453 1 94.31 18 ILE B C 1
ATOM 3156 O O . ILE B 1 18 ? -10.641 -0.862 5.59 1 94.31 18 ILE B O 1
ATOM 3160 N N . ALA B 1 19 ? -8.438 -1.214 6 1 92.62 19 ALA B N 1
ATOM 3161 C CA . ALA B 1 19 ? -8.32 -0.01 6.82 1 92.62 19 ALA B CA 1
ATOM 3162 C C . ALA B 1 19 ? -8.719 1.232 6.031 1 92.62 19 ALA B C 1
ATOM 3164 O O . ALA B 1 19 ? -9.406 2.115 6.559 1 92.62 19 ALA B O 1
ATOM 3165 N N . ARG B 1 20 ? -8.289 1.281 4.801 1 91.19 20 ARG B N 1
ATOM 3166 C CA . ARG B 1 20 ? -8.648 2.41 3.947 1 91.19 20 ARG B CA 1
ATOM 3167 C C . ARG B 1 20 ? -10.156 2.541 3.814 1 91.19 20 ARG B C 1
ATOM 3169 O O . ARG B 1 20 ? -10.695 3.65 3.854 1 91.19 20 ARG B O 1
ATOM 3176 N N . GLY B 1 21 ? -10.805 1.406 3.607 1 90.25 21 GLY B N 1
ATOM 3177 C CA . GLY B 1 21 ? -12.258 1.413 3.525 1 90.25 21 GLY B CA 1
ATOM 3178 C C . GLY B 1 21 ? -12.922 1.922 4.789 1 90.25 21 GLY B C 1
ATOM 3179 O O . GLY B 1 21 ? -13.875 2.709 4.723 1 90.25 21 GLY B O 1
ATOM 3180 N N . VAL B 1 22 ? -12.414 1.504 5.93 1 91.56 22 VAL B N 1
ATOM 3181 C CA . VAL B 1 22 ? -12.953 1.93 7.215 1 91.56 22 VAL B CA 1
ATOM 3182 C C . VAL B 1 22 ? -12.75 3.434 7.391 1 91.56 22 VAL B C 1
ATOM 3184 O O . VAL B 1 22 ? -13.672 4.145 7.809 1 91.56 22 VAL B O 1
ATOM 3187 N N . ILE B 1 23 ? -11.57 3.883 7.062 1 88.12 23 ILE B N 1
ATOM 3188 C CA . ILE B 1 23 ? -11.227 5.293 7.207 1 88.12 23 ILE B CA 1
ATOM 3189 C C . ILE B 1 23 ? -12.125 6.141 6.312 1 88.12 23 ILE B C 1
ATOM 3191 O O . ILE B 1 23 ? -12.625 7.184 6.734 1 88.12 23 ILE B O 1
ATOM 3195 N N . ARG B 1 24 ? -12.344 5.684 5.148 1 83.12 24 ARG B N 1
ATOM 3196 C CA . ARG B 1 24 ? -13.203 6.41 4.219 1 83.12 24 ARG B CA 1
ATOM 3197 C C . ARG B 1 24 ? -14.625 6.512 4.758 1 83.12 24 ARG B C 1
ATOM 3199 O O . ARG B 1 24 ? -15.258 7.562 4.648 1 83.12 24 ARG B O 1
ATOM 3206 N N . TYR B 1 25 ? -15.062 5.441 5.27 1 85.19 25 TYR B N 1
ATOM 3207 C CA . TYR B 1 25 ? -16.391 5.465 5.883 1 85.19 25 TYR B CA 1
ATOM 3208 C C . TYR B 1 25 ? -16.422 6.449 7.051 1 85.19 25 TYR B C 1
ATOM 3210 O O . TYR B 1 25 ? -17.375 7.223 7.18 1 85.19 25 TYR B O 1
ATOM 3218 N N . ALA B 1 26 ? -15.398 6.387 7.852 1 83.56 26 ALA B N 1
ATOM 3219 C CA . ALA B 1 26 ? -15.336 7.207 9.055 1 83.56 26 ALA B CA 1
ATOM 3220 C C . ALA B 1 26 ? -15.289 8.695 8.711 1 83.56 26 ALA B C 1
ATOM 3222 O O . ALA B 1 26 ? -15.75 9.531 9.484 1 83.56 26 ALA B O 1
ATOM 3223 N N . LYS B 1 27 ? -14.742 8.992 7.617 1 76.31 27 LYS B N 1
ATOM 3224 C CA . LYS B 1 27 ? -14.664 10.383 7.18 1 76.31 27 LYS B CA 1
ATOM 3225 C C . LYS B 1 27 ? -16.062 10.984 7.004 1 76.31 27 LYS B C 1
ATOM 3227 O O . LYS B 1 27 ? -16.25 12.18 7.215 1 76.31 27 LYS B O 1
ATOM 3232 N N . ALA B 1 28 ? -16.922 10.156 6.668 1 72.31 28 ALA B N 1
ATOM 3233 C CA . ALA B 1 28 ? -18.297 10.609 6.465 1 72.31 28 ALA B CA 1
ATOM 3234 C C . ALA B 1 28 ? -19.062 10.648 7.785 1 72.31 28 ALA B C 1
ATOM 3236 O O . ALA B 1 28 ? -20.219 11.07 7.82 1 72.31 28 ALA B O 1
ATOM 3237 N N . LYS B 1 29 ? -18.391 10.258 8.797 1 75.69 29 LYS B N 1
ATOM 3238 C CA . LYS B 1 29 ? -18.984 10.234 10.133 1 75.69 29 LYS B CA 1
ATOM 3239 C C . LYS B 1 29 ? -18.203 11.117 11.102 1 75.69 29 LYS B C 1
ATOM 3241 O O . LYS B 1 29 ? -17.234 10.664 11.719 1 75.69 29 LYS B O 1
ATOM 3246 N N . PRO B 1 30 ? -18.609 12.281 11.297 1 65.06 30 PRO B N 1
ATOM 3247 C CA . PRO B 1 30 ? -17.828 13.227 12.086 1 65.06 30 PRO B CA 1
ATOM 3248 C C . PRO B 1 30 ? -17.578 12.75 13.516 1 65.06 30 PRO B C 1
ATOM 3250 O O . PRO B 1 30 ? -16.609 13.164 14.148 1 65.06 30 PRO B O 1
ATOM 3253 N N . ASP B 1 31 ? -18.312 11.766 14 1 75.81 31 ASP B N 1
ATOM 3254 C CA . ASP B 1 31 ? -18.219 11.398 15.406 1 75.81 31 ASP B CA 1
ATOM 3255 C C . ASP B 1 31 ? -17.328 10.18 15.602 1 75.81 31 ASP B C 1
ATOM 3257 O O . ASP B 1 31 ? -17 9.812 16.734 1 75.81 31 ASP B O 1
ATOM 3261 N N . TRP B 1 32 ? -16.859 9.539 14.562 1 82.12 32 TRP B N 1
ATOM 3262 C CA . TRP B 1 32 ? -16.062 8.32 14.68 1 82.12 32 TRP B CA 1
ATOM 3263 C C . TRP B 1 32 ? -14.594 8.648 14.953 1 82.12 32 TRP B C 1
ATOM 3265 O O . TRP B 1 32 ? -14.031 9.562 14.344 1 82.12 32 TRP B O 1
ATOM 3275 N N . LYS B 1 33 ? -14.062 7.965 15.914 1 81.81 33 LYS B N 1
ATOM 3276 C CA . LYS B 1 33 ? -12.609 7.922 16.094 1 81.81 33 LYS B CA 1
ATOM 3277 C C . LYS B 1 33 ? -12.062 6.523 15.828 1 81.81 33 LYS B C 1
ATOM 3279 O O . LYS B 1 33 ? -12.492 5.555 16.469 1 81.81 33 LYS B O 1
ATOM 3284 N N . VAL B 1 34 ? -11.219 6.516 14.906 1 85.81 34 VAL B N 1
ATOM 3285 C CA . VAL B 1 34 ? -10.703 5.215 14.484 1 85.81 34 VAL B CA 1
ATOM 3286 C C . VAL B 1 34 ? -9.281 5.031 15.023 1 85.81 34 VAL B C 1
ATOM 3288 O O . VAL B 1 34 ? -8.445 5.926 14.898 1 85.81 34 VAL B O 1
ATOM 3291 N N . TYR B 1 35 ? -9.125 3.865 15.641 1 81.25 35 TYR B N 1
ATOM 3292 C CA . TYR B 1 35 ? -7.824 3.52 16.188 1 81.25 35 TYR B CA 1
ATOM 3293 C C . TYR B 1 35 ? -7.293 2.229 15.578 1 81.25 35 TYR B C 1
ATOM 3295 O O . TYR B 1 35 ? -8.07 1.352 15.195 1 81.25 35 TYR B O 1
ATOM 3303 N N . GLY B 1 36 ? -6.074 2.199 15.336 1 77 36 GLY B N 1
ATOM 3304 C CA . GLY B 1 36 ? -5.477 0.984 14.797 1 77 36 GLY B CA 1
ATOM 3305 C C . GLY B 1 36 ? -4.148 0.637 15.445 1 77 36 GLY B C 1
ATOM 3306 O O . GLY B 1 36 ? -3.777 1.226 16.469 1 77 36 GLY B O 1
ATOM 3307 N N . TYR B 1 37 ? -3.604 -0.564 14.883 1 60.12 37 TYR B N 1
ATOM 3308 C CA . TYR B 1 37 ? -2.398 -1.111 15.492 1 60.12 37 TYR B CA 1
ATOM 3309 C C . TYR B 1 37 ? -1.156 -0.713 14.703 1 60.12 37 TYR B C 1
ATOM 3311 O O . TYR B 1 37 ? -1.247 -0.369 13.523 1 60.12 37 TYR B O 1
ATOM 3319 N N . GLY B 1 38 ? -0.09 -0.662 15.523 1 58.06 38 GLY B N 1
ATOM 3320 C CA . GLY B 1 38 ? 1.244 -0.549 14.961 1 58.06 38 GLY B CA 1
ATOM 3321 C C . GLY B 1 38 ? 1.71 0.887 14.812 1 58.06 38 GLY B C 1
ATOM 3322 O O . GLY B 1 38 ? 1.444 1.724 15.68 1 58.06 38 GLY B O 1
ATOM 3323 N N . ARG B 1 39 ? 2.451 1.107 13.82 1 55.69 39 ARG B N 1
ATOM 3324 C CA . ARG B 1 39 ? 3.102 2.391 13.578 1 55.69 39 ARG B CA 1
ATOM 3325 C C . ARG B 1 39 ? 2.078 3.469 13.242 1 55.69 39 ARG B C 1
ATOM 3327 O O . ARG B 1 39 ? 2.322 4.656 13.461 1 55.69 39 ARG B O 1
ATOM 3334 N N . LEU B 1 40 ? 1.016 3.033 12.68 1 56.12 40 LEU B N 1
ATOM 3335 C CA . LEU B 1 40 ? 0.054 4.012 12.18 1 56.12 40 LEU B CA 1
ATOM 3336 C C . LEU B 1 40 ? -0.991 4.336 13.242 1 56.12 40 LEU B C 1
ATOM 3338 O O . LEU B 1 40 ? -1.49 5.461 13.297 1 56.12 40 LEU B O 1
ATOM 3342 N N . PHE B 1 41 ? -1.418 3.201 14.023 1 57.16 41 PHE B N 1
ATOM 3343 C CA . PHE B 1 41 ? -2.51 3.48 14.945 1 57.16 41 PHE B CA 1
ATOM 3344 C C . PHE B 1 41 ? -2.117 3.113 16.375 1 57.16 41 PHE B C 1
ATOM 3346 O O . PHE B 1 41 ? -1.782 1.961 16.656 1 57.16 41 PHE B O 1
ATOM 3353 N N . THR B 1 42 ? -1.199 3.912 17.094 1 53.53 42 THR B N 1
ATOM 3354 C CA . THR B 1 42 ? -0.359 3.596 18.25 1 53.53 42 THR B CA 1
ATOM 3355 C C . THR B 1 42 ? -1.212 3.17 19.438 1 53.53 42 THR B C 1
ATOM 3357 O O . THR B 1 42 ? -0.682 2.814 20.484 1 53.53 42 THR B O 1
ATOM 3360 N N . GLY B 1 43 ? -2.545 3.115 19.438 1 58.09 43 GLY B N 1
ATOM 3361 C CA . GLY B 1 43 ? -2.887 2.697 20.797 1 58.09 43 GLY B CA 1
ATOM 3362 C C . GLY B 1 43 ? -4.125 1.82 20.844 1 58.09 43 GLY B C 1
ATOM 3363 O O . GLY B 1 43 ? -4.938 1.821 19.922 1 58.09 43 GLY B O 1
ATOM 3364 N N . GLU B 1 44 ? -3.842 0.59 21.5 1 64.69 44 GLU B N 1
ATOM 3365 C CA . GLU B 1 44 ? -5.016 -0.208 21.844 1 64.69 44 GLU B CA 1
ATOM 3366 C C . GLU B 1 44 ? -5.836 0.464 22.938 1 64.69 44 GLU B C 1
ATOM 3368 O O . GLU B 1 44 ? -5.297 0.838 23.984 1 64.69 44 GLU B O 1
ATOM 3373 N N . LEU B 1 45 ? -6.957 0.741 22.438 1 72 45 LEU B N 1
ATOM 3374 C CA . LEU B 1 45 ? -7.879 1.31 23.422 1 72 45 LEU B CA 1
ATOM 3375 C C . LEU B 1 45 ? -8.234 0.287 24.484 1 72 45 LEU B C 1
ATOM 3377 O O . LEU B 1 45 ? -8.422 -0.895 24.188 1 72 45 LEU B O 1
ATOM 3381 N N . ALA B 1 46 ? -8.172 0.716 25.656 1 71.69 46 ALA B N 1
ATOM 3382 C CA . ALA B 1 46 ? -8.586 -0.157 26.75 1 71.69 46 ALA B CA 1
ATOM 3383 C C . ALA B 1 46 ? -10.047 -0.572 26.609 1 71.69 46 ALA B C 1
ATOM 3385 O O . ALA B 1 46 ? -10.391 -1.732 26.844 1 71.69 46 ALA B O 1
ATOM 3386 N N . GLN B 1 47 ? -10.93 0.355 26.172 1 82.38 47 GLN B N 1
ATOM 3387 C CA . GLN B 1 47 ? -12.352 0.062 26.047 1 82.38 47 GLN B CA 1
ATOM 3388 C C . GLN B 1 47 ? -12.938 0.654 24.766 1 82.38 47 GLN B C 1
ATOM 3390 O O . GLN B 1 47 ? -13.625 1.677 24.812 1 82.38 47 GLN B O 1
ATOM 3395 N N . PRO B 1 48 ? -12.758 -0.038 23.656 1 88.5 48 PRO B N 1
ATOM 3396 C CA . PRO B 1 48 ? -13.375 0.449 22.422 1 88.5 48 PRO B CA 1
ATOM 3397 C C . PRO B 1 48 ? -14.891 0.255 22.406 1 88.5 48 PRO B C 1
ATOM 3399 O O . PRO B 1 48 ? -15.422 -0.57 23.156 1 88.5 48 PRO B O 1
ATOM 3402 N N . ASP B 1 49 ? -15.547 1.081 21.625 1 91.44 49 ASP B N 1
ATOM 3403 C CA . ASP B 1 49 ? -16.984 0.941 21.453 1 91.44 49 ASP B CA 1
ATOM 3404 C C . ASP B 1 49 ? -17.312 -0.127 20.422 1 91.44 49 ASP B C 1
ATOM 3406 O O . ASP B 1 49 ? -18.422 -0.679 20.422 1 91.44 49 ASP B O 1
ATOM 3410 N N . GLY B 1 50 ? -16.438 -0.4 19.547 1 92.31 50 GLY B N 1
ATOM 3411 C CA . GLY B 1 50 ? -16.578 -1.397 18.5 1 92.31 50 GLY B CA 1
ATOM 3412 C C . GLY B 1 50 ? -15.242 -1.847 17.922 1 92.31 50 GLY B C 1
ATOM 3413 O O . GLY B 1 50 ? -14.242 -1.129 18.031 1 92.31 50 GLY B O 1
ATOM 3414 N N . LEU B 1 51 ? -15.32 -3.094 17.375 1 92.31 51 LEU B N 1
ATOM 3415 C CA . LEU B 1 51 ? -14.094 -3.658 16.828 1 92.31 51 LEU B CA 1
ATOM 3416 C C . LEU B 1 51 ? -14.305 -4.125 15.391 1 92.31 51 LEU B C 1
ATOM 3418 O O . LEU B 1 51 ? -15.359 -4.672 15.062 1 92.31 51 LEU B O 1
ATOM 3422 N N . ILE B 1 52 ? -13.344 -3.879 14.586 1 93.12 52 ILE B N 1
ATOM 3423 C CA . ILE B 1 52 ? -13.172 -4.578 13.312 1 93.12 52 ILE B CA 1
ATOM 3424 C C . ILE B 1 52 ? -11.898 -5.418 13.359 1 93.12 52 ILE B C 1
ATOM 3426 O O . ILE B 1 52 ? -10.805 -4.895 13.586 1 93.12 52 ILE B O 1
ATOM 3430 N N . VAL B 1 53 ? -12.086 -6.746 13.148 1 92.62 53 VAL B N 1
ATOM 3431 C CA . VAL B 1 53 ? -10.977 -7.645 13.445 1 92.62 53 VAL B CA 1
ATOM 3432 C C . VAL B 1 53 ? -10.727 -8.57 12.258 1 92.62 53 VAL B C 1
ATOM 3434 O O . VAL B 1 53 ? -11.594 -8.734 11.398 1 92.62 53 VAL B O 1
ATOM 3437 N N . ARG B 1 54 ? -9.531 -9.008 12.133 1 91.94 54 ARG B N 1
ATOM 3438 C CA . ARG B 1 54 ? -9.141 -10.141 11.305 1 91.94 54 ARG B CA 1
ATOM 3439 C C . ARG B 1 54 ? -8.766 -11.344 12.164 1 91.94 54 ARG B C 1
ATOM 3441 O O . ARG B 1 54 ? -7.621 -11.461 12.602 1 91.94 54 ARG B O 1
ATOM 3448 N N . ALA B 1 55 ? -9.711 -12.195 12.383 1 90.31 55 ALA B N 1
ATOM 3449 C CA . ALA B 1 55 ? -9.438 -13.375 13.195 1 90.31 55 ALA B CA 1
ATOM 3450 C C . ALA B 1 55 ? -8.695 -14.438 12.391 1 90.31 55 ALA B C 1
ATOM 3452 O O . ALA B 1 55 ? -9.219 -14.961 11.406 1 90.31 55 ALA B O 1
ATOM 3453 N N . GLU B 1 56 ? -7.527 -14.766 12.82 1 83.19 56 GLU B N 1
ATOM 3454 C CA . GLU B 1 56 ? -6.695 -15.664 12.031 1 83.19 56 GLU B CA 1
ATOM 3455 C C . GLU B 1 56 ? -6.598 -17.047 12.695 1 83.19 56 GLU B C 1
ATOM 3457 O O . GLU B 1 56 ? -6.094 -17.984 12.086 1 83.19 56 GLU B O 1
ATOM 3462 N N . THR B 1 57 ? -7.031 -17.125 13.938 1 85.44 57 THR B N 1
ATOM 3463 C CA . THR B 1 57 ? -7.051 -18.406 14.641 1 85.44 57 THR B CA 1
ATOM 3464 C C . THR B 1 57 ? -8.406 -18.641 15.305 1 85.44 57 THR B C 1
ATOM 3466 O O . THR B 1 57 ? -9.141 -17.688 15.57 1 85.44 57 THR B O 1
ATOM 3469 N N . PRO B 1 58 ? -8.648 -19.891 15.555 1 86.69 58 PRO B N 1
ATOM 3470 C CA . PRO B 1 58 ? -9.891 -20.172 16.281 1 86.69 58 PRO B CA 1
ATOM 3471 C C . PRO B 1 58 ? -9.938 -19.5 17.656 1 86.69 58 PRO B C 1
ATOM 3473 O O . PRO B 1 58 ? -10.992 -19.031 18.078 1 86.69 58 PRO B O 1
ATOM 3476 N N . GLU B 1 59 ? -8.805 -19.438 18.25 1 89.19 59 GLU B N 1
ATOM 3477 C CA . GLU B 1 59 ? -8.711 -18.828 19.578 1 89.19 59 GLU B CA 1
ATOM 3478 C C . GLU B 1 59 ? -9.055 -17.344 19.531 1 89.19 59 GLU B C 1
ATOM 3480 O O . GLU B 1 59 ? -9.773 -16.828 20.391 1 89.19 59 GLU B O 1
ATOM 3485 N N . GLU B 1 60 ? -8.602 -16.703 18.531 1 88.94 60 GLU B N 1
ATOM 3486 C CA . GLU B 1 60 ? -8.914 -15.289 18.359 1 88.94 60 GLU B CA 1
ATOM 3487 C C . GLU B 1 60 ? -10.406 -15.078 18.125 1 88.94 60 GLU B C 1
ATOM 3489 O O . GLU B 1 60 ? -11.016 -14.164 18.688 1 88.94 60 GLU B O 1
ATOM 3494 N N . SER B 1 61 ? -10.922 -15.883 17.328 1 88.75 61 SER B N 1
ATOM 3495 C CA . SER B 1 61 ? -12.344 -15.781 17.016 1 88.75 61 SER B CA 1
ATOM 3496 C C . SER B 1 61 ? -13.195 -15.93 18.266 1 88.75 61 SER B C 1
ATOM 3498 O O . SER B 1 61 ? -14.156 -15.18 18.469 1 88.75 61 SER B O 1
ATOM 3500 N N . GLU B 1 62 ? -12.859 -16.875 19.062 1 90.06 62 GLU B N 1
ATOM 3501 C CA . GLU B 1 62 ? -13.578 -17.109 20.312 1 90.06 62 GLU B CA 1
ATOM 3502 C C . GLU B 1 62 ? -13.438 -15.922 21.25 1 90.06 62 GLU B C 1
ATOM 3504 O O . GLU B 1 62 ? -14.406 -15.516 21.906 1 90.06 62 GLU B O 1
ATOM 3509 N N . ARG B 1 63 ? -12.266 -15.414 21.312 1 91.12 63 ARG B N 1
ATOM 3510 C CA . ARG B 1 63 ? -11.992 -14.258 22.156 1 91.12 63 ARG B CA 1
ATOM 3511 C C . ARG B 1 63 ? -12.844 -13.062 21.75 1 91.12 63 ARG B C 1
ATOM 3513 O O . ARG B 1 63 ? -13.438 -12.398 22.609 1 91.12 63 ARG B O 1
ATOM 3520 N N . PHE B 1 64 ? -12.953 -12.82 20.516 1 90.5 64 PHE B N 1
ATOM 3521 C CA . PHE B 1 64 ? -13.703 -11.68 20.016 1 90.5 64 PHE B CA 1
ATOM 3522 C C . PHE B 1 64 ? -15.195 -11.883 20.219 1 90.5 64 PHE B C 1
ATOM 3524 O O . PHE B 1 64 ? -15.93 -10.93 20.516 1 90.5 64 PHE B O 1
ATOM 3531 N N . SER B 1 65 ? -15.648 -13.086 20.094 1 88.69 65 SER B N 1
ATOM 3532 C CA . SER B 1 65 ? -17.062 -13.422 20.266 1 88.69 65 SER B CA 1
ATOM 3533 C C . SER B 1 65 ? -17.516 -13.211 21.703 1 88.69 65 SER B C 1
ATOM 3535 O O . SER B 1 65 ? -18.688 -12.961 21.953 1 88.69 65 SER B O 1
ATOM 3537 N N . ALA B 1 66 ? -16.625 -13.297 22.578 1 90 66 ALA B N 1
ATOM 3538 C CA . ALA B 1 66 ? -16.953 -13.234 24 1 90 66 ALA B CA 1
ATOM 3539 C C . ALA B 1 66 ? -17.031 -11.781 24.469 1 90 66 ALA B C 1
ATOM 3541 O O . ALA B 1 66 ? -17.453 -11.516 25.594 1 90 66 ALA B O 1
ATOM 3542 N N . MET B 1 67 ? -16.703 -10.922 23.625 1 88.56 67 MET B N 1
ATOM 3543 C CA . MET B 1 67 ? -16.688 -9.516 24.016 1 88.56 67 MET B CA 1
ATOM 3544 C C . MET B 1 67 ? -18.109 -8.945 24.016 1 88.56 67 MET B C 1
ATOM 3546 O O . MET B 1 67 ? -18.953 -9.352 23.219 1 88.56 67 MET B O 1
ATOM 3550 N N . ASN B 1 68 ? -18.391 -8.023 24.875 1 87.75 68 ASN B N 1
ATOM 3551 C CA . ASN B 1 68 ? -19.719 -7.43 25.031 1 87.75 68 ASN B CA 1
ATOM 3552 C C . ASN B 1 68 ? -19.844 -6.137 24.219 1 87.75 68 ASN B C 1
ATOM 3554 O O . ASN B 1 68 ? -20.484 -5.18 24.672 1 87.75 68 ASN B O 1
ATOM 3558 N N . ILE B 1 69 ? -19.141 -6.059 23.172 1 91 69 ILE B N 1
ATOM 3559 C CA . ILE B 1 69 ? -19.234 -4.938 22.234 1 91 69 ILE B CA 1
ATOM 3560 C C . ILE B 1 69 ? -19.406 -5.457 20.812 1 91 69 ILE B C 1
ATOM 3562 O O . ILE B 1 69 ? -19.094 -6.617 20.531 1 91 69 ILE B O 1
ATOM 3566 N N . PRO B 1 70 ? -19.891 -4.629 19.906 1 92.31 70 PRO B N 1
ATOM 3567 C CA . PRO B 1 70 ? -20 -5.059 18.516 1 92.31 70 PRO B CA 1
ATOM 3568 C C . PRO B 1 70 ? -18.656 -5.328 17.859 1 92.31 70 PRO B C 1
ATOM 3570 O O . PRO B 1 70 ? -17.734 -4.508 17.969 1 92.31 70 PRO B O 1
ATOM 3573 N N . VAL B 1 71 ? -18.594 -6.5 17.219 1 93.31 71 VAL B N 1
ATOM 3574 C CA . VAL B 1 71 ? -17.359 -6.91 16.531 1 93.31 71 VAL B CA 1
ATOM 3575 C C . VAL B 1 71 ? -17.703 -7.371 15.117 1 93.31 71 VAL B C 1
ATOM 3577 O O . VAL B 1 71 ? -18.641 -8.141 14.914 1 93.31 71 VAL B O 1
ATOM 3580 N N . VAL B 1 72 ? -16.953 -6.867 14.164 1 94.56 72 VAL B N 1
ATOM 3581 C CA . VAL B 1 72 ? -17.062 -7.332 12.781 1 94.56 72 VAL B CA 1
ATOM 3582 C C . VAL B 1 72 ? -15.781 -8.039 12.367 1 94.56 72 VAL B C 1
ATOM 3584 O O . VAL B 1 72 ? -14.688 -7.465 12.469 1 94.56 72 VAL B O 1
ATOM 3587 N N . ASP B 1 73 ? -15.891 -9.266 11.93 1 94.44 73 ASP B N 1
ATOM 3588 C CA . ASP B 1 73 ? -14.75 -10.016 11.406 1 94.44 73 ASP B CA 1
ATOM 3589 C C . ASP B 1 73 ? -14.672 -9.914 9.891 1 94.44 73 ASP B C 1
ATOM 3591 O O . ASP B 1 73 ? -15.656 -10.156 9.195 1 94.44 73 ASP B O 1
ATOM 3595 N N . VAL B 1 74 ? -13.438 -9.594 9.398 1 94.5 74 VAL B N 1
ATOM 3596 C CA . VAL B 1 74 ? -13.289 -9.391 7.957 1 94.5 74 VAL B CA 1
ATOM 3597 C C . VAL B 1 74 ? -12.547 -10.578 7.34 1 94.5 74 VAL B C 1
ATOM 3599 O O . VAL B 1 74 ? -12.453 -10.68 6.117 1 94.5 74 VAL B O 1
ATOM 3602 N N . ALA B 1 75 ? -11.992 -11.469 8.094 1 89.19 75 ALA B N 1
ATOM 3603 C CA . ALA B 1 75 ? -11.312 -12.664 7.598 1 89.19 75 ALA B CA 1
ATOM 3604 C C . ALA B 1 75 ? -12.305 -13.797 7.367 1 89.19 75 ALA B C 1
ATOM 3606 O O . ALA B 1 75 ? -12.227 -14.508 6.363 1 89.19 75 ALA B O 1
ATOM 3607 N N . CYS B 1 76 ? -13.195 -13.969 8.352 1 86.81 76 CYS B N 1
ATOM 3608 C CA . CYS B 1 76 ? -14.258 -14.969 8.305 1 86.81 76 CYS B CA 1
ATOM 3609 C C . CYS B 1 76 ? -13.703 -16.344 7.992 1 86.81 76 CYS B C 1
ATOM 3611 O O . CYS B 1 76 ? -14.211 -17.047 7.113 1 86.81 76 CYS B O 1
ATOM 3613 N N . ALA B 1 77 ? -12.641 -16.656 8.688 1 87.12 77 ALA B N 1
ATOM 3614 C CA . ALA B 1 77 ? -11.922 -17.906 8.422 1 87.12 77 ALA B CA 1
ATOM 3615 C C . ALA B 1 77 ? -12.578 -19.078 9.141 1 87.12 77 ALA B C 1
ATOM 3617 O O . ALA B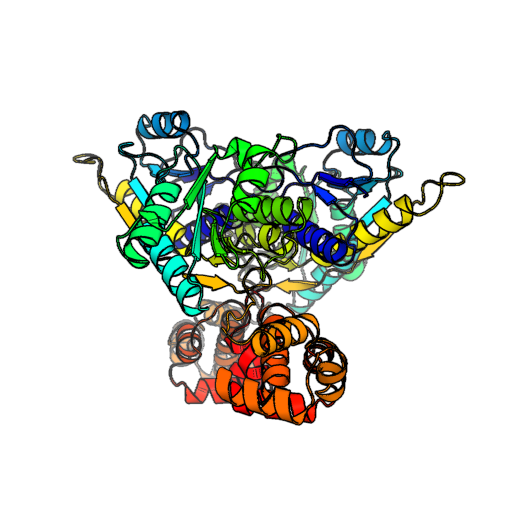 1 77 ? -12.359 -20.234 8.781 1 87.12 77 ALA B O 1
ATOM 3618 N N . TYR B 1 78 ? -13.422 -18.766 10.086 1 84.44 78 TYR B N 1
ATOM 3619 C CA . TYR B 1 78 ? -13.969 -19.828 10.922 1 84.44 78 TYR B CA 1
ATOM 3620 C C . TYR B 1 78 ? -15.477 -19.688 11.055 1 84.44 78 TYR B C 1
ATOM 3622 O O . TYR B 1 78 ? -15.992 -18.594 11.266 1 84.44 78 TYR B O 1
ATOM 3630 N N . PRO B 1 79 ? -16.125 -20.766 10.938 1 79 79 PRO B N 1
ATOM 3631 C CA . PRO B 1 79 ? -17.594 -20.75 10.984 1 79 79 PRO B CA 1
ATOM 3632 C C . PRO B 1 79 ? -18.125 -20.672 12.406 1 79 79 PRO B C 1
ATOM 3634 O O . PRO B 1 79 ? -17.422 -21 13.359 1 79 79 PRO B O 1
ATOM 3637 N N . GLY B 1 80 ? -19.406 -20.141 12.508 1 76.12 80 GLY B N 1
ATOM 3638 C CA . GLY B 1 80 ? -20.188 -20.25 13.727 1 76.12 80 GLY B CA 1
ATOM 3639 C C . GLY B 1 80 ? -19.672 -19.359 14.844 1 76.12 80 GLY B C 1
ATOM 3640 O O . GLY B 1 80 ? -19.766 -19.719 16.016 1 76.12 80 GLY B O 1
ATOM 3641 N N . THR B 1 81 ? -19.031 -18.266 14.586 1 78.88 81 THR B N 1
ATOM 3642 C CA . THR B 1 81 ? -18.422 -17.438 15.617 1 78.88 81 THR B CA 1
ATOM 3643 C C . THR B 1 81 ? -19.438 -16.5 16.25 1 78.88 81 THR B C 1
ATOM 3645 O O . THR B 1 81 ? -19.234 -16 17.359 1 78.88 81 THR B O 1
ATOM 3648 N N . GLY B 1 82 ? -20.547 -16.25 15.562 1 82.38 82 GLY B N 1
ATOM 3649 C CA . GLY B 1 82 ? -21.531 -15.289 16.031 1 82.38 82 GLY B CA 1
ATOM 3650 C C . GLY B 1 82 ? -21.109 -13.852 15.789 1 82.38 82 GLY B C 1
ATOM 3651 O O . GLY B 1 82 ? -21.875 -12.922 16.062 1 82.38 82 GLY B O 1
ATOM 3652 N N . LEU B 1 83 ? -20 -13.656 15.242 1 88.81 83 LEU B N 1
ATOM 3653 C CA . LEU B 1 83 ? -19.547 -12.312 14.914 1 88.81 83 LEU B CA 1
ATOM 3654 C C . LEU B 1 83 ? -20.234 -11.789 13.664 1 88.81 83 LEU B C 1
ATOM 3656 O O . LEU B 1 83 ? -20.688 -12.578 12.82 1 88.81 83 LEU B O 1
ATOM 3660 N N . MET B 1 84 ? -20.422 -10.461 13.609 1 91.94 84 MET B N 1
ATOM 3661 C CA . MET B 1 84 ? -20.75 -9.898 12.305 1 91.94 84 MET B CA 1
ATOM 3662 C C . MET B 1 84 ? -19.609 -10.094 11.312 1 91.94 84 MET B C 1
ATOM 3664 O O . MET B 1 84 ? -18.438 -10.094 11.703 1 91.94 84 MET B O 1
ATOM 3668 N N . GLU B 1 85 ? -20.047 -10.289 10.07 1 92.94 85 GLU B N 1
ATOM 3669 C CA . GLU B 1 85 ? -19.031 -10.625 9.094 1 92.94 85 GLU B CA 1
ATOM 3670 C C . GLU B 1 85 ? -19.156 -9.773 7.84 1 92.94 85 GLU B C 1
ATOM 3672 O O . GLU B 1 85 ? -20.266 -9.539 7.348 1 92.94 85 GLU B O 1
ATOM 3677 N N . ALA B 1 86 ? -18.141 -9.156 7.438 1 93.56 86 ALA B N 1
ATOM 3678 C CA . ALA B 1 86 ? -17.922 -8.602 6.105 1 93.56 86 ALA B CA 1
ATOM 3679 C C . ALA B 1 86 ? -16.797 -9.344 5.379 1 93.56 86 ALA B C 1
ATOM 3681 O O . ALA B 1 86 ? -15.656 -9.336 5.824 1 93.56 86 ALA B O 1
ATOM 3682 N N . TYR B 1 87 ? -17.156 -10.047 4.273 1 91.44 87 TYR B N 1
ATOM 3683 C CA . TYR B 1 87 ? -16.156 -10.969 3.746 1 91.44 87 TYR B CA 1
ATOM 3684 C C . TYR B 1 87 ? -16.172 -10.969 2.223 1 91.44 87 TYR B C 1
ATOM 3686 O O . TYR B 1 87 ? -17.062 -10.391 1.602 1 91.44 87 TYR B O 1
ATOM 3694 N N . ASN B 1 88 ? -15.133 -11.5 1.662 1 94.38 88 ASN B N 1
ATOM 3695 C CA . ASN B 1 88 ? -15.039 -11.781 0.234 1 94.38 88 ASN B CA 1
ATOM 3696 C C . ASN B 1 88 ? -15.828 -13.031 -0.141 1 94.38 88 ASN B C 1
ATOM 3698 O O . ASN B 1 88 ? -15.773 -14.039 0.566 1 94.38 88 ASN B O 1
ATOM 3702 N N . ASP B 1 89 ? -16.625 -12.969 -1.227 1 94.06 89 ASP B N 1
ATOM 3703 C CA . ASP B 1 89 ? -17.25 -14.172 -1.754 1 94.06 89 ASP B CA 1
ATOM 3704 C C . ASP B 1 89 ? -16.219 -15.133 -2.322 1 94.06 89 ASP B C 1
ATOM 3706 O O . ASP B 1 89 ? -15.891 -15.07 -3.508 1 94.06 89 ASP B O 1
ATOM 3710 N N . ASP B 1 90 ? -15.867 -16.031 -1.5 1 96.31 90 ASP B N 1
ATOM 3711 C CA . ASP B 1 90 ? -14.75 -16.906 -1.848 1 96.31 90 ASP B CA 1
ATOM 3712 C C . ASP B 1 90 ? -15.18 -17.969 -2.861 1 96.31 90 ASP B C 1
ATOM 3714 O O . ASP B 1 90 ? -14.367 -18.406 -3.68 1 96.31 90 ASP B O 1
ATOM 3718 N N . GLU B 1 91 ? -16.438 -18.375 -2.842 1 94.69 91 GLU B N 1
ATOM 3719 C CA . GLU B 1 91 ? -16.922 -19.281 -3.881 1 94.69 91 GLU B CA 1
ATOM 3720 C C . GLU B 1 91 ? -16.859 -18.625 -5.258 1 94.69 91 GLU B C 1
ATOM 3722 O O . GLU B 1 91 ? -16.391 -19.234 -6.223 1 94.69 91 GLU B O 1
ATOM 3727 N N . GLU B 1 92 ? -17.281 -17.406 -5.25 1 93.69 92 GLU B N 1
ATOM 3728 C CA . GLU B 1 92 ? -17.188 -16.672 -6.504 1 93.69 92 GLU B CA 1
ATOM 3729 C C . GLU B 1 92 ? -15.742 -16.469 -6.926 1 93.69 92 GLU B C 1
ATOM 3731 O O . GLU B 1 92 ? -15.43 -16.453 -8.117 1 93.69 92 GLU B O 1
ATOM 3736 N N . THR B 1 93 ? -14.875 -16.297 -5.996 1 96.94 93 THR B N 1
ATOM 3737 C CA . THR B 1 93 ? -13.453 -16.172 -6.281 1 96.94 93 THR B CA 1
ATOM 3738 C C . THR B 1 93 ? -12.93 -17.422 -6.977 1 96.94 93 THR B C 1
ATOM 3740 O O . THR B 1 93 ? -12.195 -17.328 -7.965 1 96.94 93 THR B O 1
ATOM 3743 N N . GLY B 1 94 ? -13.359 -18.547 -6.43 1 96.31 94 GLY B N 1
ATOM 3744 C CA . GLY B 1 94 ? -12.984 -19.812 -7.059 1 96.31 94 GLY B CA 1
ATOM 3745 C C . GLY B 1 94 ? -13.523 -19.953 -8.469 1 96.31 94 GLY B C 1
ATOM 3746 O O . GLY B 1 94 ? -12.805 -20.375 -9.375 1 96.31 94 GLY B O 1
ATOM 3747 N N . ARG B 1 95 ? -14.781 -19.531 -8.633 1 91.81 95 ARG B N 1
ATOM 3748 C CA . ARG B 1 95 ? -15.414 -19.609 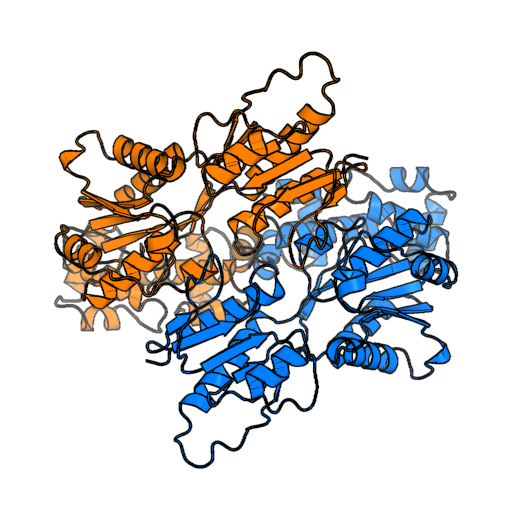-9.953 1 91.81 95 ARG B CA 1
ATOM 3749 C C . ARG B 1 95 ? -14.688 -18.734 -10.961 1 91.81 95 ARG B C 1
ATOM 3751 O O . ARG B 1 95 ? -14.461 -19.141 -12.102 1 91.81 95 ARG B O 1
ATOM 3758 N N . ARG B 1 96 ? -14.273 -17.609 -10.516 1 91.31 96 ARG B N 1
ATOM 3759 C CA . ARG B 1 96 ? -13.57 -16.672 -11.375 1 91.31 96 ARG B CA 1
ATOM 3760 C C . ARG B 1 96 ? -12.203 -17.219 -11.773 1 91.31 96 ARG B C 1
ATOM 3762 O O . ARG B 1 96 ? -11.789 -17.078 -12.93 1 91.31 96 ARG B O 1
ATOM 3769 N N . GLY B 1 97 ? -11.562 -17.781 -10.797 1 95 97 GLY B N 1
ATOM 3770 C CA . GLY B 1 97 ? -10.289 -18.406 -11.109 1 95 97 GLY B CA 1
ATOM 3771 C C . GLY B 1 97 ? -10.414 -19.531 -12.125 1 95 97 GLY B C 1
ATOM 3772 O O . GLY B 1 97 ? -9.633 -19.609 -13.07 1 95 97 GLY B O 1
ATOM 3773 N N . ALA B 1 98 ? -11.422 -20.328 -11.961 1 91.06 98 ALA B N 1
ATOM 3774 C CA . ALA B 1 98 ? -11.672 -21.453 -12.859 1 91.06 98 ALA B CA 1
ATOM 3775 C C . ALA B 1 98 ? -11.992 -20.953 -14.266 1 91.06 98 ALA B C 1
ATOM 3777 O O . ALA B 1 98 ? -11.445 -21.469 -15.25 1 91.06 98 ALA B O 1
ATOM 3778 N N . ALA B 1 99 ? -12.859 -20 -14.312 1 85.06 99 ALA B N 1
ATOM 3779 C CA . ALA B 1 99 ? -13.266 -19.453 -15.602 1 85.06 99 ALA B CA 1
ATOM 3780 C C . ALA B 1 99 ? -12.07 -18.875 -16.359 1 85.06 99 ALA B C 1
ATOM 3782 O O . ALA B 1 99 ? -11.914 -19.109 -17.562 1 85.06 99 ALA B O 1
ATOM 3783 N N . TYR B 1 100 ? -11.266 -18.156 -15.703 1 86.25 100 TYR B N 1
ATOM 3784 C CA . TYR B 1 100 ? -10.086 -17.547 -16.297 1 86.25 100 TYR B CA 1
ATOM 3785 C C . TYR B 1 100 ? -9.109 -18.594 -16.812 1 86.25 100 TYR B C 1
ATOM 3787 O O . TYR B 1 100 ? -8.703 -18.547 -17.969 1 86.25 100 TYR B O 1
ATOM 3795 N N . LEU B 1 101 ? -8.797 -19.578 -15.961 1 88.88 101 LEU B N 1
ATOM 3796 C CA . LEU B 1 101 ? -7.82 -20.594 -16.328 1 88.88 101 LEU B CA 1
ATOM 3797 C C . LEU B 1 101 ? -8.344 -21.469 -17.469 1 88.88 101 LEU B C 1
ATOM 3799 O O . LEU B 1 101 ? -7.582 -21.859 -18.359 1 88.88 101 LEU B O 1
ATOM 3803 N N . ARG B 1 102 ? -9.578 -21.719 -17.453 1 82.81 102 ARG B N 1
ATOM 3804 C CA . ARG B 1 102 ? -10.188 -22.469 -18.547 1 82.81 102 ARG B CA 1
ATOM 3805 C C . ARG B 1 102 ? -10.117 -21.672 -19.844 1 82.81 102 ARG B C 1
ATOM 3807 O O . ARG B 1 102 ? -9.891 -22.25 -20.922 1 82.81 102 ARG B O 1
ATOM 3814 N N . SER B 1 103 ? -10.336 -20.422 -19.719 1 77.25 103 SER B N 1
ATOM 3815 C CA . SER B 1 103 ? -10.328 -19.562 -20.891 1 77.25 103 SER B CA 1
ATOM 3816 C C . SER B 1 103 ? -8.961 -19.531 -21.547 1 77.25 103 SER B C 1
ATOM 3818 O O . SER B 1 103 ? -8.836 -19.219 -22.734 1 77.25 103 SER B O 1
ATOM 3820 N N . LEU B 1 104 ? -7.938 -19.922 -20.781 1 78.44 104 LEU B N 1
ATOM 3821 C CA . LEU B 1 104 ? -6.582 -19.984 -21.328 1 78.44 104 LEU B CA 1
ATOM 3822 C C . LEU B 1 104 ? -6.363 -21.266 -22.109 1 78.44 104 LEU B C 1
ATOM 3824 O O . LEU B 1 104 ? -5.344 -21.406 -22.797 1 78.44 104 LEU B O 1
ATOM 3828 N N . GLY B 1 105 ? -7.289 -22.219 -22 1 75.88 105 GLY B N 1
ATOM 3829 C CA . GLY B 1 105 ? -7.258 -23.406 -22.828 1 75.88 105 GLY B CA 1
ATOM 3830 C C . GLY B 1 105 ? -6.789 -24.641 -22.078 1 75.88 105 GLY B C 1
ATOM 3831 O O . GLY B 1 105 ? -6.629 -25.719 -22.672 1 75.88 105 GLY B O 1
ATOM 3832 N N . PHE B 1 106 ? -6.621 -24.562 -20.797 1 83.5 106 PHE B N 1
ATOM 3833 C CA . PHE B 1 106 ? -6.125 -25.688 -20.016 1 83.5 106 PHE B CA 1
ATOM 3834 C C . PHE B 1 106 ? -7.172 -26.797 -19.938 1 83.5 106 PHE B C 1
ATOM 3836 O O . PHE B 1 106 ? -8.375 -26.516 -19.922 1 83.5 106 PHE B O 1
ATOM 3843 N N . GLN B 1 107 ? -6.582 -28 -19.859 1 80.06 107 GLN B N 1
ATOM 3844 C CA . GLN B 1 107 ? -7.461 -29.156 -19.719 1 80.06 107 GLN B CA 1
ATOM 3845 C C . GLN B 1 107 ? -7.191 -29.891 -18.406 1 80.06 107 GLN B C 1
ATOM 3847 O O . GLN B 1 107 ? -7.953 -30.781 -18.016 1 80.06 107 GLN B O 1
ATOM 3852 N N . SER B 1 108 ? -6.113 -29.641 -17.828 1 88 108 SER B N 1
ATOM 3853 C CA . SER B 1 108 ? -5.754 -30.188 -16.516 1 88 108 SER B CA 1
ATOM 3854 C C . SER B 1 108 ? -5.703 -29.094 -15.453 1 88 108 SER B C 1
ATOM 3856 O O . SER B 1 108 ? -5.219 -27.984 -15.711 1 88 108 SER B O 1
ATOM 3858 N N . PHE B 1 109 ? -6.293 -29.484 -14.289 1 92.12 109 PHE B N 1
ATOM 3859 C CA . PHE B 1 109 ? -6.441 -28.469 -13.242 1 92.12 109 PHE B CA 1
ATOM 3860 C C . PHE B 1 109 ? -5.996 -29.031 -11.898 1 92.12 109 PHE B C 1
ATOM 3862 O O . PHE B 1 109 ? -6.152 -30.219 -11.625 1 92.12 109 PHE B O 1
ATOM 3869 N N . ALA B 1 110 ? -5.414 -28.141 -11.156 1 96 110 ALA B N 1
ATOM 3870 C CA . ALA B 1 110 ? -4.973 -28.469 -9.805 1 96 110 ALA B CA 1
ATOM 3871 C C . ALA B 1 110 ? -5.238 -27.312 -8.844 1 96 110 ALA B C 1
ATOM 3873 O O . ALA B 1 110 ? -5.473 -26.188 -9.273 1 96 110 ALA B O 1
ATOM 3874 N N . PHE B 1 111 ? -5.309 -27.656 -7.508 1 97.19 111 PHE B N 1
ATOM 3875 C CA . PHE B 1 111 ? -5.59 -26.641 -6.484 1 97.19 111 PHE B CA 1
ATOM 3876 C C . PHE B 1 111 ? -4.602 -26.766 -5.328 1 97.19 111 PHE B C 1
ATOM 3878 O O . PHE B 1 111 ? -4.363 -27.859 -4.82 1 97.19 111 PHE B O 1
ATOM 3885 N N . GLY B 1 112 ? -3.939 -25.625 -5.035 1 98.5 112 GLY B N 1
ATOM 3886 C CA . GLY B 1 112 ? -3.172 -25.516 -3.807 1 98.5 112 GLY B CA 1
ATOM 3887 C C . GLY B 1 112 ? -3.92 -24.797 -2.697 1 98.5 112 GLY B C 1
ATOM 3888 O O . GLY B 1 112 ? -4.152 -23.594 -2.777 1 98.5 112 GLY B O 1
ATOM 3889 N N . GLY B 1 113 ? -4.199 -25.531 -1.656 1 97.94 113 GLY B N 1
ATOM 3890 C CA . GLY B 1 113 ? -5.102 -24.969 -0.661 1 97.94 113 GLY B CA 1
ATOM 3891 C C . GLY B 1 113 ? -4.477 -24.859 0.717 1 97.94 113 GLY B C 1
ATOM 3892 O O . GLY B 1 113 ? -3.312 -25.219 0.907 1 97.94 113 GLY B O 1
ATOM 3893 N N . ILE B 1 114 ? -5.234 -24.188 1.615 1 96.06 114 ILE B N 1
ATOM 3894 C CA . ILE B 1 114 ? -4.852 -24.016 3.012 1 96.06 114 ILE B CA 1
ATOM 3895 C C . ILE B 1 114 ? -5.82 -24.781 3.912 1 96.06 114 ILE B C 1
ATOM 3897 O O . ILE B 1 114 ? -7.02 -24.5 3.928 1 96.06 114 ILE B O 1
ATOM 3901 N N . GLU B 1 115 ? -5.191 -25.641 4.676 1 94.44 115 GLU B N 1
ATOM 3902 C CA . GLU B 1 115 ? -5.984 -26.484 5.566 1 94.44 115 GLU B CA 1
ATOM 3903 C C . GLU B 1 115 ? -6.609 -25.656 6.691 1 94.44 115 GLU B C 1
ATOM 3905 O O . GLU B 1 115 ? -5.984 -24.75 7.223 1 94.44 115 GLU B O 1
ATOM 3910 N N . GLY B 1 116 ? -7.828 -26.031 7.023 1 89.12 116 GLY B N 1
ATOM 3911 C CA . GLY B 1 116 ? -8.453 -25.484 8.227 1 89.12 116 GLY B CA 1
ATOM 3912 C C . GLY B 1 116 ? -9.016 -24.094 8.031 1 89.12 116 GLY B C 1
ATOM 3913 O O . GLY B 1 116 ? -9.289 -23.391 9.008 1 89.12 116 GLY B O 1
ATOM 3914 N N . THR B 1 117 ? -9.164 -23.656 6.883 1 91.12 117 THR B N 1
ATOM 3915 C CA . THR B 1 117 ? -9.672 -22.312 6.625 1 91.12 117 THR B CA 1
ATOM 3916 C C . THR B 1 117 ? -10.891 -22.359 5.715 1 91.12 117 THR B C 1
ATOM 3918 O O . THR B 1 117 ? -10.859 -22.969 4.648 1 91.12 117 THR B O 1
ATOM 3921 N N . LEU B 1 118 ? -11.906 -21.625 6.121 1 92.31 118 LEU B N 1
ATOM 3922 C CA . LEU B 1 118 ? -13.18 -21.656 5.406 1 92.31 118 LEU B CA 1
ATOM 3923 C C . LEU B 1 118 ? -13.055 -21.016 4.035 1 92.31 118 LEU B C 1
ATOM 3925 O O . LEU B 1 118 ? -13.617 -21.5 3.055 1 92.31 118 LEU B O 1
ATOM 3929 N N . TRP B 1 119 ? -12.375 -19.875 3.951 1 94.06 119 TRP B N 1
ATOM 3930 C CA . TRP B 1 119 ? -12.297 -19.172 2.67 1 94.06 119 TRP B CA 1
ATOM 3931 C C . TRP B 1 119 ? -11.531 -20.016 1.645 1 94.06 119 TRP B C 1
ATOM 3933 O O . TRP B 1 119 ? -11.859 -19.984 0.455 1 94.06 119 TRP B O 1
ATOM 3943 N N . SER B 1 120 ? -10.5 -20.734 2.021 1 96.25 120 SER B N 1
ATOM 3944 C CA . SER B 1 120 ? -9.805 -21.625 1.101 1 96.25 120 SER B CA 1
ATOM 3945 C C . SER B 1 120 ? -10.727 -22.734 0.587 1 96.25 120 SER B C 1
ATOM 3947 O O . SER B 1 120 ? -10.75 -23.016 -0.61 1 96.25 120 SER B O 1
ATOM 3949 N N . ARG B 1 121 ? -11.445 -23.312 1.476 1 95.38 121 ARG B N 1
ATOM 3950 C CA . ARG B 1 121 ? -12.383 -24.359 1.107 1 95.38 121 ARG B CA 1
ATOM 3951 C C . ARG B 1 121 ? -13.438 -23.844 0.132 1 95.38 121 ARG B C 1
ATOM 3953 O O . ARG B 1 121 ? -13.773 -24.531 -0.84 1 95.38 121 ARG B O 1
ATOM 3960 N N . ARG B 1 122 ? -13.922 -22.703 0.398 1 95.69 122 ARG B N 1
ATOM 3961 C CA . ARG B 1 122 ? -14.945 -22.109 -0.454 1 95.69 122 ARG B CA 1
ATOM 3962 C C . ARG B 1 122 ? -14.383 -21.766 -1.831 1 95.69 122 ARG B C 1
ATOM 3964 O O . ARG B 1 122 ? -15.078 -21.906 -2.842 1 95.69 122 ARG B O 1
ATOM 3971 N N . ARG B 1 123 ? -13.172 -21.297 -1.872 1 97.06 123 ARG B N 1
ATOM 3972 C CA . ARG B 1 123 ? -12.523 -21.031 -3.154 1 97.06 123 ARG B CA 1
ATOM 3973 C C . ARG B 1 123 ? -12.383 -22.312 -3.969 1 97.06 123 ARG B C 1
ATOM 3975 O O . ARG B 1 123 ? -12.672 -22.328 -5.168 1 97.06 123 ARG B O 1
ATOM 3982 N N . PHE B 1 124 ? -12.016 -23.391 -3.268 1 95.56 124 PHE B N 1
ATOM 3983 C CA . PHE B 1 124 ? -11.93 -24.672 -3.957 1 95.56 124 PHE B CA 1
ATOM 3984 C C . PHE B 1 124 ? -13.305 -25.125 -4.449 1 95.56 124 PHE B C 1
ATOM 3986 O O . PHE B 1 124 ? -13.43 -25.625 -5.566 1 95.56 124 PHE B O 1
ATOM 3993 N N . GLN B 1 125 ? -14.281 -24.953 -3.588 1 92.69 125 GLN B N 1
ATOM 3994 C CA . GLN B 1 125 ? -15.633 -25.359 -3.963 1 92.69 125 GLN B CA 1
ATOM 3995 C C . GLN B 1 125 ? -16.078 -24.641 -5.234 1 92.69 125 GLN B C 1
ATOM 3997 O O . GLN B 1 125 ? -16.609 -25.281 -6.148 1 92.69 125 GLN B O 1
ATOM 4002 N N . GLY B 1 126 ? -15.867 -23.344 -5.297 1 93.69 126 GLY B N 1
ATOM 4003 C CA . GLY B 1 126 ? -16.219 -22.594 -6.496 1 93.69 126 GLY B CA 1
ATOM 4004 C C . GLY B 1 126 ? -15.422 -23.031 -7.715 1 93.69 126 GLY B C 1
ATOM 4005 O O . GLY B 1 126 ? -15.977 -23.141 -8.812 1 93.69 126 GLY B O 1
ATOM 4006 N N . TYR B 1 127 ? -14.164 -23.281 -7.453 1 94.69 127 TYR B N 1
ATOM 4007 C CA . TYR B 1 127 ? -13.266 -23.75 -8.5 1 94.69 127 TYR B CA 1
ATOM 4008 C C . TYR B 1 127 ? -13.719 -25.094 -9.062 1 94.69 127 TYR B C 1
ATOM 4010 O O . TYR B 1 127 ? -13.844 -25.25 -10.281 1 94.69 127 TYR B O 1
ATOM 4018 N N . PHE B 1 128 ? -14.047 -25.906 -8.211 1 90.81 128 PHE B N 1
ATOM 4019 C CA . PHE B 1 128 ? -14.453 -27.266 -8.547 1 90.81 128 PHE B CA 1
ATOM 4020 C C . PHE B 1 128 ? -15.805 -27.266 -9.258 1 90.81 128 PHE B C 1
ATOM 4022 O O . PHE B 1 128 ? -15.977 -27.922 -10.281 1 90.81 128 PHE B O 1
ATOM 4029 N N . GLU B 1 129 ? -16.703 -26.547 -8.742 1 87.56 129 GLU B N 1
ATOM 4030 C CA . GLU B 1 129 ? -18.062 -26.531 -9.273 1 87.56 129 GLU B CA 1
ATOM 4031 C C . GLU B 1 129 ? -18.094 -25.984 -10.695 1 87.56 129 GLU B C 1
ATOM 4033 O O . GLU B 1 129 ? -18.844 -26.469 -11.539 1 87.56 129 GLU B O 1
ATOM 4038 N N . PHE B 1 130 ? -17.297 -24.969 -10.961 1 87.25 130 PHE B N 1
ATOM 4039 C CA . PHE B 1 130 ? -17.25 -24.375 -12.289 1 87.25 130 PHE B CA 1
ATOM 4040 C C . PHE B 1 130 ? -16.656 -25.344 -13.305 1 87.25 130 PHE B C 1
ATOM 4042 O O . PHE B 1 130 ? -17.141 -25.438 -14.438 1 87.25 130 PHE B O 1
ATOM 4049 N N . LEU B 1 131 ? -15.531 -25.938 -13.078 1 83.81 131 LEU B N 1
ATOM 4050 C CA . LEU B 1 131 ? -14.82 -26.828 -13.992 1 83.81 131 LEU B CA 1
ATOM 4051 C C . LEU B 1 131 ? -15.539 -28.172 -14.125 1 83.81 131 LEU B C 1
ATOM 4053 O O . LEU B 1 131 ? -15.172 -28.984 -14.969 1 83.81 131 LEU B O 1
ATOM 4057 N N . HIS B 1 132 ? -16.734 -28.156 -13.945 1 69.94 132 HIS B N 1
ATOM 4058 C CA . HIS B 1 132 ? -17.609 -29.312 -14.086 1 69.94 132 HIS B CA 1
ATOM 4059 C C . HIS B 1 132 ? -17.188 -30.438 -13.148 1 69.94 132 HIS B C 1
ATOM 4061 O O . HIS B 1 132 ? -16.031 -30.531 -12.773 1 69.94 132 HIS B O 1
ATOM 4067 N N . ARG B 1 133 ? -18.281 -31.031 -12.539 1 55.66 133 ARG B N 1
ATOM 4068 C CA . ARG B 1 133 ? -18.469 -31.938 -11.406 1 55.66 133 ARG B CA 1
ATOM 4069 C C . ARG B 1 133 ? -17.547 -33.156 -11.5 1 55.66 133 ARG B C 1
ATOM 4071 O O . ARG B 1 133 ? -17.5 -33.969 -10.594 1 55.66 133 ARG B O 1
ATOM 4078 N N . ASP B 1 134 ? -16.969 -33.344 -12.633 1 48.5 134 ASP B N 1
ATOM 4079 C CA . ASP B 1 134 ? -16.25 -34.594 -12.344 1 48.5 134 ASP B CA 1
ATOM 4080 C C . ASP B 1 134 ? -14.914 -34.281 -11.656 1 48.5 134 ASP B C 1
ATOM 4082 O O . ASP B 1 134 ? -13.984 -33.781 -12.281 1 48.5 134 ASP B O 1
ATOM 4086 N N . PHE B 1 135 ? -14.984 -34.094 -10.32 1 50.5 135 PHE B N 1
ATOM 4087 C CA . PHE B 1 135 ? -13.93 -33.875 -9.336 1 50.5 135 PHE B CA 1
ATOM 4088 C C . PHE B 1 135 ? -12.68 -34.656 -9.695 1 50.5 135 PHE B C 1
ATOM 4090 O O . PHE B 1 135 ? -11.57 -34.312 -9.305 1 50.5 135 PHE B O 1
ATOM 4097 N N . SER B 1 136 ? -12.992 -35.906 -10.344 1 53.28 136 SER B N 1
ATOM 4098 C CA . SER B 1 136 ? -11.914 -36.875 -10.469 1 53.28 136 SER B CA 1
ATOM 4099 C C . SER B 1 136 ? -10.719 -36.281 -11.203 1 53.28 136 SER B C 1
ATOM 4101 O O . SER B 1 136 ? -9.609 -36.844 -11.133 1 53.28 136 SER B O 1
ATOM 4103 N N . LEU B 1 137 ? -11.008 -34.875 -11.633 1 65 137 LEU B N 1
ATOM 4104 C CA . LEU B 1 137 ? -10 -34.406 -12.578 1 65 137 LEU B CA 1
ATOM 4105 C C . LEU B 1 137 ? -9.148 -33.312 -11.969 1 65 137 LEU B C 1
ATOM 4107 O O . LEU B 1 137 ? -8.117 -32.906 -12.539 1 65 137 LEU B O 1
ATOM 4111 N N . ILE B 1 138 ? -9.578 -32.969 -10.625 1 84.12 138 ILE B N 1
ATOM 4112 C CA . ILE B 1 138 ? -8.773 -31.891 -10.07 1 84.12 138 ILE B CA 1
ATOM 4113 C C . ILE B 1 138 ? -8.016 -32.375 -8.844 1 84.12 138 ILE B C 1
ATOM 4115 O O . ILE B 1 138 ? -8.625 -32.844 -7.867 1 84.12 138 ILE B O 1
ATOM 4119 N N . THR B 1 139 ? -6.754 -32.469 -8.938 1 89.19 139 THR B N 1
ATOM 4120 C CA . THR B 1 139 ? -5.93 -32.844 -7.793 1 89.19 139 THR B CA 1
ATOM 4121 C C . THR B 1 139 ? -5.645 -31.641 -6.906 1 89.19 139 THR B C 1
ATOM 4123 O O . THR B 1 139 ? -5.52 -30.531 -7.402 1 89.19 139 THR B O 1
ATOM 4126 N N . GLN B 1 140 ? -5.641 -31.953 -5.562 1 93.19 140 GLN B N 1
ATOM 4127 C CA . GLN B 1 140 ? -5.41 -30.875 -4.609 1 93.19 140 GLN B CA 1
ATOM 4128 C C . GLN B 1 140 ? -4.246 -31.203 -3.678 1 93.19 140 GLN B C 1
ATOM 4130 O O . GLN B 1 140 ? -3.957 -32.375 -3.426 1 93.19 140 GLN B O 1
ATOM 4135 N N . PHE B 1 141 ? -3.514 -30.172 -3.215 1 97.81 141 PHE B N 1
ATOM 4136 C CA . PHE B 1 141 ? -2.482 -30.219 -2.188 1 97.81 141 PHE B CA 1
ATOM 4137 C C . PHE B 1 141 ? -2.73 -29.172 -1.115 1 97.81 141 PHE B C 1
ATOM 4139 O O . PHE B 1 141 ? -2.781 -27.969 -1.412 1 97.81 141 PHE B O 1
ATOM 4146 N N . GLU B 1 142 ? -2.891 -29.641 0.165 1 97.19 142 GLU B N 1
ATOM 4147 C CA . GLU B 1 142 ? -3.213 -28.688 1.224 1 97.19 142 GLU B CA 1
ATOM 4148 C C . GLU B 1 142 ? -2.256 -28.828 2.404 1 97.19 142 GLU B C 1
ATOM 4150 O O . GLU B 1 142 ? -1.846 -29.938 2.746 1 97.19 142 GLU B O 1
ATOM 4155 N N . ARG B 1 143 ? -1.812 -27.688 2.902 1 97 143 ARG B N 1
ATOM 4156 C CA . ARG B 1 143 ? -1.059 -27.547 4.145 1 97 143 ARG B CA 1
ATOM 4157 C C . ARG B 1 143 ? -1.548 -26.344 4.949 1 97 143 ARG B C 1
ATOM 4159 O O . ARG B 1 143 ? -2.219 -25.453 4.41 1 97 143 ARG B O 1
ATOM 4166 N N . PRO B 1 144 ? -1.295 -26.359 6.27 1 93.06 144 PRO B N 1
ATOM 4167 C CA . PRO B 1 144 ? -1.697 -25.203 7.066 1 93.06 144 PRO B CA 1
ATOM 4168 C C . PRO B 1 144 ? -0.975 -23.922 6.648 1 93.06 144 PRO B C 1
ATOM 4170 O O . PRO B 1 144 ? 0.125 -23.984 6.094 1 93.06 144 PRO B O 1
ATOM 4173 N N . LEU B 1 145 ? -1.624 -22.797 6.969 1 89.62 145 LEU B N 1
ATOM 4174 C CA . LEU B 1 145 ? -1.108 -21.5 6.562 1 89.62 145 LEU B CA 1
ATOM 4175 C C . LEU B 1 145 ? 0.317 -21.297 7.062 1 89.62 145 LEU B C 1
ATOM 4177 O O . LEU B 1 145 ? 1.163 -20.75 6.344 1 89.62 145 LEU B O 1
ATOM 4181 N N . HIS B 1 146 ? 0.592 -21.672 8.297 1 86 146 HIS B N 1
ATOM 4182 C CA . HIS B 1 146 ? 1.921 -21.484 8.867 1 86 146 HIS B CA 1
ATOM 4183 C C . HIS B 1 146 ? 2.977 -22.25 8.078 1 86 146 HIS B C 1
ATOM 4185 O O . HIS B 1 146 ? 4.121 -21.797 7.965 1 86 146 HIS B O 1
ATOM 4191 N N . TRP B 1 147 ? 2.617 -23.391 7.504 1 91.06 147 TRP B N 1
ATOM 4192 C CA . TRP B 1 147 ? 3.527 -24.172 6.68 1 91.06 147 TRP B CA 1
ATOM 4193 C C . TRP B 1 147 ? 3.885 -23.438 5.395 1 91.06 147 TRP B C 1
ATOM 4195 O O . TRP B 1 147 ? 5.051 -23.391 4.992 1 91.06 147 TRP B O 1
ATOM 4205 N N . TRP B 1 148 ? 2.908 -22.828 4.773 1 91.5 148 TRP B N 1
ATOM 4206 C CA . TRP B 1 148 ? 3.127 -22.078 3.541 1 91.5 148 TRP B CA 1
ATOM 4207 C C . TRP B 1 148 ? 3.967 -20.828 3.801 1 91.5 148 TRP B C 1
ATOM 4209 O O . TRP B 1 148 ? 4.738 -20.406 2.941 1 91.5 148 TRP B O 1
ATOM 4219 N N . ARG B 1 149 ? 3.832 -20.234 4.93 1 86.88 149 ARG B N 1
ATOM 4220 C CA . ARG B 1 149 ? 4.477 -18.953 5.246 1 86.88 149 ARG B CA 1
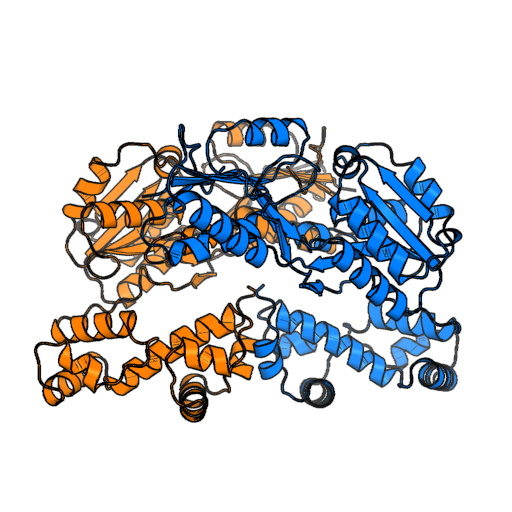ATOM 4221 C C . ARG B 1 149 ? 5.945 -19.156 5.602 1 86.88 149 ARG B C 1
ATOM 4223 O O . ARG B 1 149 ? 6.77 -18.266 5.395 1 86.88 149 ARG B O 1
ATOM 4230 N N . ASP B 1 150 ? 6.305 -20.328 6.094 1 83.38 150 ASP B N 1
ATOM 4231 C CA . ASP B 1 150 ? 7.668 -20.594 6.539 1 83.38 150 ASP B CA 1
ATOM 4232 C C . ASP B 1 150 ? 8.516 -21.172 5.406 1 83.38 150 ASP B C 1
ATOM 4234 O O . ASP B 1 150 ? 8.398 -22.359 5.074 1 83.38 150 ASP B O 1
ATOM 4238 N N . PRO B 1 151 ? 9.391 -20.406 4.887 1 79.69 151 PRO B N 1
ATOM 4239 C CA . PRO B 1 151 ? 10.172 -20.875 3.742 1 79.69 151 PRO B CA 1
ATOM 4240 C C . PRO B 1 151 ? 11.188 -21.953 4.125 1 79.69 151 PRO B C 1
ATOM 4242 O O . PRO B 1 151 ? 11.727 -22.641 3.252 1 79.69 151 PRO B O 1
ATOM 4245 N N . ALA B 1 152 ? 11.438 -22.125 5.387 1 78.38 152 ALA B N 1
ATOM 4246 C CA . ALA B 1 152 ? 12.484 -23.047 5.84 1 78.38 152 ALA B CA 1
ATOM 4247 C C . ALA B 1 152 ? 11.961 -24.469 5.941 1 78.38 152 ALA B C 1
ATOM 4249 O O . ALA B 1 152 ? 12.75 -25.422 6.055 1 78.38 152 ALA B O 1
ATOM 4250 N N . LEU B 1 153 ? 10.672 -24.641 5.852 1 86.38 153 LEU B N 1
ATOM 4251 C CA . LEU B 1 153 ? 10.094 -25.969 6.039 1 86.38 153 LEU B CA 1
ATOM 4252 C C . LEU B 1 153 ? 10.273 -26.812 4.789 1 86.38 153 LEU B C 1
ATOM 4254 O O . LEU B 1 153 ? 10.305 -26.297 3.674 1 86.38 153 LEU B O 1
ATOM 4258 N N . ASP B 1 154 ? 10.398 -28.094 5.031 1 91.19 154 ASP B N 1
ATOM 4259 C CA . ASP B 1 154 ? 10.594 -29.062 3.963 1 91.19 154 ASP B CA 1
ATOM 4260 C C . ASP B 1 154 ? 9.383 -29.109 3.037 1 91.19 154 ASP B C 1
ATOM 4262 O O . ASP B 1 154 ? 8.242 -29.141 3.5 1 91.19 154 ASP B O 1
ATOM 4266 N N . ARG B 1 155 ? 9.703 -29.125 1.66 1 95.12 155 ARG B N 1
ATOM 4267 C CA . ARG B 1 155 ? 8.617 -29.125 0.681 1 95.12 155 ARG B CA 1
ATOM 4268 C C . ARG B 1 155 ? 8.75 -30.297 -0.286 1 95.12 155 ARG B C 1
ATOM 4270 O O . ARG B 1 155 ? 8.352 -30.203 -1.449 1 95.12 155 ARG B O 1
ATOM 4277 N N . THR B 1 156 ? 9.305 -31.359 0.2 1 97.44 156 THR B N 1
ATOM 4278 C CA . THR B 1 156 ? 9.508 -32.531 -0.622 1 97.44 156 THR B CA 1
ATOM 4279 C C . THR B 1 156 ? 8.18 -33.094 -1.123 1 97.44 156 THR B C 1
ATOM 4281 O O . THR B 1 156 ? 8.055 -33.469 -2.295 1 97.44 156 THR B O 1
ATOM 4284 N N . ASP B 1 157 ? 7.223 -33.125 -0.259 1 97.56 157 ASP B N 1
ATOM 4285 C CA . ASP B 1 157 ? 5.914 -33.656 -0.641 1 97.56 157 ASP B CA 1
ATOM 4286 C C . ASP B 1 157 ? 5.27 -32.781 -1.714 1 97.56 157 ASP B C 1
ATOM 4288 O O . ASP B 1 157 ? 4.648 -33.281 -2.648 1 97.56 157 ASP B O 1
ATOM 4292 N N . LEU B 1 158 ? 5.395 -31.531 -1.57 1 98.31 158 LEU B N 1
ATOM 4293 C CA . LEU B 1 158 ? 4.875 -30.609 -2.568 1 98.31 158 LEU B CA 1
ATOM 4294 C C . LEU B 1 158 ? 5.57 -30.812 -3.912 1 98.31 158 LEU B C 1
ATOM 4296 O O . LEU B 1 158 ? 4.914 -30.859 -4.953 1 98.31 158 LEU B O 1
ATOM 4300 N N . LYS B 1 159 ? 6.82 -30.906 -3.861 1 98.25 159 LYS B N 1
ATOM 4301 C CA . LYS B 1 159 ? 7.609 -31.094 -5.074 1 98.25 159 LYS B CA 1
ATOM 4302 C C . LYS B 1 159 ? 7.215 -32.375 -5.793 1 98.25 159 LYS B C 1
ATOM 4304 O O . LYS B 1 159 ? 7.051 -32.375 -7.012 1 98.25 159 LYS B O 1
ATOM 4309 N N . GLN B 1 160 ? 7.078 -33.406 -5.02 1 97.94 160 GLN B N 1
ATOM 4310 C CA . GLN B 1 160 ? 6.652 -34.688 -5.598 1 97.94 160 GLN B CA 1
ATOM 4311 C C . GLN B 1 160 ? 5.27 -34.562 -6.223 1 97.94 160 GLN B C 1
ATOM 4313 O O . GLN B 1 160 ? 5.031 -35.094 -7.316 1 97.94 160 GLN B O 1
ATOM 4318 N N . TRP B 1 161 ? 4.418 -33.906 -5.547 1 98.19 161 TRP B N 1
ATOM 4319 C CA . TRP B 1 161 ? 3.064 -33.688 -6.055 1 98.19 161 TRP B CA 1
ATOM 4320 C C . TRP B 1 161 ? 3.092 -32.906 -7.367 1 98.19 161 TRP B C 1
ATOM 4322 O O . TRP B 1 161 ? 2.432 -33.281 -8.336 1 98.19 161 TRP B O 1
ATOM 4332 N N . LEU B 1 162 ? 3.852 -31.891 -7.465 1 98.19 162 LEU B N 1
ATOM 4333 C CA . LEU B 1 162 ? 3.955 -31.047 -8.656 1 98.19 162 LEU B CA 1
ATOM 4334 C C . LEU B 1 162 ? 4.484 -31.844 -9.836 1 98.19 162 LEU B C 1
ATOM 4336 O O . LEU B 1 162 ? 4 -31.688 -10.961 1 98.19 162 LEU B O 1
ATOM 4340 N N . GLN B 1 163 ? 5.406 -32.688 -9.578 1 96.88 163 GLN B N 1
ATOM 4341 C CA . GLN B 1 163 ? 6.004 -33.5 -10.625 1 96.88 163 GLN B CA 1
ATOM 4342 C C . GLN B 1 163 ? 5.016 -34.531 -11.141 1 96.88 163 GLN B C 1
ATOM 4344 O O . GLN B 1 163 ? 5.145 -35.031 -12.273 1 96.88 163 GLN B O 1
ATOM 4349 N N . SER B 1 164 ? 4.094 -34.875 -10.336 1 96.19 164 SER B N 1
ATOM 4350 C CA . SER B 1 164 ? 3.135 -35.906 -10.695 1 96.19 164 SER B CA 1
ATOM 4351 C C . SER B 1 164 ? 2.004 -35.344 -11.555 1 96.19 164 SER B C 1
ATOM 4353 O O . SER B 1 164 ? 1.241 -36.094 -12.156 1 96.19 164 SER B O 1
ATOM 4355 N N . LEU B 1 165 ? 1.884 -34.062 -11.648 1 94.44 165 LEU B N 1
ATOM 4356 C CA . LEU B 1 165 ? 0.781 -33.406 -12.359 1 94.44 165 LEU B CA 1
ATOM 4357 C C . LEU B 1 165 ? 0.936 -33.594 -13.867 1 94.44 165 LEU B C 1
ATOM 4359 O O . LEU B 1 165 ? 2.057 -33.625 -14.383 1 94.44 165 LEU B O 1
ATOM 4363 N N . SER B 1 166 ? -0.276 -33.656 -14.492 1 89.5 166 SER B N 1
ATOM 4364 C CA . SER B 1 166 ? -0.257 -33.625 -15.945 1 89.5 166 SER B CA 1
ATOM 4365 C C . SER B 1 166 ? 0.234 -32.25 -16.453 1 89.5 166 SER B C 1
ATOM 4367 O O . SER B 1 166 ? 0.029 -31.234 -15.797 1 89.5 166 SER B O 1
ATOM 4369 N N . ARG B 1 167 ? 0.867 -32.312 -17.578 1 86.56 167 ARG B N 1
ATOM 4370 C CA . ARG B 1 167 ? 1.366 -31.078 -18.141 1 86.56 167 ARG B CA 1
ATOM 4371 C C . ARG B 1 167 ? 0.831 -30.859 -19.562 1 86.56 167 ARG B C 1
ATOM 4373 O O . ARG B 1 167 ? 0.732 -31.812 -20.344 1 86.56 167 ARG B O 1
ATOM 4380 N N . PRO B 1 168 ? 0.333 -29.719 -19.875 1 87.31 168 PRO B N 1
ATOM 4381 C CA . PRO B 1 168 ? 0.296 -28.547 -19 1 87.31 168 PRO B CA 1
ATOM 4382 C C . PRO B 1 168 ? -0.896 -28.562 -18.047 1 87.31 168 PRO B C 1
ATOM 4384 O O . PRO B 1 168 ? -1.945 -29.109 -18.375 1 87.31 168 PRO B O 1
ATOM 4387 N N . THR B 1 169 ? -0.647 -27.953 -16.875 1 92.5 169 THR B N 1
ATOM 4388 C CA . THR B 1 169 ? -1.711 -27.906 -15.875 1 92.5 169 THR B CA 1
ATOM 4389 C C . THR B 1 169 ? -1.88 -26.484 -15.344 1 92.5 169 THR B C 1
ATOM 4391 O O . THR B 1 169 ? -0.896 -25.766 -15.156 1 92.5 169 THR B O 1
ATOM 4394 N N . ALA B 1 170 ? -3.168 -26.094 -15.18 1 93.19 170 ALA B N 1
ATOM 4395 C CA . ALA B 1 170 ? -3.488 -24.844 -14.5 1 93.19 170 ALA B CA 1
ATOM 4396 C C . ALA B 1 170 ? -3.686 -25.062 -13.008 1 93.19 170 ALA B C 1
ATOM 4398 O O . ALA B 1 170 ? -4.52 -25.875 -12.594 1 93.19 170 ALA B O 1
ATOM 4399 N N . LEU B 1 171 ? -2.92 -24.344 -12.227 1 97.56 171 LEU B N 1
ATOM 4400 C CA . LEU B 1 171 ? -2.979 -24.5 -10.781 1 97.56 171 LEU B CA 1
ATOM 4401 C C . LEU B 1 171 ? -3.512 -23.234 -10.117 1 97.56 171 LEU B C 1
ATOM 4403 O O . LEU B 1 171 ? -2.961 -22.156 -10.312 1 97.56 171 LEU B O 1
ATOM 4407 N N . PHE B 1 172 ? -4.641 -23.359 -9.406 1 98.25 172 PHE B N 1
ATOM 4408 C CA . PHE B 1 172 ? -5.238 -22.297 -8.625 1 98.25 172 PHE B CA 1
ATOM 4409 C C . PHE B 1 172 ? -4.773 -22.359 -7.176 1 98.25 172 PHE B C 1
ATOM 4411 O O . PHE B 1 172 ? -5.074 -23.312 -6.465 1 98.25 172 PHE B O 1
ATOM 4418 N N . ALA B 1 173 ? -3.967 -21.344 -6.777 1 98.75 173 ALA B N 1
ATOM 4419 C CA . ALA B 1 173 ? -3.514 -21.25 -5.395 1 98.75 173 ALA B CA 1
ATOM 4420 C C . ALA B 1 173 ? -4.523 -20.484 -4.543 1 98.75 173 ALA B C 1
ATOM 4422 O O . ALA B 1 173 ? -5.07 -19.469 -4.977 1 98.75 173 ALA B O 1
ATOM 4423 N N . ALA B 1 174 ? -4.723 -20.922 -3.34 1 98.06 174 ALA B N 1
ATOM 4424 C CA . ALA B 1 174 ? -5.734 -20.344 -2.457 1 98.06 174 ALA B CA 1
ATOM 4425 C C . ALA B 1 174 ? -5.426 -18.875 -2.166 1 98.06 174 ALA B C 1
ATOM 4427 O O . ALA B 1 174 ? -6.336 -18.078 -1.929 1 98.06 174 ALA B O 1
ATOM 4428 N N . ASN B 1 175 ? -4.227 -18.531 -2.037 1 96.69 175 ASN B N 1
ATOM 4429 C CA . ASN B 1 175 ? -3.785 -17.141 -1.922 1 96.69 175 ASN B CA 1
ATOM 4430 C C . ASN B 1 175 ? -2.367 -16.953 -2.461 1 96.69 175 ASN B C 1
ATOM 4432 O O . ASN B 1 175 ? -1.761 -17.906 -2.955 1 96.69 175 ASN B O 1
ATOM 4436 N N . ASP B 1 176 ? -1.84 -15.805 -2.395 1 96.12 176 ASP B N 1
ATOM 4437 C CA . ASP B 1 176 ? -0.599 -15.461 -3.082 1 96.12 176 ASP B CA 1
ATOM 4438 C C . ASP B 1 176 ? 0.604 -16.109 -2.404 1 96.12 176 ASP B C 1
ATOM 4440 O O . ASP B 1 176 ? 1.601 -16.422 -3.061 1 96.12 176 ASP B O 1
ATOM 4444 N N . ILE B 1 177 ? 0.545 -16.359 -1.123 1 94.06 177 ILE B N 1
ATOM 4445 C CA . ILE B 1 177 ? 1.671 -17.031 -0.471 1 94.06 177 ILE B CA 1
ATOM 4446 C C . ILE B 1 177 ? 1.764 -18.469 -0.946 1 94.06 177 ILE B C 1
ATOM 4448 O O . ILE B 1 177 ? 2.861 -19 -1.146 1 94.06 177 ILE B O 1
ATOM 4452 N N . VAL B 1 178 ? 0.643 -19.078 -1.094 1 96.75 178 VAL B N 1
ATOM 4453 C CA . VAL B 1 178 ? 0.609 -20.422 -1.659 1 96.75 178 VAL B CA 1
ATOM 4454 C C . VAL B 1 178 ? 1.177 -20.406 -3.076 1 96.75 178 VAL B C 1
ATOM 4456 O O . VAL B 1 178 ? 2.021 -21.234 -3.426 1 96.75 178 VAL B O 1
ATOM 4459 N N . GLY B 1 179 ? 0.732 -19.453 -3.844 1 97.62 179 GLY B N 1
ATOM 4460 C CA . GLY B 1 179 ? 1.235 -19.297 -5.199 1 97.62 179 GLY B CA 1
ATOM 4461 C C . GLY B 1 179 ? 2.74 -19.125 -5.262 1 97.62 179 GLY B C 1
ATOM 4462 O O . GLY B 1 179 ? 3.41 -19.734 -6.094 1 97.62 179 GLY B O 1
ATOM 4463 N N . LEU B 1 180 ? 3.238 -18.297 -4.379 1 93.81 180 LEU B N 1
ATOM 4464 C CA . LEU B 1 180 ? 4.676 -18.047 -4.328 1 93.81 180 LEU B CA 1
ATOM 4465 C C . LEU B 1 180 ? 5.441 -19.344 -4.047 1 93.81 180 LEU B C 1
ATOM 4467 O O . LEU B 1 180 ? 6.418 -19.641 -4.734 1 93.81 180 LEU B O 1
ATOM 4471 N N . ARG B 1 181 ? 4.992 -20.109 -3.088 1 94.44 181 ARG B N 1
ATOM 4472 C CA . ARG B 1 181 ? 5.688 -21.344 -2.707 1 94.44 181 ARG B CA 1
ATOM 4473 C C . ARG B 1 181 ? 5.625 -22.375 -3.826 1 94.44 181 ARG B C 1
ATOM 4475 O O . ARG B 1 181 ? 6.582 -23.125 -4.043 1 94.44 181 ARG B O 1
ATOM 4482 N N . ILE B 1 182 ? 4.527 -22.375 -4.5 1 97.88 182 ILE B N 1
ATOM 4483 C CA . ILE B 1 182 ? 4.367 -23.297 -5.617 1 97.88 182 ILE B CA 1
ATOM 4484 C C . ILE B 1 182 ? 5.344 -22.938 -6.73 1 97.88 182 ILE B C 1
ATOM 4486 O O . ILE B 1 182 ? 6.051 -23.812 -7.254 1 97.88 182 ILE B O 1
ATOM 4490 N N . ILE B 1 183 ? 5.43 -21.688 -7.062 1 95.88 183 ILE B N 1
ATOM 4491 C CA . ILE B 1 183 ? 6.324 -21.219 -8.125 1 95.88 183 ILE B CA 1
ATOM 4492 C C . ILE B 1 183 ? 7.77 -21.531 -7.742 1 95.88 183 ILE B C 1
ATOM 4494 O O . ILE B 1 183 ? 8.539 -22.031 -8.562 1 95.88 183 ILE B O 1
ATOM 4498 N N . GLU B 1 184 ? 8.094 -21.297 -6.5 1 91 184 GLU B N 1
ATOM 4499 C CA . GLU B 1 184 ? 9.438 -21.594 -6.016 1 91 184 GLU B CA 1
ATOM 4500 C C . GLU B 1 184 ? 9.75 -23.094 -6.133 1 91 184 GLU B C 1
ATOM 4502 O O . GLU B 1 184 ? 10.844 -23.469 -6.555 1 91 184 GLU B O 1
ATOM 4507 N N . SER B 1 185 ? 8.844 -23.875 -5.754 1 96.5 185 SER B N 1
ATOM 4508 C CA . SER B 1 185 ? 9.023 -25.312 -5.781 1 96.5 185 SER B CA 1
ATOM 4509 C C . SER B 1 185 ? 9.133 -25.828 -7.215 1 96.5 185 SER B C 1
ATOM 4511 O O . SER B 1 185 ? 9.914 -26.75 -7.492 1 96.5 185 SER B O 1
ATOM 4513 N N . CYS B 1 186 ? 8.344 -25.266 -8.117 1 96.5 186 CYS B N 1
ATOM 4514 C CA . CYS B 1 186 ? 8.453 -25.609 -9.531 1 96.5 186 CYS B CA 1
ATOM 4515 C C . CYS B 1 186 ? 9.867 -25.359 -10.039 1 96.5 186 CYS B C 1
ATOM 4517 O O . CYS B 1 186 ? 10.461 -26.219 -10.695 1 96.5 186 CYS B O 1
ATOM 4519 N N . LYS B 1 187 ? 10.352 -24.234 -9.711 1 90.25 187 LYS B N 1
ATOM 4520 C CA . LYS B 1 187 ? 11.695 -23.859 -10.133 1 90.25 187 LYS B CA 1
ATOM 4521 C C . LYS B 1 187 ? 12.727 -24.875 -9.625 1 90.25 187 LYS B C 1
ATOM 4523 O O . LYS B 1 187 ? 13.625 -25.281 -10.359 1 90.25 187 LYS B O 1
ATOM 4528 N N . GLU B 1 188 ? 12.555 -25.328 -8.477 1 91 188 GLU B N 1
ATOM 4529 C CA . GLU B 1 188 ? 13.508 -26.219 -7.828 1 91 188 GLU B CA 1
ATOM 4530 C C . GLU B 1 188 ? 13.516 -27.594 -8.5 1 91 188 GLU B C 1
ATOM 4532 O O . GLU B 1 188 ? 14.547 -28.266 -8.516 1 91 188 GLU B O 1
ATOM 4537 N N . VAL B 1 189 ? 12.438 -27.938 -9.039 1 95.69 189 VAL B N 1
ATOM 4538 C CA . VAL B 1 189 ? 12.359 -29.281 -9.609 1 95.69 189 VAL B CA 1
ATOM 4539 C C . VAL B 1 189 ? 12.383 -29.203 -11.133 1 95.69 189 VAL B C 1
ATOM 4541 O O . VAL B 1 189 ? 12.094 -30.188 -11.812 1 95.69 189 VAL B O 1
ATOM 4544 N N . GLY B 1 190 ? 12.555 -28.031 -11.672 1 93.56 190 GLY B N 1
ATOM 4545 C CA . GLY B 1 190 ? 12.766 -27.859 -13.102 1 93.56 190 GLY B CA 1
ATOM 4546 C C . GLY B 1 190 ? 11.469 -27.781 -13.891 1 93.56 190 GLY B C 1
ATOM 4547 O O . GLY B 1 190 ? 11.445 -28.078 -15.086 1 93.56 190 GLY B O 1
ATOM 4548 N N . LEU B 1 191 ? 10.383 -27.516 -13.281 1 94.44 191 LEU B N 1
ATOM 4549 C CA . LEU B 1 191 ? 9.117 -27.281 -13.961 1 94.44 191 LEU B CA 1
ATOM 4550 C C . LEU B 1 191 ? 8.969 -25.828 -14.367 1 94.44 191 LEU B C 1
ATOM 4552 O O . LEU B 1 191 ? 9.219 -24.922 -13.555 1 94.44 191 LEU B O 1
ATOM 4556 N N . SER B 1 192 ? 8.57 -25.641 -15.523 1 91.44 192 SER B N 1
ATOM 4557 C CA . SER B 1 192 ? 8.453 -24.281 -16.047 1 91.44 192 SER B CA 1
ATOM 4558 C C . SER B 1 192 ? 7.102 -23.672 -15.695 1 91.44 192 SER B C 1
ATOM 4560 O O . SER B 1 192 ? 6.062 -24.312 -15.859 1 91.44 192 SER B O 1
ATOM 4562 N N . VAL B 1 193 ? 7.074 -22.5 -15.227 1 93.25 193 VAL B N 1
ATOM 4563 C CA . VAL B 1 193 ? 5.898 -21.656 -15.062 1 93.25 193 VAL B CA 1
ATOM 4564 C C . VAL B 1 193 ? 5.938 -20.516 -16.078 1 93.25 193 VAL B C 1
ATOM 4566 O O . VAL B 1 193 ? 6.891 -19.734 -16.109 1 93.25 193 VAL B O 1
ATOM 4569 N N . PRO B 1 194 ? 4.977 -20.406 -16.906 1 91.44 194 PRO B N 1
ATOM 4570 C CA . PRO B 1 194 ? 3.639 -21 -16.859 1 91.44 194 PRO B CA 1
ATOM 4571 C C . PRO B 1 194 ? 3.496 -22.203 -17.781 1 91.44 194 PRO B C 1
ATOM 4573 O O . PRO B 1 194 ? 2.438 -22.844 -17.812 1 91.44 194 PRO B O 1
ATOM 4576 N N . SER B 1 195 ? 4.469 -22.594 -18.438 1 84.19 195 SER B N 1
ATOM 4577 C CA . SER B 1 195 ? 4.301 -23.531 -19.547 1 84.19 195 SER B CA 1
ATOM 4578 C C . SER B 1 195 ? 3.924 -24.922 -19.047 1 84.19 195 SER B C 1
ATOM 4580 O O . SER B 1 195 ? 3.041 -25.562 -19.609 1 84.19 195 SER B O 1
ATOM 4582 N N . ASP B 1 196 ? 4.656 -25.391 -18.062 1 91 196 ASP B N 1
ATOM 4583 C CA . ASP B 1 196 ? 4.305 -26.688 -17.484 1 91 196 ASP B CA 1
ATOM 4584 C C . ASP B 1 196 ? 3.145 -26.547 -16.5 1 91 196 ASP B C 1
ATOM 4586 O O . ASP B 1 196 ? 2.188 -27.328 -16.531 1 91 196 ASP B O 1
ATOM 4590 N N . ILE B 1 197 ? 3.301 -25.578 -15.641 1 95.25 197 ILE B N 1
ATOM 4591 C CA . ILE B 1 197 ? 2.291 -25.297 -14.633 1 95.25 197 ILE B CA 1
ATOM 4592 C C . ILE B 1 197 ? 2.02 -23.797 -14.586 1 95.25 197 ILE B C 1
ATOM 4594 O O . ILE B 1 197 ? 2.91 -23 -14.258 1 95.25 197 ILE B O 1
ATOM 4598 N N . SER B 1 198 ? 0.82 -23.422 -14.961 1 95.12 198 SER B N 1
ATOM 4599 C CA . SER B 1 198 ? 0.394 -22.031 -14.789 1 95.12 198 SER B CA 1
ATOM 4600 C C . SER B 1 198 ? -0.215 -21.812 -13.406 1 95.12 198 SER B C 1
ATOM 4602 O O . SER B 1 198 ? -0.983 -22.641 -12.922 1 95.12 198 SER B O 1
ATOM 4604 N N . VAL B 1 199 ? 0.19 -20.688 -12.766 1 98.12 199 VAL B N 1
ATOM 4605 C CA . VAL B 1 199 ? -0.212 -20.5 -11.375 1 98.12 199 VAL B CA 1
ATOM 4606 C C . VAL B 1 199 ? -0.998 -19.203 -11.242 1 98.12 199 VAL B C 1
ATOM 4608 O O . VAL B 1 199 ? -0.548 -18.141 -11.695 1 98.12 199 VAL B O 1
ATOM 4611 N N . LEU B 1 200 ? -2.152 -19.281 -10.688 1 98.31 200 LEU B N 1
ATOM 4612 C CA . LEU B 1 200 ? -3.002 -18.141 -10.359 1 98.31 200 LEU B CA 1
ATOM 4613 C C . LEU B 1 200 ? -3.217 -18.047 -8.852 1 98.31 200 LEU B C 1
ATOM 4615 O O . LEU B 1 200 ? -3.617 -19.016 -8.211 1 98.31 200 LEU B O 1
ATOM 4619 N N . GLY B 1 201 ? -2.896 -16.859 -8.305 1 98.62 201 GLY B N 1
ATOM 4620 C CA . GLY B 1 201 ? -3.121 -16.641 -6.883 1 98.62 201 GLY B CA 1
ATOM 4621 C C . GLY B 1 201 ? -4.348 -15.789 -6.594 1 98.62 201 GLY B C 1
ATOM 4622 O O . GLY B 1 201 ? -5.191 -15.586 -7.473 1 98.62 201 GLY B O 1
ATOM 4623 N N . VAL B 1 202 ? -4.512 -15.414 -5.324 1 98.19 202 VAL B N 1
ATOM 4624 C CA . VAL B 1 202 ? -5.605 -14.57 -4.855 1 98.19 202 VAL B CA 1
ATOM 4625 C C . VAL B 1 202 ? -5.074 -13.547 -3.857 1 98.19 202 VAL B C 1
ATOM 4627 O O . VAL B 1 202 ? -4.137 -13.828 -3.107 1 98.19 202 VAL B O 1
ATOM 4630 N N . ASP B 1 203 ? -5.684 -12.344 -3.848 1 95.94 203 ASP B N 1
ATOM 4631 C CA . ASP B 1 203 ? -5.449 -11.234 -2.928 1 95.94 203 ASP B CA 1
ATOM 4632 C C . ASP B 1 203 ? -4.727 -10.078 -3.627 1 95.94 203 ASP B C 1
ATOM 4634 O O . ASP B 1 203 ? -4.855 -8.922 -3.225 1 95.94 203 ASP B O 1
ATOM 4638 N N . ASP B 1 204 ? -3.885 -10.453 -4.621 1 95.81 204 ASP B N 1
ATOM 4639 C CA . ASP B 1 204 ? -3.076 -9.469 -5.336 1 95.81 204 ASP B CA 1
ATOM 4640 C C . ASP B 1 204 ? -2.164 -8.703 -4.379 1 95.81 204 ASP B C 1
ATOM 4642 O O . ASP B 1 204 ? -2.166 -7.473 -4.359 1 95.81 204 ASP B O 1
ATOM 4646 N N . GLU B 1 205 ? -1.555 -9.5 -3.479 1 93.94 205 GLU B N 1
ATOM 4647 C CA . GLU B 1 205 ? -0.473 -8.93 -2.682 1 93.94 205 GLU B CA 1
ATOM 4648 C C . GLU B 1 205 ? 0.724 -8.57 -3.557 1 93.94 205 GLU B C 1
ATOM 4650 O O . GLU B 1 205 ? 1.515 -9.438 -3.928 1 93.94 205 GLU B O 1
ATOM 4655 N N . ASP B 1 206 ? 0.867 -7.32 -3.795 1 90.25 206 ASP B N 1
ATOM 4656 C CA . ASP B 1 206 ? 1.787 -6.852 -4.828 1 90.25 206 ASP B CA 1
ATOM 4657 C C . ASP B 1 206 ? 3.219 -7.285 -4.523 1 90.25 206 ASP B C 1
ATOM 4659 O O . ASP B 1 206 ? 3.959 -7.676 -5.426 1 90.25 206 ASP B O 1
ATOM 4663 N N . LEU B 1 207 ? 3.629 -7.219 -3.273 1 90.19 207 LEU B N 1
ATOM 4664 C CA . LEU B 1 207 ? 4.996 -7.582 -2.92 1 90.19 207 LEU B CA 1
ATOM 4665 C C . LEU B 1 207 ? 5.258 -9.055 -3.205 1 90.19 207 LEU B C 1
ATOM 4667 O O . LEU B 1 207 ? 6.285 -9.406 -3.791 1 90.19 207 LEU B O 1
ATOM 4671 N N . LEU B 1 208 ? 4.316 -9.914 -2.871 1 90.94 208 LEU B N 1
ATOM 4672 C CA . LEU B 1 208 ? 4.477 -11.344 -3.121 1 90.94 208 LEU B CA 1
ATOM 4673 C C . LEU B 1 208 ? 4.406 -11.648 -4.613 1 90.94 208 LEU B C 1
ATOM 4675 O O . LEU B 1 208 ? 5.195 -12.445 -5.125 1 90.94 208 LEU B O 1
ATOM 4679 N N . CYS B 1 209 ? 3.449 -11.047 -5.25 1 93.19 209 CYS B N 1
ATOM 4680 C CA . CYS B 1 209 ? 3.256 -11.281 -6.676 1 93.19 209 CYS B CA 1
ATOM 4681 C C . CYS B 1 209 ? 4.492 -10.883 -7.469 1 93.19 209 CYS B C 1
ATOM 4683 O O . CYS B 1 209 ? 4.906 -11.594 -8.383 1 93.19 209 CYS B O 1
ATOM 4685 N N . GLU B 1 210 ? 5.078 -9.797 -7.055 1 86.75 210 GLU B N 1
ATOM 4686 C CA . GLU B 1 210 ? 6.27 -9.312 -7.75 1 86.75 210 GLU B CA 1
ATOM 4687 C C . GLU B 1 210 ? 7.5 -10.125 -7.359 1 86.75 210 GLU B C 1
ATOM 4689 O O . GLU B 1 210 ? 8.406 -10.32 -8.172 1 86.75 210 GLU B O 1
ATOM 4694 N N . LEU B 1 211 ? 7.535 -10.609 -6.176 1 86.88 211 LEU B N 1
ATOM 4695 C CA . LEU B 1 211 ? 8.656 -11.398 -5.684 1 86.88 211 LEU B CA 1
ATOM 4696 C C . LEU B 1 211 ? 8.734 -12.742 -6.406 1 86.88 211 LEU B C 1
ATOM 4698 O O . LEU B 1 211 ? 9.828 -13.258 -6.645 1 86.88 211 LEU B O 1
ATOM 4702 N N . ALA B 1 212 ? 7.609 -13.242 -6.707 1 89.94 212 ALA B N 1
ATOM 4703 C CA . ALA B 1 212 ? 7.559 -14.508 -7.434 1 89.94 212 ALA B CA 1
ATOM 4704 C C . ALA B 1 212 ? 8.281 -14.398 -8.773 1 89.94 212 ALA B C 1
ATOM 4706 O O . ALA B 1 212 ? 8.266 -13.344 -9.414 1 89.94 212 ALA B O 1
ATOM 4707 N N . ASP B 1 213 ? 8.922 -15.516 -9.102 1 85.44 213 ASP B N 1
ATOM 4708 C CA . ASP B 1 213 ? 9.617 -15.594 -10.383 1 85.44 213 ASP B CA 1
ATOM 4709 C C . ASP B 1 213 ? 9.273 -16.875 -11.125 1 85.44 213 ASP B C 1
ATOM 4711 O O . ASP B 1 213 ? 9.773 -17.953 -10.781 1 85.44 213 ASP B O 1
ATOM 4715 N N . PRO B 1 214 ? 8.492 -16.734 -12.234 1 89.06 214 PRO B N 1
ATOM 4716 C CA . PRO B 1 214 ? 7.871 -15.547 -12.836 1 89.06 214 PRO B CA 1
ATOM 4717 C C . PRO B 1 214 ? 6.844 -14.891 -11.914 1 89.06 214 PRO B C 1
ATOM 4719 O O . PRO B 1 214 ? 6.359 -15.531 -10.977 1 89.06 214 PRO B O 1
ATOM 4722 N N . SER B 1 215 ? 6.527 -13.57 -12.148 1 91.38 215 SER B N 1
ATOM 4723 C CA . SER B 1 215 ? 5.59 -12.82 -11.32 1 91.38 215 SER B CA 1
ATOM 4724 C C . SER B 1 215 ? 4.211 -13.477 -11.312 1 91.38 215 SER B C 1
ATOM 4726 O O . SER B 1 215 ? 3.752 -13.984 -12.336 1 91.38 215 SER B O 1
ATOM 4728 N N . LEU B 1 216 ? 3.549 -13.406 -10.203 1 95.94 216 LEU B N 1
ATOM 4729 C CA . LEU B 1 216 ? 2.35 -14.195 -9.922 1 95.94 216 LEU B CA 1
ATOM 4730 C C . LEU B 1 216 ? 1.094 -13.422 -10.328 1 95.94 216 LEU B C 1
ATOM 4732 O O . LEU B 1 216 ? 0.864 -12.312 -9.852 1 95.94 216 LEU B O 1
ATOM 4736 N N . SER B 1 217 ? 0.328 -14 -11.258 1 95.81 217 SER B N 1
ATOM 4737 C CA . SER B 1 217 ? -1.023 -13.508 -11.508 1 95.81 217 SER B CA 1
ATOM 4738 C C . SER B 1 217 ? -1.932 -13.766 -10.305 1 95.81 217 SER B C 1
ATOM 4740 O O . SER B 1 217 ? -1.775 -14.766 -9.602 1 95.81 217 SER B O 1
ATOM 4742 N N . SER B 1 218 ? -2.873 -12.812 -10.07 1 97.56 218 SER B N 1
ATOM 4743 C CA . SER B 1 218 ? -3.662 -12.93 -8.852 1 97.56 218 SER B CA 1
ATOM 4744 C C . SER B 1 218 ? -5.035 -12.281 -9.016 1 97.56 218 SER B C 1
ATOM 4746 O O . SER B 1 218 ? -5.184 -11.305 -9.742 1 97.56 218 SER B O 1
ATOM 4748 N N . ILE B 1 219 ? -6.004 -12.875 -8.398 1 95.81 219 ILE B N 1
ATOM 4749 C CA . ILE B 1 219 ? -7.324 -12.258 -8.32 1 95.81 219 ILE B CA 1
ATOM 4750 C C . ILE B 1 219 ? -7.324 -11.164 -7.254 1 95.81 219 ILE B C 1
ATOM 4752 O O . ILE B 1 219 ? -6.984 -11.422 -6.094 1 95.81 219 ILE B O 1
ATOM 4756 N N . ARG B 1 220 ? -7.637 -10.008 -7.625 1 92.69 220 ARG B N 1
ATOM 4757 C CA . ARG B 1 220 ? -7.746 -8.906 -6.672 1 92.69 220 ARG B CA 1
ATOM 4758 C C . ARG B 1 220 ? -9.086 -8.93 -5.949 1 92.69 220 ARG B C 1
ATOM 4760 O O . ARG B 1 220 ? -10.125 -9.164 -6.57 1 92.69 220 ARG B O 1
ATOM 4767 N N . LEU B 1 221 ? -9.062 -8.719 -4.656 1 93.75 221 LEU B N 1
ATOM 4768 C CA . LEU B 1 221 ? -10.289 -8.648 -3.869 1 93.75 221 LEU B CA 1
ATOM 4769 C C . LEU B 1 221 ? -10.703 -7.199 -3.645 1 93.75 221 LEU B C 1
ATOM 4771 O O . LEU B 1 221 ? -9.883 -6.289 -3.756 1 93.75 221 LEU B O 1
ATOM 4775 N N . ASN B 1 222 ? -11.969 -7.02 -3.371 1 90.56 222 ASN B N 1
ATOM 4776 C CA . ASN B 1 222 ? -12.477 -5.691 -3.049 1 90.56 222 ASN B CA 1
ATOM 4777 C C . ASN B 1 222 ? -12.328 -5.379 -1.562 1 90.56 222 ASN B C 1
ATOM 4779 O O . ASN B 1 222 ? -13.312 -5.09 -0.882 1 90.56 222 ASN B O 1
ATOM 4783 N N . CYS B 1 223 ? -11.094 -5.316 -1.117 1 95.25 223 CYS B N 1
ATOM 4784 C CA . CYS B 1 223 ? -10.812 -5.191 0.307 1 95.25 223 CYS B CA 1
ATOM 4785 C C . CYS B 1 223 ? -11.266 -3.84 0.839 1 95.25 223 CYS B C 1
ATOM 4787 O O . CYS B 1 223 ? -11.742 -3.742 1.973 1 95.25 223 CYS B O 1
ATOM 4789 N N . GLU B 1 224 ? -11.062 -2.805 0.057 1 90.69 224 GLU B N 1
ATOM 4790 C CA . GLU B 1 224 ? -11.57 -1.504 0.482 1 90.69 224 GLU B CA 1
ATOM 4791 C C . GLU B 1 224 ? -13.086 -1.541 0.68 1 90.69 224 GLU B C 1
ATOM 4793 O O . GLU B 1 224 ? -13.602 -1.005 1.663 1 90.69 224 GLU B O 1
ATOM 4798 N N . GLY B 1 225 ? -13.727 -2.16 -0.297 1 89.75 225 GLY B N 1
ATOM 4799 C CA . GLY B 1 225 ? -15.164 -2.346 -0.155 1 89.75 225 GLY B CA 1
ATOM 4800 C C . GLY B 1 225 ? -15.547 -3.127 1.089 1 89.75 225 GLY B C 1
ATOM 4801 O O . GLY B 1 225 ? -16.5 -2.77 1.784 1 89.75 225 GLY B O 1
ATOM 4802 N N . ILE B 1 226 ? -14.844 -4.148 1.366 1 93.75 226 ILE B N 1
ATOM 4803 C CA . ILE B 1 226 ? -15.078 -4.957 2.559 1 93.75 226 ILE B CA 1
ATOM 4804 C C . ILE B 1 226 ? -14.922 -4.09 3.807 1 93.75 226 ILE B C 1
ATOM 4806 O O . ILE B 1 226 ? -15.719 -4.188 4.742 1 93.75 226 ILE B O 1
ATOM 4810 N N . GLY B 1 227 ? -13.891 -3.221 3.809 1 94.44 227 GLY B N 1
ATOM 4811 C CA . GLY B 1 227 ? -13.703 -2.297 4.914 1 94.44 227 GLY B CA 1
ATOM 4812 C C . GLY B 1 227 ? -14.883 -1.358 5.113 1 94.44 227 GLY B C 1
ATOM 4813 O O . GLY B 1 227 ? -15.312 -1.129 6.246 1 94.44 227 GLY B O 1
ATOM 4814 N N . MET B 1 228 ? -15.398 -0.841 4.039 1 89.62 228 MET B N 1
ATOM 4815 C CA . MET B 1 228 ? -16.547 0.062 4.102 1 89.62 228 MET B CA 1
ATOM 4816 C C . MET B 1 228 ? -17.766 -0.652 4.656 1 89.62 228 MET B C 1
ATOM 4818 O O . MET B 1 228 ? -18.469 -0.114 5.512 1 89.62 228 MET B O 1
ATOM 4822 N N . VAL B 1 229 ? -17.953 -1.842 4.172 1 90.56 229 VAL B N 1
ATOM 4823 C CA . VAL B 1 229 ? -19.109 -2.631 4.609 1 90.56 229 VAL B CA 1
ATOM 4824 C C . VAL B 1 229 ? -18.969 -2.975 6.09 1 90.56 229 VAL B C 1
ATOM 4826 O O . VAL B 1 229 ? -19.938 -2.92 6.844 1 90.56 229 VAL B O 1
ATOM 4829 N N . ALA B 1 230 ? -17.781 -3.336 6.5 1 94.75 230 ALA B N 1
ATOM 4830 C CA . ALA B 1 230 ? -17.531 -3.65 7.906 1 94.75 230 ALA B CA 1
ATOM 4831 C C . ALA B 1 230 ? -17.844 -2.457 8.797 1 94.75 230 ALA B C 1
ATOM 4833 O O . ALA B 1 230 ? -18.484 -2.609 9.844 1 94.75 230 ALA B O 1
ATOM 4834 N N . ALA B 1 231 ? -17.406 -1.311 8.359 1 92 231 ALA B N 1
ATOM 4835 C CA . ALA B 1 231 ? -17.672 -0.084 9.109 1 92 231 ALA B CA 1
ATOM 4836 C C . ALA B 1 231 ? -19.172 0.21 9.164 1 92 231 ALA B C 1
ATOM 4838 O O . ALA B 1 231 ? -19.688 0.615 10.211 1 92 231 ALA B O 1
ATOM 4839 N N . GLU B 1 232 ? -19.797 -0.012 8.039 1 89.81 232 GLU B N 1
ATOM 4840 C CA . GLU B 1 232 ? -21.234 0.199 7.977 1 89.81 232 GLU B CA 1
ATOM 4841 C C . GLU B 1 232 ? -21.969 -0.721 8.945 1 89.81 232 GLU B C 1
ATOM 4843 O O . GLU B 1 232 ? -22.875 -0.283 9.664 1 89.81 232 GLU B O 1
ATOM 4848 N N . LEU B 1 233 ? -21.625 -1.962 8.906 1 91.62 233 LEU B N 1
ATOM 4849 C CA . LEU B 1 233 ? -22.219 -2.932 9.812 1 91.62 233 LEU B CA 1
ATOM 4850 C C . LEU B 1 233 ? -22.016 -2.521 11.266 1 91.62 233 LEU B C 1
ATOM 4852 O O . LEU B 1 233 ? -22.938 -2.576 12.078 1 91.62 233 LEU B O 1
ATOM 4856 N N . LEU B 1 234 ? -20.828 -2.104 11.57 1 92.06 234 LEU B N 1
ATOM 4857 C CA . LEU B 1 234 ? -20.484 -1.689 12.93 1 92.06 234 LEU B CA 1
ATOM 4858 C C . LEU B 1 234 ? -21.312 -0.469 13.344 1 92.06 234 LEU B C 1
ATOM 4860 O O . LEU B 1 234 ? -21.812 -0.406 14.461 1 92.06 234 LEU B O 1
ATOM 4864 N N . ASP B 1 235 ? -21.438 0.445 12.469 1 89.56 235 ASP B N 1
ATOM 4865 C CA . ASP B 1 235 ? -22.188 1.669 12.719 1 89.56 235 ASP B CA 1
ATOM 4866 C C . ASP B 1 235 ? -23.641 1.357 13.055 1 89.56 235 ASP B C 1
ATOM 4868 O O . ASP B 1 235 ? -24.203 1.915 14 1 89.56 235 ASP B O 1
ATOM 4872 N N . LYS B 1 236 ? -24.234 0.484 12.242 1 87.88 236 LYS B N 1
ATOM 4873 C CA . LYS B 1 236 ? -25.609 0.071 12.469 1 87.88 236 LYS B CA 1
ATOM 4874 C C . LYS B 1 236 ? -25.766 -0.596 13.836 1 87.88 236 LYS B C 1
ATOM 4876 O O . LYS B 1 236 ? -26.734 -0.346 14.547 1 87.88 236 LYS B O 1
ATOM 4881 N N . ALA B 1 237 ? -24.797 -1.395 14.195 1 88.62 237 ALA B N 1
ATOM 4882 C CA . ALA B 1 237 ? -24.828 -2.098 15.477 1 88.62 237 ALA B CA 1
ATOM 4883 C C . ALA B 1 237 ? -24.719 -1.121 16.641 1 88.62 237 ALA B C 1
ATOM 4885 O O . ALA B 1 237 ? -25.344 -1.311 17.688 1 88.62 237 ALA B O 1
ATOM 4886 N N . LEU B 1 238 ? -23.922 -0.122 16.5 1 88.56 238 LEU B N 1
ATOM 4887 C CA . LEU B 1 238 ? -23.688 0.868 17.547 1 88.56 238 LEU B CA 1
ATOM 4888 C C . LEU B 1 238 ? -24.891 1.772 17.734 1 88.56 238 LEU B C 1
ATOM 4890 O O . LEU B 1 238 ? -25.141 2.273 18.828 1 88.56 238 LEU B O 1
ATOM 4894 N N . ASN B 1 239 ? -25.578 2.078 16.719 1 83.25 239 ASN B N 1
ATOM 4895 C CA . ASN B 1 239 ? -26.734 2.963 16.766 1 83.25 239 ASN B CA 1
ATOM 4896 C C . ASN B 1 239 ? -28 2.205 17.141 1 83.25 239 ASN B C 1
ATOM 4898 O O . ASN B 1 239 ? -29.016 2.816 17.469 1 83.25 239 ASN B O 1
ATOM 4902 N N . GLN B 1 240 ? -28.016 0.985 16.812 1 72.56 240 GLN B N 1
ATOM 4903 C CA . GLN B 1 240 ? -29.188 0.218 17.203 1 72.56 240 GLN B CA 1
ATOM 4904 C C . GLN B 1 240 ? -29.281 0.069 18.719 1 72.56 240 GLN B C 1
ATOM 4906 O O . GLN B 1 240 ? -28.25 -0.061 19.391 1 72.56 240 GLN B O 1
ATOM 4911 N N . GLN B 1 241 ? -29.984 1.007 19.5 1 53.69 241 GLN B N 1
ATOM 4912 C CA . GLN B 1 241 ? -30.375 0.987 20.906 1 53.69 241 GLN B CA 1
ATOM 4913 C C . GLN B 1 241 ? -30.328 -0.43 21.469 1 53.69 241 GLN B C 1
ATOM 4915 O O . GLN B 1 241 ? -30.406 -1.405 20.719 1 53.69 241 GLN B O 1
ATOM 4920 N N . SER B 1 242 ? -29.984 -0.572 22.984 1 47.28 242 SER B N 1
ATOM 4921 C CA . SER B 1 242 ? -29.734 -1.657 23.938 1 47.28 242 SER B CA 1
ATOM 4922 C C . SER B 1 242 ? -30.625 -2.857 23.641 1 47.28 242 SER B C 1
ATOM 4924 O O . SER B 1 242 ? -30.375 -3.959 24.141 1 47.28 242 SER B O 1
ATOM 4926 N N . ASP B 1 243 ? -31.875 -2.596 23.375 1 45.53 243 ASP B N 1
ATOM 4927 C CA . ASP B 1 243 ? -32.688 -3.748 23.734 1 45.53 243 ASP B CA 1
ATOM 4928 C C . ASP B 1 243 ? -32.281 -4.977 22.922 1 45.53 243 ASP B C 1
ATOM 4930 O O . ASP B 1 243 ? -32.156 -6.074 23.453 1 45.53 243 ASP B O 1
ATOM 4934 N N . SER B 1 244 ? -32.781 -5.258 21.641 1 42.81 244 SER B N 1
ATOM 4935 C CA . SER B 1 244 ? -32.656 -6.562 21 1 42.81 244 SER B CA 1
ATOM 4936 C C . SER B 1 244 ? -31.359 -6.664 20.188 1 42.81 244 SER B C 1
ATOM 4938 O O . SER B 1 244 ? -31.391 -6.492 18.969 1 42.81 244 SER B O 1
ATOM 4940 N N . ILE B 1 245 ? -30.281 -6.273 20.719 1 41.94 245 ILE B N 1
ATOM 4941 C CA . ILE B 1 245 ? -29.047 -6.543 20 1 41.94 245 ILE B CA 1
ATOM 4942 C C . ILE B 1 245 ? -29 -8.008 19.562 1 41.94 245 ILE B C 1
ATOM 4944 O O . ILE B 1 245 ? -28.609 -8.875 20.344 1 41.94 245 ILE B O 1
ATOM 4948 N N . ARG B 1 246 ? -30.094 -8.555 19.125 1 40.47 246 ARG B N 1
ATOM 4949 C CA . ARG B 1 246 ? -29.938 -9.891 18.562 1 40.47 246 ARG B CA 1
ATOM 4950 C C . ARG B 1 246 ? -28.688 -9.969 17.688 1 40.47 246 ARG B C 1
ATOM 4952 O O . ARG B 1 246 ? -28.359 -9.008 16.984 1 40.47 246 ARG B O 1
ATOM 4959 N N . VAL B 1 247 ? -27.688 -10.711 18.172 1 46.72 247 VAL B N 1
ATOM 4960 C CA . VAL B 1 247 ? -26.531 -11.219 17.453 1 46.72 247 VAL B CA 1
ATOM 4961 C C . VAL B 1 247 ? -26.828 -11.219 15.953 1 46.72 247 VAL B C 1
ATOM 4963 O O . VAL B 1 247 ? -27.641 -12.008 15.469 1 46.72 247 VAL B O 1
ATOM 4966 N N . LEU B 1 248 ? -27.016 -10.047 15.328 1 49.78 248 LEU B N 1
ATOM 4967 C CA . LEU B 1 248 ? -27.281 -10.047 13.891 1 49.78 248 LEU B CA 1
ATOM 4968 C C . LEU B 1 248 ? -26.188 -10.797 13.133 1 49.78 248 LEU B C 1
ATOM 4970 O O . LEU B 1 248 ? -25 -10.461 13.25 1 49.78 248 LEU B O 1
ATOM 4974 N N . ASN B 1 249 ? -26.266 -12.109 13.102 1 60.03 249 ASN B N 1
ATOM 4975 C CA . ASN B 1 249 ? -25.516 -12.883 12.109 1 60.03 249 ASN B CA 1
ATOM 4976 C C . ASN B 1 249 ? -25.562 -12.234 10.734 1 60.03 249 ASN B C 1
ATOM 4978 O O . ASN B 1 249 ? -26.094 -12.82 9.781 1 60.03 249 ASN B O 1
ATOM 4982 N N . ILE B 1 250 ? -25.219 -10.898 10.75 1 67.44 250 ILE B N 1
ATOM 4983 C CA . ILE B 1 250 ? -25.281 -10.195 9.469 1 67.44 250 ILE B CA 1
ATOM 4984 C C . ILE B 1 250 ? -23.984 -10.438 8.695 1 67.44 250 ILE B C 1
ATOM 4986 O O . ILE B 1 250 ? -22.891 -10.25 9.227 1 67.44 250 ILE B O 1
ATOM 4990 N N . GLU B 1 251 ? -24.203 -11.086 7.625 1 76.44 251 GLU B N 1
ATOM 4991 C CA . GLU B 1 251 ? -23.094 -11.359 6.715 1 76.44 251 GLU B CA 1
ATOM 4992 C C . GLU B 1 251 ? -23.281 -10.625 5.387 1 76.44 251 GLU B C 1
ATOM 4994 O O . GLU B 1 251 ? -24.391 -10.547 4.863 1 76.44 251 GLU B O 1
ATOM 4999 N N . LYS B 1 252 ? -22.266 -9.883 5.066 1 80.5 252 LYS B N 1
ATOM 5000 C CA . LYS B 1 252 ? -22.281 -9.258 3.746 1 80.5 252 LYS B CA 1
ATOM 5001 C C . LYS B 1 252 ? -21.031 -9.641 2.951 1 80.5 252 LYS B C 1
ATOM 5003 O O . LYS B 1 252 ? -19.906 -9.383 3.389 1 80.5 252 LYS B O 1
ATOM 5008 N N . GLY B 1 253 ? -21.312 -10.297 1.877 1 86.06 253 GLY B N 1
ATOM 5009 C CA . GLY B 1 253 ? -20.234 -10.711 0.996 1 86.06 253 GLY B CA 1
ATOM 5010 C C . GLY B 1 253 ? -20.078 -9.805 -0.214 1 86.06 253 GLY B C 1
ATOM 5011 O O . GLY B 1 253 ? -21.062 -9.281 -0.738 1 86.06 253 GLY B O 1
ATOM 5012 N N . LEU B 1 254 ? -18.828 -9.609 -0.541 1 86.81 254 LEU B N 1
ATOM 5013 C CA . LEU B 1 254 ? -18.531 -8.844 -1.748 1 86.81 254 LEU B CA 1
ATOM 5014 C C . LEU B 1 254 ? -17.844 -9.719 -2.789 1 86.81 254 LEU B C 1
ATOM 5016 O O . LEU B 1 254 ? -17.016 -10.562 -2.445 1 86.81 254 LEU B O 1
ATOM 5020 N N . HIS B 1 255 ? -18.156 -9.477 -4.008 1 86.88 255 HIS B N 1
ATOM 5021 C CA . HIS B 1 255 ? -17.516 -10.195 -5.102 1 86.88 255 HIS B CA 1
ATOM 5022 C C . HIS B 1 255 ? -16.062 -9.75 -5.277 1 86.88 255 HIS B C 1
ATOM 5024 O O . HIS B 1 255 ? -15.734 -8.594 -5.02 1 86.88 255 HIS B O 1
ATOM 5030 N N . PRO B 1 256 ? -15.227 -10.773 -5.676 1 90.38 256 PRO B N 1
ATOM 5031 C CA . PRO B 1 256 ? -13.859 -10.375 -6.02 1 90.38 256 PRO B CA 1
ATOM 5032 C C . PRO B 1 256 ? -13.805 -9.438 -7.223 1 90.38 256 PRO B C 1
ATOM 5034 O O . PRO B 1 256 ? -14.812 -9.242 -7.91 1 90.38 256 PRO B O 1
ATOM 5037 N N . MET B 1 257 ? -12.664 -8.797 -7.32 1 84.19 257 MET B N 1
ATOM 5038 C CA . MET B 1 257 ? -12.469 -7.871 -8.438 1 84.19 257 MET B CA 1
ATOM 5039 C C . MET B 1 257 ? -11.836 -8.586 -9.625 1 84.19 257 MET B C 1
ATOM 5041 O O . MET B 1 257 ? -12.188 -9.727 -9.922 1 84.19 257 MET B O 1
ATOM 5045 N N . HIS B 1 258 ? -11.078 -8.008 -10.375 1 81 258 HIS B N 1
ATOM 5046 C CA . HIS B 1 258 ? -10.523 -8.531 -11.617 1 81 258 HIS B CA 1
ATOM 5047 C C . HIS B 1 258 ? -9.219 -9.281 -11.375 1 81 258 HIS B C 1
ATOM 5049 O O . HIS B 1 258 ? -8.656 -9.211 -10.273 1 81 258 HIS B O 1
ATOM 5055 N N . ILE B 1 259 ? -8.828 -10.008 -12.367 1 86 259 ILE B N 1
ATOM 5056 C CA . ILE B 1 259 ? -7.539 -10.695 -12.344 1 86 259 ILE B CA 1
ATOM 5057 C C . ILE B 1 259 ? -6.438 -9.742 -12.797 1 86 259 ILE B C 1
ATOM 5059 O O . ILE B 1 259 ? -6.57 -9.07 -13.82 1 86 259 ILE B O 1
ATOM 5063 N N . VAL B 1 260 ? -5.461 -9.555 -11.961 1 87.5 260 VAL B N 1
ATOM 5064 C CA . VAL B 1 260 ? -4.234 -8.867 -12.352 1 87.5 260 VAL B CA 1
ATOM 5065 C C . VAL B 1 260 ? -3.266 -9.852 -12.992 1 87.5 260 VAL B C 1
ATOM 5067 O O . VAL B 1 260 ? -2.627 -10.648 -12.297 1 87.5 260 VAL B O 1
ATOM 5070 N N . GLU B 1 261 ? -3.193 -9.766 -14.289 1 85.19 261 GLU B N 1
ATOM 5071 C CA . GLU B 1 261 ? -2.379 -10.719 -15.039 1 85.19 261 GLU B CA 1
ATOM 5072 C C . GLU B 1 261 ? -0.899 -10.352 -14.961 1 85.19 261 GLU B C 1
ATOM 5074 O O . GLU B 1 261 ? -0.535 -9.18 -15.094 1 85.19 261 GLU B O 1
ATOM 5079 N N . ARG B 1 262 ? -0.121 -11.383 -14.594 1 87.19 262 ARG B N 1
ATOM 5080 C CA . ARG B 1 262 ? 1.335 -11.289 -14.625 1 87.19 262 ARG B CA 1
ATOM 5081 C C . ARG B 1 262 ? 1.948 -12.484 -15.352 1 87.19 262 ARG B C 1
ATOM 5083 O O . ARG B 1 262 ? 1.274 -13.156 -16.141 1 87.19 262 ARG B O 1
ATOM 5090 N N . GLU B 1 263 ? 3.168 -12.82 -15.078 1 84.69 263 GLU B N 1
ATOM 5091 C CA . GLU B 1 263 ? 3.924 -13.758 -15.898 1 84.69 263 GLU B CA 1
ATOM 5092 C C . GLU B 1 263 ? 3.479 -15.195 -15.648 1 84.69 263 GLU B C 1
ATOM 5094 O O . GLU B 1 263 ? 3.557 -16.031 -16.547 1 84.69 263 GLU B O 1
ATOM 5099 N N . SER B 1 264 ? 2.936 -15.523 -14.531 1 94.25 264 SER B N 1
ATOM 5100 C CA . SER B 1 264 ? 2.695 -16.906 -14.117 1 94.25 264 SER B CA 1
ATOM 5101 C C . SER B 1 264 ? 1.525 -17.516 -14.883 1 94.25 264 SER B C 1
ATOM 5103 O O . SER B 1 264 ? 1.306 -18.734 -14.828 1 94.25 264 SER B O 1
ATOM 5105 N N . THR B 1 265 ? 0.765 -16.656 -15.617 1 91.69 265 THR B N 1
ATOM 5106 C CA . THR B 1 265 ? -0.338 -17.203 -16.406 1 91.69 265 THR B CA 1
ATOM 5107 C C . THR B 1 265 ? -0.228 -16.75 -17.859 1 91.69 265 THR B C 1
ATOM 5109 O O . THR B 1 265 ? -1.149 -16.969 -18.656 1 91.69 265 THR B O 1
ATOM 5112 N N . GLN B 1 266 ? 0.786 -16.094 -18.141 1 78.81 266 GLN B N 1
ATOM 5113 C CA . GLN B 1 266 ? 0.964 -15.602 -19.5 1 78.81 266 GLN B CA 1
ATOM 5114 C C . GLN B 1 266 ? 1.371 -16.734 -20.438 1 78.81 266 GLN B C 1
ATOM 5116 O O . GLN B 1 266 ? 2.547 -16.875 -20.781 1 78.81 266 GLN B O 1
ATOM 5121 N N . THR B 1 267 ? 0.527 -17.625 -20.656 1 73.75 267 THR B N 1
ATOM 5122 C CA . THR B 1 267 ? 0.778 -18.734 -21.562 1 73.75 267 THR B CA 1
ATOM 5123 C C . THR B 1 267 ? -0.449 -19.016 -22.422 1 73.75 267 THR B C 1
ATOM 5125 O O . THR B 1 267 ? -1.509 -18.422 -22.219 1 73.75 267 THR B O 1
ATOM 5128 N N . VAL B 1 268 ? -0.164 -19.531 -23.672 1 62 268 VAL B N 1
ATOM 5129 C CA . VAL B 1 268 ? -1.261 -19.984 -24.516 1 62 268 VAL B CA 1
ATOM 5130 C C . VAL B 1 268 ? -1.14 -21.484 -24.766 1 62 268 VAL B C 1
ATOM 5132 O O . VAL B 1 268 ? -0.056 -21.984 -25.078 1 62 268 VAL B O 1
ATOM 5135 N N . ILE B 1 269 ? -2.15 -22.188 -24.297 1 62.91 269 ILE B N 1
ATOM 5136 C CA . ILE B 1 269 ? -2.178 -23.625 -24.547 1 62.91 269 ILE B CA 1
ATOM 5137 C C . ILE B 1 269 ? -2.824 -23.891 -25.906 1 62.91 269 ILE B C 1
ATOM 5139 O O . ILE B 1 269 ? -3.943 -23.438 -26.172 1 62.91 269 ILE B O 1
ATOM 5143 N N . HIS B 1 270 ? -2.018 -24.344 -26.922 1 64.88 270 HIS B N 1
ATOM 5144 C CA . HIS B 1 270 ? -2.49 -24.75 -28.234 1 64.88 270 HIS B CA 1
ATOM 5145 C C . HIS B 1 270 ? -1.96 -26.141 -28.609 1 64.88 270 HIS B C 1
ATOM 5147 O O . HIS B 1 270 ? -0.893 -26.547 -28.156 1 64.88 270 HIS B O 1
ATOM 5153 N N . SER B 1 271 ? -2.834 -26.969 -29.219 1 68.5 271 SER B N 1
ATOM 5154 C CA . SER B 1 271 ? -2.467 -28.328 -29.609 1 68.5 271 SER B CA 1
ATOM 5155 C C . SER B 1 271 ? -1.253 -28.312 -30.531 1 68.5 271 SER B C 1
ATOM 5157 O O . SER B 1 271 ? -0.508 -29.297 -30.594 1 68.5 271 SER B O 1
ATOM 5159 N N . ASP B 1 272 ? -1.021 -27.359 -31.297 1 75.75 272 ASP B N 1
ATOM 5160 C CA . ASP B 1 272 ? 0.117 -27.219 -32.219 1 75.75 272 ASP B CA 1
ATOM 5161 C C . ASP B 1 272 ? 1.347 -26.703 -31.453 1 75.75 272 ASP B C 1
ATOM 5163 O O . ASP B 1 272 ? 1.388 -25.547 -31.047 1 75.75 272 ASP B O 1
ATOM 5167 N N . PRO B 1 273 ? 2.279 -27.688 -31.234 1 77.94 273 PRO B N 1
ATOM 5168 C CA . PRO B 1 273 ? 3.477 -27.297 -30.484 1 77.94 273 PRO B CA 1
ATOM 5169 C C . PRO B 1 273 ? 4.137 -26.031 -31.047 1 77.94 273 PRO B C 1
ATOM 5171 O O . PRO B 1 273 ? 4.746 -25.266 -30.297 1 77.94 273 PRO B O 1
ATOM 5174 N N . LEU B 1 274 ? 4.012 -25.969 -32.375 1 83.19 274 LEU B N 1
ATOM 5175 C CA . LEU B 1 274 ? 4.613 -24.797 -32.969 1 83.19 274 LEU B CA 1
ATOM 5176 C C . LEU B 1 274 ? 3.939 -23.516 -32.469 1 83.19 274 LEU B C 1
ATOM 5178 O O . LEU B 1 274 ? 4.605 -22.5 -32.281 1 83.19 274 LEU B O 1
ATOM 5182 N N . VAL B 1 275 ? 2.697 -23.578 -32.25 1 82.5 275 VAL B N 1
ATOM 5183 C CA . VAL B 1 275 ? 1.946 -22.422 -31.75 1 82.5 275 VAL B CA 1
ATOM 5184 C C . VAL B 1 275 ? 2.367 -22.109 -30.312 1 82.5 275 VAL B C 1
ATOM 5186 O O . VAL B 1 275 ? 2.631 -20.953 -29.984 1 82.5 275 VAL B O 1
ATOM 5189 N N . VAL B 1 276 ? 2.518 -23.125 -29.625 1 75.25 276 VAL B N 1
ATOM 5190 C CA . VAL B 1 276 ? 2.906 -22.984 -28.234 1 75.25 276 VAL B CA 1
ATOM 5191 C C . VAL B 1 276 ? 4.305 -22.375 -28.141 1 75.25 276 VAL B C 1
ATOM 5193 O O . VAL B 1 276 ? 4.531 -21.438 -27.375 1 75.25 276 VAL B O 1
ATOM 5196 N N . GLN B 1 277 ? 5.168 -22.969 -28.938 1 77.75 277 GLN B N 1
ATOM 5197 C CA . GLN B 1 277 ? 6.543 -22.469 -28.938 1 77.75 277 GLN B CA 1
ATOM 5198 C C . GLN B 1 277 ? 6.605 -21.016 -29.391 1 77.75 277 GLN B C 1
ATOM 5200 O O . GLN B 1 277 ? 7.363 -20.219 -28.828 1 77.75 277 GLN B O 1
ATOM 5205 N N . THR B 1 278 ? 5.809 -20.734 -30.359 1 81.75 278 THR B N 1
ATOM 5206 C CA . THR B 1 278 ? 5.781 -19.375 -30.891 1 81.75 278 THR B CA 1
ATOM 5207 C C . THR B 1 278 ? 5.324 -18.375 -29.828 1 81.75 278 THR B C 1
ATOM 5209 O O . THR B 1 278 ? 6 -17.375 -29.578 1 81.75 278 THR B O 1
ATOM 5212 N N . VAL B 1 279 ? 4.281 -18.703 -29.172 1 79.25 279 VAL B N 1
ATOM 5213 C CA . VAL B 1 279 ? 3.686 -17.812 -28.188 1 79.25 279 VAL B CA 1
ATOM 5214 C C . VAL B 1 279 ? 4.605 -17.688 -26.969 1 79.25 279 VAL B C 1
ATOM 5216 O O . VAL B 1 279 ? 4.82 -16.578 -26.453 1 79.25 279 VAL B O 1
ATOM 5219 N N . THR B 1 280 ? 5.156 -18.797 -26.625 1 71.56 280 THR B N 1
ATOM 5220 C CA . THR B 1 280 ? 6.074 -18.812 -25.484 1 71.56 280 THR B CA 1
ATOM 5221 C C . THR B 1 280 ? 7.273 -17.906 -25.75 1 71.56 280 THR B C 1
ATOM 5223 O O . THR B 1 280 ? 7.648 -17.109 -24.906 1 71.56 280 THR B O 1
ATOM 5226 N N . TRP B 1 281 ? 7.824 -18.094 -26.938 1 79.06 281 TRP B N 1
ATOM 5227 C CA . TRP B 1 281 ? 8.984 -17.297 -27.297 1 79.06 281 TRP B CA 1
ATOM 5228 C C . TRP B 1 281 ? 8.625 -15.82 -27.375 1 79.06 281 TRP B C 1
ATOM 5230 O O . TRP B 1 281 ? 9.383 -14.961 -26.906 1 79.06 281 TRP B O 1
ATOM 5240 N N . LEU B 1 282 ? 7.516 -15.539 -27.922 1 81.19 282 LEU B N 1
ATOM 5241 C CA . LEU B 1 282 ? 7.098 -14.156 -28.094 1 81.19 282 LEU B CA 1
ATOM 5242 C C . LEU B 1 282 ? 6.828 -13.492 -26.75 1 81.19 282 LEU B C 1
ATOM 5244 O O . LEU B 1 282 ? 7.207 -12.344 -26.531 1 81.19 282 LEU B O 1
ATOM 5248 N N . ARG B 1 283 ? 6.238 -14.156 -25.922 1 72.12 283 ARG B N 1
ATOM 5249 C CA . ARG B 1 283 ? 5.926 -13.602 -24.609 1 72.12 283 ARG B CA 1
ATOM 5250 C C . ARG B 1 283 ? 7.199 -13.305 -23.828 1 72.12 283 ARG B C 1
ATOM 5252 O O . ARG B 1 283 ? 7.262 -12.32 -23.094 1 72.12 283 ARG B O 1
ATOM 5259 N N . ALA B 1 284 ? 8.18 -14.156 -24.062 1 67.94 284 ALA B N 1
ATOM 5260 C CA . ALA B 1 284 ? 9.453 -14 -23.344 1 67.94 284 ALA B CA 1
ATOM 5261 C C . ALA B 1 284 ? 10.281 -12.867 -23.953 1 67.94 284 ALA B C 1
ATOM 5263 O O . ALA B 1 284 ? 11.094 -12.25 -23.266 1 67.94 284 ALA B O 1
ATOM 5264 N N . ASN B 1 285 ? 10.039 -12.57 -25.25 1 76 285 ASN B N 1
ATOM 5265 C CA . ASN B 1 285 ? 11.016 -11.742 -25.953 1 76 285 ASN B CA 1
ATOM 5266 C C . ASN B 1 285 ? 10.375 -10.508 -26.578 1 76 285 ASN B C 1
ATOM 5268 O O . ASN B 1 285 ? 11.062 -9.633 -27.094 1 76 285 ASN B O 1
ATOM 5272 N N . ALA B 1 286 ? 9.086 -10.445 -26.438 1 75.75 286 ALA B N 1
ATOM 5273 C CA . ALA B 1 286 ? 8.352 -9.43 -27.188 1 75.75 286 ALA B CA 1
ATOM 5274 C C . ALA B 1 286 ? 8.789 -8.031 -26.781 1 75.75 286 ALA B C 1
ATOM 5276 O O . ALA B 1 286 ? 8.664 -7.082 -27.562 1 75.75 286 ALA B O 1
ATOM 5277 N N . ARG B 1 287 ? 9.352 -7.895 -25.562 1 76.31 287 ARG B N 1
ATOM 5278 C CA . ARG B 1 287 ? 9.734 -6.582 -25.047 1 76.31 287 ARG B CA 1
ATOM 5279 C C . ARG B 1 287 ? 11.102 -6.16 -25.594 1 76.31 287 ARG B C 1
ATOM 5281 O O . ARG B 1 287 ? 11.484 -4.996 -25.469 1 76.31 287 ARG B O 1
ATOM 5288 N N . LYS B 1 288 ? 11.773 -7.066 -26.109 1 77.94 288 LYS B N 1
ATOM 5289 C CA . LYS B 1 288 ? 13.062 -6.785 -26.719 1 77.94 288 LYS B CA 1
ATOM 5290 C C . LYS B 1 288 ? 12.891 -6.297 -28.156 1 77.94 288 LYS B C 1
ATOM 5292 O O . LYS B 1 288 ? 11.773 -6.258 -28.672 1 77.94 288 LYS B O 1
ATOM 5297 N N . HIS B 1 289 ? 14.008 -5.734 -28.641 1 81.75 289 HIS B N 1
ATOM 5298 C CA . HIS B 1 289 ? 13.977 -5.305 -30.047 1 81.75 289 HIS B CA 1
ATOM 5299 C C . HIS B 1 289 ? 14.094 -6.496 -30.984 1 81.75 289 HIS B C 1
ATOM 5301 O O . HIS B 1 289 ? 15.156 -6.734 -31.562 1 81.75 289 HIS B O 1
ATOM 5307 N N . ILE B 1 290 ? 12.938 -7.176 -31.125 1 85.56 290 ILE B N 1
ATOM 5308 C CA . ILE B 1 290 ? 12.891 -8.375 -31.953 1 85.56 290 ILE B CA 1
ATOM 5309 C C . ILE B 1 290 ? 11.883 -8.195 -33.094 1 85.56 290 ILE B C 1
ATOM 5311 O O . ILE B 1 290 ? 11.039 -7.297 -33.031 1 85.56 290 ILE B O 1
ATOM 5315 N N . ASP B 1 291 ? 12.117 -8.914 -34.188 1 86.56 291 ASP B N 1
ATOM 5316 C CA . ASP B 1 291 ? 11.133 -9.023 -35.25 1 86.56 291 ASP B CA 1
ATOM 5317 C C . ASP B 1 291 ? 10.844 -10.484 -35.594 1 86.56 291 ASP B C 1
ATOM 5319 O O . ASP B 1 291 ? 11.25 -11.383 -34.875 1 86.56 291 ASP B O 1
ATOM 5323 N N . VAL B 1 292 ? 9.93 -10.688 -36.594 1 89.62 292 VAL B N 1
ATOM 5324 C CA . VAL B 1 292 ? 9.477 -12.023 -36.969 1 89.62 292 VAL B CA 1
ATOM 5325 C C . VAL B 1 292 ? 10.68 -12.883 -37.375 1 89.62 292 VAL B C 1
ATOM 5327 O O . VAL B 1 292 ? 10.688 -14.094 -37.125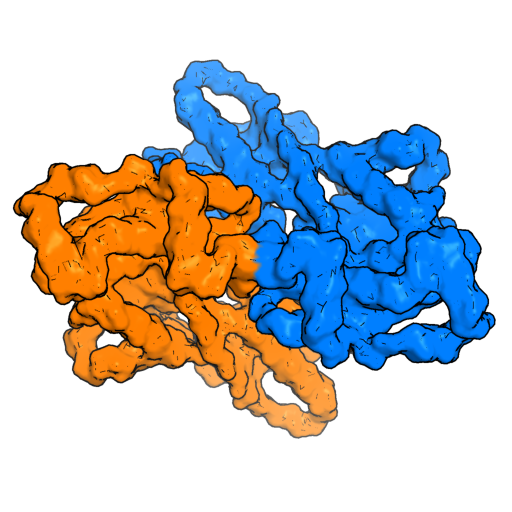 1 89.62 292 VAL B O 1
ATOM 5330 N N . ARG B 1 293 ? 11.695 -12.211 -37.906 1 89.56 293 ARG B N 1
ATOM 5331 C CA . ARG B 1 293 ? 12.898 -12.945 -38.312 1 89.56 293 ARG B CA 1
ATOM 5332 C C . ARG B 1 293 ? 13.578 -13.562 -37.094 1 89.56 293 ARG B C 1
ATOM 5334 O O . ARG B 1 293 ? 14.031 -14.711 -37.125 1 89.56 293 ARG B O 1
ATOM 5341 N N . ASP B 1 294 ? 13.641 -12.773 -36.031 1 90.5 294 ASP B N 1
ATOM 5342 C CA . ASP B 1 294 ? 14.25 -13.242 -34.812 1 90.5 294 ASP B CA 1
ATOM 5343 C C . ASP B 1 294 ? 13.484 -14.43 -34.219 1 90.5 294 ASP B C 1
ATOM 5345 O O . ASP B 1 294 ? 14.086 -15.344 -33.656 1 90.5 294 ASP B O 1
ATOM 5349 N N . LEU B 1 295 ? 12.195 -14.406 -34.375 1 89.69 295 LEU B N 1
ATOM 5350 C CA . LEU B 1 295 ? 11.32 -15.477 -33.906 1 89.69 295 LEU B CA 1
ATOM 5351 C C . LEU B 1 295 ? 11.578 -16.766 -34.688 1 89.69 295 LEU B C 1
ATOM 5353 O O . LEU B 1 295 ? 11.781 -17.828 -34.094 1 89.69 295 LEU B O 1
ATOM 5357 N N . VAL B 1 296 ? 11.617 -16.672 -35.969 1 90.62 296 VAL B N 1
ATOM 5358 C CA . VAL B 1 296 ? 11.656 -17.828 -36.844 1 90.62 296 VAL B CA 1
ATOM 5359 C C . VAL B 1 296 ? 13 -18.531 -36.719 1 90.62 296 VAL B C 1
ATOM 5361 O O . VAL B 1 296 ? 13.07 -19.766 -36.812 1 90.62 296 VAL B O 1
ATOM 5364 N N . ILE B 1 297 ? 14.047 -17.75 -36.406 1 89.75 297 ILE B N 1
ATOM 5365 C CA . ILE B 1 297 ? 15.367 -18.344 -36.25 1 89.75 297 ILE B CA 1
ATOM 5366 C C . ILE B 1 297 ? 15.375 -19.297 -35.031 1 89.75 297 ILE B C 1
ATOM 5368 O O . ILE B 1 297 ? 16.156 -20.234 -35 1 89.75 297 ILE B O 1
ATOM 5372 N N . ASN B 1 298 ? 14.445 -19.141 -34.156 1 86.56 298 ASN B N 1
ATOM 5373 C CA . ASN B 1 298 ? 14.422 -19.906 -32.938 1 86.56 298 ASN B CA 1
ATOM 5374 C C . ASN B 1 298 ? 13.359 -21 -32.969 1 86.56 298 ASN B C 1
ATOM 5376 O O . ASN B 1 298 ? 13.07 -21.609 -31.922 1 86.56 298 ASN B O 1
ATOM 5380 N N . LEU B 1 299 ? 12.789 -21.172 -34.094 1 87.12 299 LEU B N 1
ATOM 5381 C CA . LEU B 1 299 ? 11.734 -22.172 -34.219 1 87.12 299 LEU B CA 1
ATOM 5382 C C . LEU B 1 299 ? 12.109 -23.219 -35.281 1 87.12 299 LEU B C 1
ATOM 5384 O O . LEU B 1 299 ? 12.875 -22.922 -36.219 1 87.12 299 LEU B O 1
ATOM 5388 N N . PRO B 1 300 ? 11.625 -24.438 -35.125 1 87.5 300 PRO B N 1
ATOM 5389 C CA . PRO B 1 300 ? 11.953 -25.516 -36.062 1 87.5 300 PRO B CA 1
ATOM 5390 C C . PRO B 1 300 ? 11.07 -25.484 -37.312 1 87.5 300 PRO B C 1
ATOM 5392 O O . PRO B 1 300 ? 10.625 -26.531 -37.781 1 87.5 300 PRO B O 1
ATOM 5395 N N . ALA B 1 301 ? 10.625 -24.375 -37.844 1 90.25 301 ALA B N 1
ATOM 5396 C CA . ALA B 1 301 ? 9.766 -24.266 -39 1 90.25 301 ALA B CA 1
ATOM 5397 C C . ALA B 1 301 ? 10.078 -22.984 -39.781 1 90.25 301 ALA B C 1
ATOM 5399 O O . ALA B 1 301 ? 10.688 -22.062 -39.25 1 90.25 301 ALA B O 1
ATOM 5400 N N . SER B 1 302 ? 9.781 -23.062 -41.062 1 89.75 302 SER B N 1
ATOM 5401 C CA . SER B 1 302 ? 9.984 -21.891 -41.906 1 89.75 302 SER B CA 1
ATOM 5402 C C . SER B 1 302 ? 9.047 -20.766 -41.531 1 89.75 302 SER B C 1
ATOM 5404 O O . SER B 1 302 ? 8.062 -20.969 -40.812 1 89.75 302 SER B O 1
ATOM 5406 N N . ARG B 1 303 ? 9.414 -19.547 -41.969 1 92.25 303 ARG B N 1
ATOM 5407 C CA . ARG B 1 303 ? 8.594 -18.375 -41.688 1 92.25 303 ARG B CA 1
ATOM 5408 C C . ARG B 1 303 ? 7.168 -18.578 -42.188 1 92.25 303 ARG B C 1
ATOM 5410 O O . ARG B 1 303 ? 6.203 -18.25 -41.5 1 92.25 303 ARG B O 1
ATOM 5417 N N . ARG B 1 304 ? 7.078 -19.125 -43.375 1 91.5 304 ARG B N 1
ATOM 5418 C CA . ARG B 1 304 ? 5.77 -19.344 -43.969 1 91.5 304 ARG B CA 1
ATOM 5419 C C . ARG B 1 304 ? 4.938 -20.312 -43.156 1 91.5 304 ARG B C 1
ATOM 5421 O O . ARG B 1 304 ? 3.746 -20.078 -42.906 1 91.5 304 ARG B O 1
ATOM 5428 N N . THR B 1 305 ? 5.531 -21.375 -42.719 1 93.19 305 THR B N 1
ATOM 5429 C CA . THR B 1 305 ? 4.859 -22.375 -41.906 1 93.19 305 THR B CA 1
ATOM 5430 C C . THR B 1 305 ? 4.398 -21.781 -40.562 1 93.19 305 THR B C 1
ATOM 5432 O O . THR B 1 305 ? 3.27 -22.016 -40.125 1 93.19 305 THR B O 1
ATOM 5435 N N . VAL B 1 306 ? 5.246 -21.047 -39.906 1 93.25 306 VAL B N 1
ATOM 5436 C CA . VAL B 1 306 ? 4.93 -20.422 -38.625 1 93.25 306 VAL B CA 1
ATOM 5437 C C . VAL B 1 306 ? 3.74 -19.484 -38.781 1 93.25 306 VAL B C 1
ATOM 5439 O O . VAL B 1 306 ? 2.789 -19.531 -38 1 93.25 306 VAL B O 1
ATOM 5442 N N . GLU B 1 307 ? 3.789 -18.656 -39.781 1 91.88 307 GLU B N 1
ATOM 5443 C CA . GLU B 1 307 ? 2.725 -17.688 -40.031 1 91.88 307 GLU B CA 1
ATOM 5444 C C . GLU B 1 307 ? 1.39 -18.375 -40.281 1 91.88 307 GLU B C 1
ATOM 5446 O O . GLU B 1 307 ? 0.362 -17.984 -39.719 1 91.88 307 GLU B O 1
ATOM 5451 N N . LYS B 1 308 ? 1.451 -19.375 -41.094 1 92.31 308 LYS B N 1
ATOM 5452 C CA . LYS B 1 308 ? 0.239 -20.109 -41.438 1 92.31 308 LYS B CA 1
ATOM 5453 C C . LYS B 1 308 ? -0.358 -20.766 -40.188 1 92.31 308 LYS B C 1
ATOM 5455 O O . LYS B 1 308 ? -1.562 -20.672 -39.938 1 92.31 308 LYS B O 1
ATOM 5460 N N . ARG B 1 309 ? 0.381 -21.406 -39.375 1 89.31 309 ARG B N 1
ATOM 5461 C CA . ARG B 1 309 ? -0.092 -22.172 -38.219 1 89.31 309 ARG B CA 1
ATOM 5462 C C . ARG B 1 309 ? -0.554 -21.234 -37.094 1 89.31 309 ARG B C 1
ATOM 5464 O O . ARG B 1 309 ? -1.535 -21.531 -36.406 1 89.31 309 ARG B O 1
ATOM 5471 N N . ILE B 1 310 ? 0.134 -20.188 -37 1 87.81 310 ILE B N 1
ATOM 5472 C CA . ILE B 1 310 ? -0.272 -19.203 -36 1 87.81 310 ILE B CA 1
ATOM 5473 C C . ILE B 1 310 ? -1.6 -18.562 -36.406 1 87.81 310 ILE B C 1
ATOM 5475 O O . ILE B 1 310 ? -2.508 -18.422 -35.562 1 87.81 310 ILE B O 1
ATOM 5479 N N . ARG B 1 311 ? -1.667 -18.188 -37.625 1 87.62 311 ARG B N 1
ATOM 5480 C CA . ARG B 1 311 ? -2.912 -17.609 -38.094 1 87.62 311 ARG B CA 1
ATOM 5481 C C . ARG B 1 311 ? -4.078 -18.578 -37.906 1 87.62 311 ARG B C 1
ATOM 5483 O O . ARG B 1 311 ? -5.172 -18.172 -37.531 1 87.62 311 ARG B O 1
ATOM 5490 N N . LYS B 1 312 ? -3.783 -19.719 -38.25 1 85.62 312 LYS B N 1
ATOM 5491 C CA . LYS B 1 312 ? -4.812 -20.75 -38.094 1 85.62 312 LYS B CA 1
ATOM 5492 C C . LYS B 1 312 ? -5.191 -20.922 -36.625 1 85.62 312 LYS B C 1
ATOM 5494 O O . LYS B 1 312 ? -6.371 -21.078 -36.312 1 85.62 312 LYS B O 1
ATOM 5499 N N . ALA B 1 313 ? -4.188 -20.875 -35.812 1 78.06 313 ALA B N 1
ATOM 5500 C CA . ALA B 1 313 ? -4.379 -21.188 -34.406 1 78.06 313 ALA B CA 1
ATOM 5501 C C . ALA B 1 313 ? -4.945 -20 -33.625 1 78.06 313 ALA B C 1
ATOM 5503 O O . ALA B 1 313 ? -5.801 -20.156 -32.75 1 78.06 313 ALA B O 1
ATOM 5504 N N . LEU B 1 314 ? -4.461 -18.812 -33.969 1 77.25 314 LEU B N 1
ATOM 5505 C CA . LEU B 1 314 ? -4.75 -17.672 -33.094 1 77.25 314 LEU B CA 1
ATOM 5506 C C . LEU B 1 314 ? -5.465 -16.578 -33.875 1 77.25 314 LEU B C 1
ATOM 5508 O O . LEU B 1 314 ? -5.883 -15.57 -33.281 1 77.25 314 LEU B O 1
ATOM 5512 N N . GLY B 1 315 ? -5.594 -16.719 -35.125 1 77.38 315 GLY B N 1
ATOM 5513 C CA . GLY B 1 315 ? -6.328 -15.773 -35.969 1 77.38 315 GLY B CA 1
ATOM 5514 C C . GLY B 1 315 ? -5.555 -14.5 -36.25 1 77.38 315 GLY B C 1
ATOM 5515 O O . GLY B 1 315 ? -6.133 -13.492 -36.656 1 77.38 315 GLY B O 1
ATOM 5516 N N . CYS B 1 316 ? -4.266 -14.531 -35.844 1 81.81 316 CYS B N 1
ATOM 5517 C CA . CYS B 1 316 ? -3.422 -13.367 -36.094 1 81.81 316 CYS B CA 1
ATOM 5518 C C . CYS B 1 316 ? -2.016 -13.789 -36.5 1 81.81 316 CYS B C 1
ATOM 5520 O O . CYS B 1 316 ? -1.65 -14.961 -36.375 1 81.81 316 CYS B O 1
ATOM 5522 N N . SER B 1 317 ? -1.291 -12.859 -37.188 1 87.5 317 SER B N 1
ATOM 5523 C CA . SER B 1 317 ? 0.077 -13.133 -37.594 1 87.5 317 SER B CA 1
ATOM 5524 C C . SER B 1 317 ? 1.055 -13 -36.438 1 87.5 317 SER B C 1
ATOM 5526 O O . SER B 1 317 ? 0.738 -12.375 -35.438 1 87.5 317 SER B O 1
ATOM 5528 N N . PRO B 1 318 ? 2.211 -13.617 -36.594 1 88.44 318 PRO B N 1
ATOM 5529 C CA . PRO B 1 318 ? 3.248 -13.422 -35.562 1 88.44 318 PRO B CA 1
ATOM 5530 C C . PRO B 1 318 ? 3.576 -11.953 -35.312 1 88.44 318 PRO B C 1
ATOM 5532 O O . PRO B 1 318 ? 3.811 -11.547 -34.188 1 88.44 318 PRO B O 1
ATOM 5535 N N . ARG B 1 319 ? 3.574 -11.18 -36.438 1 88.19 319 ARG B N 1
ATOM 5536 C CA . ARG B 1 319 ? 3.83 -9.75 -36.312 1 88.19 319 ARG B CA 1
ATOM 5537 C C . ARG B 1 319 ? 2.768 -9.086 -35.438 1 88.19 319 ARG B C 1
ATOM 5539 O O . ARG B 1 319 ? 3.09 -8.258 -34.594 1 88.19 319 ARG B O 1
ATOM 5546 N N . GLN B 1 320 ? 1.573 -9.484 -35.625 1 85.81 320 GLN B N 1
ATOM 5547 C CA . GLN B 1 320 ? 0.465 -8.953 -34.812 1 85.81 320 GLN B CA 1
ATOM 5548 C C . GLN B 1 320 ? 0.576 -9.375 -33.375 1 85.81 320 GLN B C 1
ATOM 5550 O O . GLN B 1 320 ? 0.273 -8.586 -32.469 1 85.81 320 GLN B O 1
ATOM 5555 N N . LEU B 1 321 ? 0.974 -10.586 -33.188 1 84.12 321 LEU B N 1
ATOM 5556 C CA . LEU B 1 321 ? 1.148 -11.102 -31.812 1 84.12 321 LEU B CA 1
ATOM 5557 C C . LEU B 1 321 ? 2.23 -10.32 -31.078 1 84.12 321 LEU B C 1
ATOM 5559 O O . LEU B 1 321 ? 2.07 -9.992 -29.906 1 84.12 321 LEU B O 1
ATOM 5563 N N . ILE B 1 322 ? 3.354 -10.086 -31.781 1 86.38 322 ILE B N 1
ATOM 5564 C CA . ILE B 1 322 ? 4.43 -9.289 -31.203 1 86.38 322 ILE B CA 1
ATOM 5565 C C . ILE B 1 322 ? 3.889 -7.926 -30.781 1 86.38 322 ILE B C 1
ATOM 5567 O O . ILE B 1 322 ? 4.117 -7.492 -29.641 1 86.38 322 ILE B O 1
ATOM 5571 N N . GLU B 1 323 ? 3.166 -7.383 -31.656 1 85.62 323 GLU B N 1
ATOM 5572 C CA . GLU B 1 323 ? 2.609 -6.062 -31.375 1 85.62 323 GLU B CA 1
ATOM 5573 C C . GLU B 1 323 ? 1.639 -6.125 -30.188 1 85.62 323 GLU B C 1
ATOM 5575 O O . GLU B 1 323 ? 1.621 -5.223 -29.344 1 85.62 323 GLU B O 1
ATOM 5580 N N . GLN B 1 324 ? 0.864 -7.16 -30.141 1 80.88 324 GLN B N 1
ATOM 5581 C CA . GLN B 1 324 ? -0.102 -7.328 -29.062 1 80.88 324 GLN B CA 1
ATOM 5582 C C . GLN B 1 324 ? 0.598 -7.465 -27.719 1 80.88 324 GLN B C 1
ATOM 5584 O O . GLN B 1 324 ? 0.183 -6.848 -26.734 1 80.88 324 GLN B O 1
ATOM 5589 N N . TYR B 1 325 ? 1.593 -8.289 -27.734 1 78.38 325 TYR B N 1
ATOM 5590 C CA . TYR B 1 325 ? 2.32 -8.492 -26.484 1 78.38 325 TYR B CA 1
ATOM 5591 C C . TYR B 1 325 ? 3.039 -7.219 -26.047 1 78.38 325 TYR B C 1
ATOM 5593 O O . TYR B 1 325 ? 3.084 -6.895 -24.859 1 78.38 325 TYR B O 1
ATOM 5601 N N . ARG B 1 326 ? 3.623 -6.535 -27.016 1 81.69 326 ARG B N 1
ATOM 5602 C CA . ARG B 1 326 ? 4.254 -5.254 -26.734 1 81.69 326 ARG B CA 1
ATOM 5603 C C . ARG B 1 326 ? 3.244 -4.258 -26.172 1 81.69 326 ARG B C 1
ATOM 5605 O O . ARG B 1 326 ? 3.533 -3.549 -25.203 1 81.69 326 ARG B O 1
ATOM 5612 N N . LEU B 1 327 ? 2.102 -4.316 -26.766 1 81.94 327 LEU B N 1
ATOM 5613 C CA . LEU B 1 327 ? 1.042 -3.42 -26.312 1 81.94 327 LEU B CA 1
ATOM 5614 C C . LEU B 1 327 ? 0.615 -3.75 -24.891 1 81.94 327 LEU B C 1
ATOM 5616 O O . LEU B 1 327 ? 0.376 -2.848 -24.094 1 81.94 327 LEU B O 1
ATOM 5620 N N . GLU B 1 328 ? 0.437 -4.984 -24.641 1 74.12 328 GLU B N 1
ATOM 5621 C CA . GLU B 1 328 ? 0.046 -5.426 -23.312 1 74.12 328 GLU B CA 1
ATOM 5622 C C . GLU B 1 328 ? 1.031 -4.934 -22.25 1 74.12 328 GLU B C 1
ATOM 5624 O O . GLU B 1 328 ? 0.625 -4.453 -21.203 1 74.12 328 GLU B O 1
ATOM 5629 N N . TYR B 1 329 ? 2.279 -5.102 -22.609 1 73.94 329 TYR B N 1
ATOM 5630 C CA . TYR B 1 329 ? 3.301 -4.648 -21.672 1 73.94 329 TYR B CA 1
ATOM 5631 C C . TYR B 1 329 ? 3.285 -3.129 -21.547 1 73.94 329 TYR B C 1
ATOM 5633 O O . TYR B 1 329 ? 3.465 -2.588 -20.453 1 73.94 329 TYR B O 1
ATOM 5641 N N . ALA B 1 330 ? 3.102 -2.545 -22.688 1 79.94 330 ALA B N 1
ATOM 5642 C CA . ALA B 1 330 ? 2.998 -1.088 -22.656 1 79.94 330 ALA B CA 1
ATOM 5643 C C . ALA B 1 330 ? 1.857 -0.636 -21.75 1 79.94 330 ALA B C 1
ATOM 5645 O O . ALA B 1 330 ? 2.014 0.302 -20.969 1 79.94 330 ALA B O 1
ATOM 5646 N N . LYS B 1 331 ? 0.815 -1.314 -21.875 1 75.88 331 LYS B N 1
ATOM 5647 C CA . LYS B 1 331 ? -0.337 -0.989 -21.031 1 75.88 331 LYS B CA 1
ATOM 5648 C C . LYS B 1 331 ? -0.021 -1.199 -19.562 1 75.88 331 LYS B C 1
ATOM 5650 O O . LYS B 1 331 ? -0.432 -0.404 -18.703 1 75.88 331 LYS B O 1
ATOM 5655 N N . TYR B 1 332 ? 0.662 -2.236 -19.297 1 66.25 332 TYR B N 1
ATOM 5656 C CA . TYR B 1 332 ? 1.116 -2.508 -17.938 1 66.25 332 TYR B CA 1
ATOM 5657 C C . TYR B 1 332 ? 1.964 -1.359 -17.406 1 66.25 332 TYR B C 1
ATOM 5659 O O . TYR B 1 332 ? 1.729 -0.867 -16.297 1 66.25 332 TYR B O 1
ATOM 5667 N N . LEU B 1 333 ? 2.922 -0.926 -18.297 1 70.81 333 LEU B N 1
ATOM 5668 C CA . LEU B 1 333 ? 3.805 0.167 -17.891 1 70.81 333 LEU B CA 1
ATOM 5669 C C . LEU B 1 333 ? 3.018 1.462 -17.719 1 70.81 333 LEU B C 1
ATOM 5671 O O . LEU B 1 333 ? 3.27 2.225 -16.781 1 70.81 333 LEU B O 1
ATOM 5675 N N . LEU B 1 334 ? 2.084 1.547 -18.625 1 73.19 334 LEU B N 1
ATOM 5676 C CA . LEU B 1 334 ? 1.27 2.756 -18.578 1 73.19 334 LEU B CA 1
ATOM 5677 C C . LEU B 1 334 ? 0.429 2.795 -17.312 1 73.19 334 LEU B C 1
ATOM 5679 O O . LEU B 1 334 ? 0.244 3.859 -16.719 1 73.19 334 LEU B O 1
ATOM 5683 N N . ALA B 1 335 ? 0.036 1.666 -16.906 1 62.84 335 ALA B N 1
ATOM 5684 C CA . ALA B 1 335 ? -0.868 1.582 -15.758 1 62.84 335 ALA B CA 1
ATOM 5685 C C . ALA B 1 335 ? -0.096 1.648 -14.445 1 62.84 335 ALA B C 1
ATOM 5687 O O . ALA B 1 335 ? -0.634 2.082 -13.422 1 62.84 335 ALA B O 1
ATOM 5688 N N . THR B 1 336 ? 1.192 1.246 -14.578 1 56.94 336 THR B N 1
ATOM 5689 C CA . THR B 1 336 ? 1.86 0.968 -13.312 1 56.94 336 THR B CA 1
ATOM 5690 C C . THR B 1 336 ? 3.037 1.917 -13.102 1 56.94 336 THR B C 1
ATOM 5692 O O . THR B 1 336 ? 3.625 1.955 -12.016 1 56.94 336 THR B O 1
ATOM 5695 N N . THR B 1 337 ? 3.463 2.584 -14.195 1 58.78 337 THR B N 1
ATOM 5696 C CA . THR B 1 337 ? 4.637 3.447 -14.102 1 58.78 337 THR B CA 1
ATOM 5697 C C . THR B 1 337 ? 4.316 4.852 -14.609 1 58.78 337 THR B C 1
ATOM 5699 O O . THR B 1 337 ? 3.26 5.078 -15.203 1 58.78 337 THR B O 1
ATOM 5702 N N . ASN B 1 338 ? 5.246 5.707 -14.25 1 57.97 338 ASN B N 1
ATOM 5703 C CA . ASN B 1 338 ? 5.164 7.055 -14.805 1 57.97 338 ASN B CA 1
ATOM 5704 C C . ASN B 1 338 ? 6.148 7.246 -15.953 1 57.97 338 ASN B C 1
ATOM 5706 O O . ASN B 1 338 ? 6.566 8.367 -16.234 1 57.97 338 ASN B O 1
ATOM 5710 N N . MET B 1 339 ? 6.516 6.207 -16.469 1 68.31 339 MET B N 1
ATOM 5711 C CA . MET B 1 339 ? 7.453 6.27 -17.578 1 68.31 339 MET B CA 1
ATOM 5712 C C . MET B 1 339 ? 6.895 7.117 -18.719 1 68.31 339 MET B C 1
ATOM 5714 O O . MET B 1 339 ? 5.707 7.027 -19.031 1 68.31 339 MET B O 1
ATOM 5718 N N . PRO B 1 340 ? 7.832 8.086 -19.188 1 75.44 340 PRO B N 1
ATOM 5719 C CA . PRO B 1 340 ? 7.391 8.797 -20.391 1 75.44 340 PRO B CA 1
ATOM 5720 C C . PRO B 1 340 ? 6.977 7.852 -21.516 1 75.44 340 PRO B C 1
ATOM 5722 O O . PRO B 1 340 ? 7.477 6.727 -21.594 1 75.44 340 PRO B O 1
ATOM 5725 N N . LEU B 1 341 ? 6.098 8.336 -22.375 1 83.94 341 LEU B N 1
ATOM 5726 C CA . LEU B 1 341 ? 5.504 7.5 -23.406 1 83.94 341 LEU B CA 1
ATOM 5727 C C . LEU B 1 341 ? 6.582 6.898 -24.312 1 83.94 341 LEU B C 1
ATOM 5729 O O . LEU B 1 341 ? 6.484 5.742 -24.719 1 83.94 341 LEU B O 1
ATOM 5733 N N . ASP B 1 342 ? 7.613 7.754 -24.5 1 83 342 ASP B N 1
ATOM 5734 C CA . ASP B 1 342 ? 8.68 7.246 -25.359 1 83 342 ASP B CA 1
ATOM 5735 C C . ASP B 1 342 ? 9.414 6.086 -24.688 1 83 342 ASP B C 1
ATOM 5737 O O . ASP B 1 342 ? 9.773 5.109 -25.344 1 83 342 ASP B O 1
ATOM 5741 N N . SER B 1 343 ? 9.594 6.234 -23.422 1 81.25 343 SER B N 1
ATOM 5742 C CA . SER B 1 343 ? 10.258 5.18 -22.672 1 81.25 343 SER B CA 1
ATOM 5743 C C . SER B 1 343 ? 9.391 3.93 -22.578 1 81.25 343 SER B C 1
ATOM 5745 O O . SER B 1 343 ? 9.898 2.809 -22.656 1 81.25 343 SER B O 1
ATOM 5747 N N . VAL B 1 344 ? 8.141 4.16 -22.406 1 82.44 344 VAL B N 1
ATOM 5748 C CA . VAL B 1 344 ? 7.195 3.047 -22.391 1 82.44 344 VAL B CA 1
ATOM 5749 C C . VAL B 1 344 ? 7.27 2.283 -23.703 1 82.44 344 VAL B C 1
ATOM 5751 O O . VAL B 1 344 ? 7.352 1.053 -23.719 1 82.44 344 VAL B O 1
ATOM 5754 N N . ALA B 1 345 ? 7.309 3.074 -24.734 1 87.56 345 ALA B N 1
ATOM 5755 C CA . ALA B 1 345 ? 7.367 2.459 -26.062 1 87.56 345 ALA B CA 1
ATOM 5756 C C . ALA B 1 345 ? 8.641 1.631 -26.234 1 87.56 345 ALA B C 1
ATOM 5758 O O . ALA B 1 345 ? 8.578 0.468 -26.641 1 87.56 345 ALA B O 1
ATOM 5759 N N . GLN B 1 346 ? 9.703 2.242 -25.812 1 81.44 346 GLN B N 1
ATOM 5760 C CA . GLN B 1 346 ? 10.984 1.576 -25.984 1 81.44 346 GLN B CA 1
ATOM 5761 C C . GLN B 1 346 ? 11.086 0.344 -25.078 1 81.44 346 GLN B C 1
ATOM 5763 O O . GLN B 1 346 ? 11.555 -0.71 -25.516 1 81.44 346 GLN B O 1
ATOM 5768 N N . SER B 1 347 ? 10.586 0.494 -23.922 1 79.81 347 SER B N 1
ATOM 5769 C CA . SER B 1 347 ? 10.672 -0.589 -22.953 1 79.81 347 SER B CA 1
ATOM 5770 C C . SER B 1 347 ? 9.75 -1.745 -23.328 1 79.81 347 SER B C 1
ATOM 5772 O O . SER B 1 347 ? 9.953 -2.875 -22.875 1 79.81 347 SER B O 1
ATOM 5774 N N . SER B 1 348 ? 8.789 -1.414 -24.109 1 82.94 348 SER B N 1
ATOM 5775 C CA . SER B 1 348 ? 7.82 -2.43 -24.5 1 82.94 348 SER B CA 1
ATOM 5776 C C . SER B 1 348 ? 8.227 -3.1 -25.812 1 82.94 348 SER B C 1
ATOM 5778 O O . SER B 1 348 ? 7.547 -4.012 -26.281 1 82.94 348 SER B O 1
ATOM 5780 N N . GLY B 1 349 ? 9.328 -2.586 -26.453 1 83.69 349 GLY B N 1
ATOM 5781 C CA . GLY B 1 349 ? 9.852 -3.26 -27.625 1 83.69 349 GLY B CA 1
ATOM 5782 C C . GLY B 1 349 ? 9.531 -2.531 -28.922 1 83.69 349 GLY B C 1
ATOM 5783 O O . GLY B 1 349 ? 9.883 -3.004 -30 1 83.69 349 GLY B O 1
ATOM 5784 N N . PHE B 1 350 ? 8.914 -1.346 -28.797 1 87.31 350 PHE B N 1
ATOM 5785 C CA . PHE B 1 350 ? 8.633 -0.573 -30 1 87.31 350 PHE B CA 1
ATOM 5786 C C . PHE B 1 350 ? 9.852 0.236 -30.422 1 87.31 350 PHE B C 1
ATOM 5788 O O . PHE B 1 350 ? 10.359 1.049 -29.641 1 87.31 350 PHE B O 1
ATOM 5795 N N . THR B 1 351 ? 10.367 -0.052 -31.594 1 78.75 351 THR B N 1
ATOM 5796 C CA . THR B 1 351 ? 11.555 0.627 -32.094 1 78.75 351 THR B CA 1
ATOM 5797 C C . THR B 1 351 ? 11.195 1.986 -32.688 1 78.75 351 THR B C 1
ATOM 5799 O O . THR B 1 351 ? 12.016 2.906 -32.688 1 78.75 351 THR B O 1
ATOM 5802 N N . VAL B 1 352 ? 10.062 2.111 -33.219 1 81.56 352 VAL B N 1
ATOM 5803 C CA . VAL B 1 352 ? 9.562 3.344 -33.812 1 81.56 352 VAL B CA 1
ATOM 5804 C C . VAL B 1 352 ? 8.344 3.842 -33.062 1 81.56 352 VAL B C 1
ATOM 5806 O O . VAL B 1 352 ? 7.328 3.15 -32.969 1 81.56 352 VAL B O 1
ATOM 5809 N N . ILE B 1 353 ? 8.422 5.09 -32.562 1 88.38 353 ILE B N 1
ATOM 5810 C CA . ILE B 1 353 ? 7.395 5.625 -31.672 1 88.38 353 ILE B CA 1
ATOM 5811 C C . ILE B 1 353 ? 6.082 5.777 -32.438 1 88.38 353 ILE B C 1
ATOM 5813 O O . ILE B 1 353 ? 5 5.59 -31.891 1 88.38 353 ILE B O 1
ATOM 5817 N N . GLN B 1 354 ? 6.191 6.082 -33.719 1 87.19 354 GLN B N 1
ATOM 5818 C CA . GLN B 1 354 ? 4.996 6.246 -34.562 1 87.19 354 GLN B CA 1
ATOM 5819 C C . GLN B 1 354 ? 4.195 4.949 -34.625 1 87.19 354 GLN B C 1
ATOM 5821 O O . GLN B 1 354 ? 2.963 4.973 -34.625 1 87.19 354 GLN B O 1
ATOM 5826 N N . ARG B 1 355 ? 4.883 3.846 -34.688 1 87.56 355 ARG B N 1
ATOM 5827 C CA . ARG B 1 355 ? 4.223 2.545 -34.719 1 87.56 355 ARG B CA 1
ATOM 5828 C C . ARG B 1 355 ? 3.521 2.264 -33.375 1 87.56 355 ARG B C 1
ATOM 5830 O O . ARG B 1 355 ? 2.426 1.698 -33.375 1 87.56 355 ARG B O 1
ATOM 5837 N N . PHE B 1 356 ? 4.16 2.641 -32.281 1 91.81 356 PHE B N 1
ATOM 5838 C CA . PHE B 1 356 ? 3.568 2.494 -30.953 1 91.81 356 PHE B CA 1
ATOM 5839 C C . PHE B 1 356 ? 2.221 3.201 -30.875 1 91.81 356 PHE B C 1
ATOM 5841 O O . PHE B 1 356 ? 1.22 2.604 -30.484 1 91.81 356 PHE B O 1
ATOM 5848 N N . TYR B 1 357 ? 2.207 4.391 -31.344 1 88.69 357 TYR B N 1
ATOM 5849 C CA . TYR B 1 357 ? 0.979 5.176 -31.312 1 88.69 357 TYR B CA 1
ATOM 5850 C C . TYR B 1 357 ? -0.094 4.562 -32.188 1 88.69 357 TYR B C 1
ATOM 5852 O O . TYR B 1 357 ? -1.259 4.469 -31.797 1 88.69 357 TYR B O 1
ATOM 5860 N N . SER B 1 358 ? 0.293 4.129 -33.406 1 89.44 358 SER B N 1
ATOM 5861 C CA . SER B 1 358 ? -0.638 3.553 -34.344 1 89.44 358 SER B CA 1
ATOM 5862 C C . SER B 1 358 ? -1.247 2.258 -33.844 1 89.44 358 SER B C 1
ATOM 5864 O O . SER B 1 358 ? -2.467 2.078 -33.875 1 89.44 358 SER B O 1
ATOM 5866 N N . VAL B 1 359 ? -0.406 1.389 -33.344 1 87 359 VAL B N 1
ATOM 5867 C CA . VAL B 1 359 ? -0.858 0.09 -32.844 1 87 359 VAL B CA 1
ATOM 5868 C C . VAL B 1 359 ? -1.73 0.278 -31.609 1 87 359 VAL B C 1
ATOM 5870 O O . VAL B 1 359 ? -2.752 -0.394 -31.453 1 87 359 VAL B O 1
ATOM 5873 N N . PHE B 1 360 ? -1.362 1.146 -30.719 1 89.19 360 PHE B N 1
ATOM 5874 C CA . PHE B 1 360 ? -2.113 1.413 -29.5 1 89.19 360 PHE B CA 1
ATOM 5875 C C . PHE B 1 360 ? -3.508 1.936 -29.828 1 89.19 360 PHE B C 1
ATOM 5877 O O . PHE B 1 360 ? -4.5 1.445 -29.281 1 89.19 360 PHE B O 1
ATOM 5884 N N . LYS B 1 361 ? -3.551 2.875 -30.734 1 86.62 361 LYS B N 1
ATOM 5885 C CA . LYS B 1 361 ? -4.832 3.459 -31.125 1 86.62 361 LYS B CA 1
ATOM 5886 C C . LYS B 1 361 ? -5.738 2.416 -31.766 1 86.62 361 LYS B C 1
ATOM 5888 O O . LYS B 1 361 ? -6.941 2.377 -31.5 1 86.62 361 LYS B O 1
ATOM 5893 N N . LYS B 1 362 ? -5.188 1.683 -32.594 1 81.81 362 LYS B N 1
ATOM 5894 C CA . LYS B 1 362 ? -5.949 0.636 -33.25 1 81.81 362 LYS B CA 1
ATOM 5895 C C . LYS B 1 362 ? -6.512 -0.368 -32.25 1 81.81 362 LYS B C 1
ATOM 5897 O O . LYS B 1 362 ? -7.656 -0.811 -32.375 1 81.81 362 LYS B O 1
ATOM 5902 N N . SER B 1 363 ? -5.715 -0.678 -31.266 1 79.31 363 SER B N 1
ATOM 5903 C CA . SER B 1 363 ? -6.09 -1.724 -30.328 1 79.31 363 SER B CA 1
ATOM 5904 C C . SER B 1 363 ? -7.027 -1.187 -29.25 1 79.31 363 SER B C 1
ATOM 5906 O O . SER B 1 363 ? -8.008 -1.84 -28.891 1 79.31 363 SER B O 1
ATOM 5908 N N . GLU B 1 364 ? -6.73 0.011 -28.703 1 78.5 364 GLU B N 1
ATOM 5909 C CA . GLU B 1 364 ? -7.43 0.495 -27.516 1 78.5 364 GLU B CA 1
ATOM 5910 C C . GLU B 1 364 ? -8.422 1.602 -27.859 1 78.5 364 GLU B C 1
ATOM 5912 O O . GLU B 1 364 ? -9.219 2.021 -27.016 1 78.5 364 GLU B O 1
ATOM 5917 N N . GLY B 1 365 ? -8.367 2.004 -29.109 1 75.69 365 GLY B N 1
ATOM 5918 C CA . GLY B 1 365 ? -9.297 3.018 -29.578 1 75.69 365 GLY B CA 1
ATOM 5919 C C . GLY B 1 365 ? -8.969 4.41 -29.078 1 75.69 365 GLY B C 1
ATOM 5920 O O . GLY B 1 365 ? -9.758 5.34 -29.25 1 75.69 365 GLY B O 1
ATOM 5921 N N . CYS B 1 366 ? -7.887 4.527 -28.391 1 79.94 366 CYS B N 1
ATOM 5922 C CA . CYS B 1 366 ? -7.434 5.816 -27.891 1 79.94 366 CYS B CA 1
ATOM 5923 C C . CYS B 1 366 ? -5.914 5.875 -27.828 1 79.94 366 CYS B C 1
ATOM 5925 O O . CYS B 1 366 ? -5.238 4.863 -28.031 1 79.94 366 CYS B O 1
ATOM 5927 N N . THR B 1 367 ? -5.375 7.078 -27.578 1 85.12 367 THR B N 1
ATOM 5928 C CA . THR B 1 367 ? -3.93 7.234 -27.469 1 85.12 367 THR B CA 1
ATOM 5929 C C . THR B 1 367 ? -3.424 6.672 -26.141 1 85.12 367 THR B C 1
ATOM 5931 O O . THR B 1 367 ? -4.184 6.555 -25.188 1 85.12 367 THR B O 1
ATOM 5934 N N . PRO B 1 368 ? -2.117 6.199 -26.156 1 84.5 368 PRO B N 1
ATOM 5935 C CA . PRO B 1 368 ? -1.543 5.691 -24.906 1 84.5 368 PRO B CA 1
ATOM 5936 C C . PRO B 1 368 ? -1.718 6.66 -23.75 1 84.5 368 PRO B C 1
ATOM 5938 O O . PRO B 1 368 ? -1.95 6.234 -22.609 1 84.5 368 PRO B O 1
ATOM 5941 N N . ALA B 1 369 ? -1.637 7.887 -24.047 1 80.56 369 ALA B N 1
ATOM 5942 C CA . ALA B 1 369 ? -1.787 8.898 -23.016 1 80.56 369 ALA B CA 1
ATOM 5943 C C . ALA B 1 369 ? -3.189 8.859 -22.406 1 80.56 369 ALA B C 1
ATOM 5945 O O . ALA B 1 369 ? -3.35 8.898 -21.188 1 80.56 369 ALA B O 1
ATOM 5946 N N . ILE B 1 370 ? -4.113 8.656 -23.312 1 73.56 370 ILE B N 1
ATOM 5947 C CA . ILE B 1 370 ? -5.508 8.586 -22.891 1 73.56 370 ILE B CA 1
ATOM 5948 C C . ILE B 1 370 ? -5.75 7.281 -22.125 1 73.56 370 ILE B C 1
ATOM 5950 O O . ILE B 1 370 ? -6.418 7.273 -21.094 1 73.56 370 ILE B O 1
ATOM 5954 N N . TRP B 1 371 ? -5.246 6.18 -22.625 1 77.69 371 TRP B N 1
ATOM 5955 C CA . TRP B 1 371 ? -5.387 4.875 -21.984 1 77.69 371 TRP B CA 1
ATOM 5956 C C . TRP B 1 371 ? -4.82 4.891 -20.578 1 77.69 371 TRP B C 1
ATOM 5958 O O . TRP B 1 371 ? -5.445 4.383 -19.641 1 77.69 371 TRP B O 1
ATOM 5968 N N . ARG B 1 372 ? -3.596 5.367 -20.422 1 75.06 372 ARG B N 1
ATOM 5969 C CA . ARG B 1 372 ? -2.945 5.473 -19.125 1 75.06 372 ARG B CA 1
ATOM 5970 C C . ARG B 1 372 ? -3.822 6.23 -18.141 1 75.06 372 ARG B C 1
ATOM 5972 O O . ARG B 1 372 ? -3.965 5.82 -16.984 1 75.06 372 ARG B O 1
ATOM 5979 N N . ARG B 1 373 ? -4.395 7.141 -18.641 1 66.25 373 ARG B N 1
ATOM 5980 C CA . ARG B 1 373 ? -5.266 7.961 -17.812 1 66.25 373 ARG B CA 1
ATOM 5981 C C . ARG B 1 373 ? -6.445 7.152 -17.281 1 66.25 373 ARG B C 1
ATOM 5983 O O . ARG B 1 373 ? -6.836 7.297 -16.125 1 66.25 373 ARG B O 1
ATOM 5990 N N . ASN B 1 374 ? -6.852 6.332 -18.203 1 55.16 374 ASN B N 1
ATOM 5991 C CA . ASN B 1 374 ? -8.047 5.559 -17.906 1 55.16 374 ASN B CA 1
ATOM 5992 C C . ASN B 1 374 ? -7.723 4.324 -17.062 1 55.16 374 ASN B C 1
ATOM 5994 O O . ASN B 1 374 ? -8.602 3.77 -16.406 1 55.16 374 ASN B O 1
ATOM 5998 N N . ASN B 1 375 ? -6.539 3.854 -17.125 1 52.78 375 ASN B N 1
ATOM 5999 C CA . ASN B 1 375 ? -6.223 2.533 -16.594 1 52.78 375 ASN B CA 1
ATOM 6000 C C . ASN B 1 375 ? -5.125 2.6 -15.539 1 52.78 375 ASN B C 1
ATOM 6002 O O . ASN B 1 375 ? -4.617 1.567 -15.094 1 52.78 375 ASN B O 1
ATOM 6006 N N . ARG B 1 376 ? -4.621 3.627 -15.406 1 51.34 376 ARG B N 1
ATOM 6007 C CA . ARG B 1 376 ? -3.521 3.791 -14.461 1 51.34 376 ARG B CA 1
ATOM 6008 C C . ARG B 1 376 ? -3.848 3.141 -13.125 1 51.34 376 ARG B C 1
ATOM 6010 O O . ARG B 1 376 ? -4.922 3.369 -12.562 1 51.34 376 ARG B O 1
ATOM 6017 N N . LYS B 1 377 ? -3.234 1.889 -13.039 1 44.28 377 LYS B N 1
ATOM 6018 C CA . LYS B 1 377 ? -3.293 1.233 -11.734 1 44.28 377 LYS B CA 1
ATOM 6019 C C . LYS B 1 377 ? -2.533 2.035 -10.688 1 44.28 377 LYS B C 1
ATOM 6021 O O . LYS B 1 377 ? -1.512 2.656 -10.984 1 44.28 377 LYS B O 1
ATOM 6026 N N . ASN B 1 378 ? -3.127 2.777 -10 1 35.19 378 ASN B N 1
ATOM 6027 C CA . ASN B 1 378 ? -2.523 3.648 -9 1 35.19 378 ASN B CA 1
ATOM 6028 C C . ASN B 1 378 ? -1.217 3.068 -8.469 1 35.19 378 ASN B C 1
ATOM 6030 O O . ASN B 1 378 ? -1.225 2.055 -7.766 1 35.19 378 ASN B O 1
ATOM 6034 N N . PRO B 1 379 ? -0.16 3.043 -9.328 1 34.91 379 PRO B N 1
ATOM 6035 C CA . PRO B 1 379 ? 1.046 2.594 -8.625 1 34.91 379 PRO B CA 1
ATOM 6036 C C . PRO B 1 379 ? 1.278 3.336 -7.312 1 34.91 379 PRO B C 1
ATOM 6038 O O . PRO B 1 379 ? 0.813 4.469 -7.148 1 34.91 379 PRO B O 1
#

pLDDT: mean 84.43, std 12.36, range [34.91, 98.75]

Solvent-accessible surface area (backbone atoms only — not comparable to full-atom values): 38211 Å² total; per-residue (Å²): 107,55,34,34,35,38,52,48,64,41,51,42,58,58,37,41,30,22,50,44,14,30,40,55,50,36,69,76,32,90,51,54,42,81,35,25,60,60,85,79,17,33,49,83,64,91,76,55,56,29,38,40,32,48,41,84,45,72,68,48,38,54,55,56,48,69,46,96,49,57,42,28,28,49,51,59,33,60,82,91,51,64,46,24,33,17,31,70,31,27,34,58,42,12,31,50,52,35,52,53,48,45,72,42,52,50,85,34,43,35,36,39,38,38,49,91,32,46,46,34,50,30,20,49,49,18,24,44,57,62,72,42,74,62,57,94,59,50,52,74,51,69,45,42,62,70,60,55,39,30,76,84,57,88,55,64,68,57,42,53,52,59,69,67,50,66,74,50,20,36,30,44,19,55,26,41,59,46,32,36,50,49,44,54,43,30,56,73,72,70,45,47,57,24,69,38,41,18,40,35,19,26,58,49,36,61,66,53,24,59,58,24,75,54,27,41,12,14,33,27,55,45,34,34,57,33,15,32,49,33,44,48,52,49,50,54,58,70,65,51,67,85,77,77,70,58,74,55,72,47,72,46,70,39,65,50,56,58,72,50,84,37,46,11,53,65,54,60,62,51,93,47,62,67,44,26,52,50,48,51,51,39,70,75,39,27,43,39,92,63,54,66,67,61,52,35,73,76,44,100,50,53,62,68,54,49,37,51,51,29,28,69,71,69,72,40,42,61,65,52,48,38,50,48,49,17,46,52,45,28,48,47,40,31,14,54,40,75,62,53,68,68,53,32,33,45,62,14,24,37,88,45,69,67,55,44,50,52,54,39,26,70,72,69,72,38,50,64,44,28,46,9,16,66,48,29,40,16,74,110,54,34,34,35,38,52,47,63,40,51,42,57,58,36,41,30,21,50,46,15,32,40,57,49,38,69,78,31,89,52,54,40,81,33,26,59,61,88,78,17,44,42,84,66,93,76,54,58,29,38,40,33,48,40,86,45,73,68,48,39,53,56,56,48,70,46,97,49,54,42,27,28,50,52,59,33,61,83,91,52,63,48,24,33,18,30,70,31,28,35,56,42,13,30,51,52,35,53,54,49,46,72,43,52,51,86,33,43,34,37,38,40,39,49,91,31,47,46,35,51,31,20,46,49,18,25,46,59,63,70,42,74,65,57,94,58,52,52,74,51,69,46,42,60,70,59,55,38,31,73,84,57,89,54,63,69,57,42,53,52,61,69,66,51,66,75,50,20,35,31,44,21,56,26,39,58,47,32,37,49,49,43,53,41,29,54,74,71,71,45,46,59,23,68,37,40,19,38,35,20,26,57,49,37,61,66,53,24,59,59,25,74,53,26,40,11,16,34,25,54,45,33,33,57,32,16,32,48,32,44,49,53,48,50,52,58,68,65,50,66,84,77,79,70,60,74,55,73,47,70,47,71,38,66,51,58,56,71,48,83,36,44,11,54,67,54,62,62,50,93,48,61,67,45,26,51,49,50,54,50,38,71,75,40,26,43,39,92,63,54,66,67,61,51,35,73,74,43,100,49,53,63,67,56,49,38,52,50,29,27,71,71,69,71,40,44,61,66,52,48,37,51,47,50,17,45,52,47,28,50,49,40,32,15,53,42,80,63,53,68,69,53,33,32,45,63,14,23,38,88,46,66,69,55,43,50,52,54,37,26,71,73,70,73,37,47,64,44,26,46,8,12,61,50,27,42,16,78